Protein AF-0000000077549026 (afdb_homodimer)

Radius of gyration: 24.13 Å; Cα contacts (8 Å, |Δi|>4): 1335; chains: 2; bounding box: 53×72×63 Å

Structure (mmCIF, N/CA/C/O backbone):
data_AF-0000000077549026-model_v1
#
loop_
_entity.id
_entity.type
_entity.pdbx_description
1 polymer '(pine wood nematode) hypothetical protein'
#
loop_
_atom_site.group_PDB
_atom_site.id
_atom_site.type_symbol
_atom_site.label_atom_id
_atom_site.label_alt_id
_atom_site.label_comp_id
_atom_site.label_asym_id
_atom_site.label_entity_id
_atom_site.label_seq_id
_atom_site.pdbx_PDB_ins_code
_atom_site.Cartn_x
_atom_site.Cartn_y
_atom_site.Cartn_z
_atom_site.occupancy
_atom_site.B_iso_or_equiv
_atom_site.auth_seq_id
_atom_site.auth_comp_id
_atom_site.auth_asym_id
_atom_site.auth_atom_id
_atom_site.pdbx_PDB_model_num
ATOM 1 N N . MET A 1 1 ? -8.891 29.828 16.5 1 37.22 1 MET A N 1
ATOM 2 C CA . MET A 1 1 ? -9.328 28.516 16.031 1 37.22 1 MET A CA 1
ATOM 3 C C . MET A 1 1 ? -8.781 28.234 14.633 1 37.22 1 MET A C 1
ATOM 5 O O . MET A 1 1 ? -8.914 29.047 13.727 1 37.22 1 MET A O 1
ATOM 9 N N . CYS A 1 2 ? -7.684 27.625 14.516 1 46.97 2 CYS A N 1
ATOM 10 C CA . CYS A 1 2 ? -7.027 27.406 13.234 1 46.97 2 CYS A CA 1
ATOM 11 C C . CYS A 1 2 ? -7.941 26.656 12.273 1 46.97 2 CYS A C 1
ATOM 13 O O . CYS A 1 2 ? -8.375 25.547 12.562 1 46.97 2 CYS A O 1
ATOM 15 N N . ASP A 1 3 ? -8.789 27.422 11.516 1 59.53 3 ASP A N 1
ATOM 16 C CA . ASP A 1 3 ? -9.805 26.984 10.562 1 59.53 3 ASP A CA 1
ATOM 17 C C . ASP A 1 3 ? -9.156 26.422 9.297 1 59.53 3 ASP A C 1
ATOM 19 O O . ASP A 1 3 ? -9.836 26.188 8.297 1 59.53 3 ASP A O 1
ATOM 23 N N . TYR A 1 4 ? -7.84 26.094 9.398 1 63.97 4 TYR A N 1
ATOM 24 C CA . TYR A 1 4 ? -7.25 25.688 8.133 1 63.97 4 TYR A CA 1
ATOM 25 C C . TYR A 1 4 ? -7.484 24.188 7.883 1 63.97 4 TYR A C 1
ATOM 27 O O . TYR A 1 4 ? -7.227 23.359 8.758 1 63.97 4 TYR A O 1
ATOM 35 N N . VAL A 1 5 ? -8.227 23.984 6.785 1 82.06 5 VAL A N 1
ATOM 36 C CA . VAL A 1 5 ? -8.219 22.625 6.238 1 82.06 5 VAL A CA 1
ATOM 37 C C . VAL A 1 5 ? -7.633 22.641 4.828 1 82.06 5 VAL A C 1
ATOM 39 O O . VAL A 1 5 ? -7.863 23.578 4.062 1 82.06 5 VAL A O 1
ATOM 42 N N . PRO A 1 6 ? -6.711 21.719 4.488 1 82 6 PRO A N 1
ATOM 43 C CA . PRO A 1 6 ? -6.008 21.719 3.207 1 82 6 PRO A CA 1
ATOM 44 C C . PRO A 1 6 ? -6.949 21.844 2.014 1 82 6 PRO A C 1
ATOM 46 O O . PRO A 1 6 ? -6.531 22.266 0.933 1 82 6 PRO A O 1
ATOM 49 N N . TRP A 1 7 ? -8.102 21.453 2.15 1 88.19 7 TRP A N 1
ATOM 50 C CA . TRP A 1 7 ? -9.016 21.438 1.013 1 88.19 7 TRP A CA 1
ATOM 51 C C . TRP A 1 7 ? -9.875 22.688 0.981 1 88.19 7 TRP A C 1
ATOM 53 O O . TRP A 1 7 ? -10.805 22.797 0.177 1 88.19 7 TRP A O 1
ATOM 63 N N . LYS A 1 8 ? -9.359 23.594 1.828 1 85.75 8 LYS A N 1
ATOM 64 C CA . LYS A 1 8 ? -10.086 24.859 1.816 1 85.75 8 LYS A CA 1
ATOM 65 C C . LYS A 1 8 ? -9.75 25.672 0.566 1 85.75 8 LYS A C 1
ATOM 67 O O . LYS A 1 8 ? -8.609 25.672 0.109 1 85.75 8 LYS A O 1
ATOM 72 N N . ASN A 1 9 ? -10.641 26.297 -0.115 1 90.75 9 ASN A N 1
ATOM 73 C CA . ASN A 1 9 ? -10.492 27.234 -1.214 1 90.75 9 ASN A CA 1
ATOM 74 C C . ASN A 1 9 ? -10.102 26.547 -2.512 1 90.75 9 ASN A C 1
ATOM 76 O O . ASN A 1 9 ? -9.43 27.125 -3.361 1 90.75 9 ASN A O 1
ATOM 80 N N . ILE A 1 10 ? -10.281 25.266 -2.574 1 95.94 10 ILE A N 1
ATOM 81 C CA . ILE A 1 10 ? -10.102 24.594 -3.848 1 95.94 10 ILE A CA 1
ATOM 82 C C . ILE A 1 10 ? -11.234 24.969 -4.805 1 95.94 10 ILE A C 1
ATOM 84 O O . ILE A 1 10 ? -12.406 24.922 -4.438 1 95.94 10 ILE A O 1
ATOM 88 N N . GLU A 1 11 ? -10.812 25.438 -5.957 1 97.38 11 GLU A N 1
ATOM 89 C CA . GLU A 1 11 ? -11.773 25.828 -6.984 1 97.38 11 GLU A CA 1
ATOM 90 C C . GLU A 1 11 ? -11.992 24.719 -7.996 1 97.38 11 GLU A C 1
ATOM 92 O O . GLU A 1 11 ? -11.031 24.141 -8.516 1 97.38 11 GLU A O 1
ATOM 97 N N . GLN A 1 12 ? -13.219 24.422 -8.211 1 97.56 12 GLN A N 1
ATOM 98 C CA . GLN A 1 12 ? -13.547 23.484 -9.281 1 97.56 12 GLN A CA 1
ATOM 99 C C . GLN A 1 12 ? -13.688 24.203 -10.617 1 97.56 12 GLN A C 1
ATOM 101 O O . GLN A 1 12 ? -14.625 24.984 -10.812 1 97.56 12 GLN A O 1
ATOM 106 N N . ILE A 1 13 ? -12.828 23.938 -11.539 1 97.75 13 ILE A N 1
ATOM 107 C CA . ILE A 1 13 ? -12.789 24.609 -12.828 1 97.75 13 ILE A CA 1
ATOM 108 C C . ILE A 1 13 ? -13.781 23.953 -13.789 1 97.75 13 ILE A C 1
ATOM 110 O O . ILE A 1 13 ? -14.477 24.656 -14.539 1 97.75 13 ILE A O 1
ATOM 114 N N . ASP A 1 14 ? -13.797 22.625 -13.781 1 97.31 14 ASP A N 1
ATOM 115 C CA . ASP A 1 14 ? -14.766 21.812 -14.516 1 97.31 14 ASP A CA 1
ATOM 116 C C . ASP A 1 14 ? -15.031 20.484 -13.812 1 97.31 14 ASP A C 1
ATOM 118 O O . ASP A 1 14 ? -14.758 20.344 -12.625 1 97.31 14 ASP A O 1
ATOM 122 N N . ASP A 1 15 ? -15.586 19.562 -14.531 1 96.62 15 ASP A N 1
ATOM 123 C CA . ASP A 1 15 ? -16.078 18.359 -13.891 1 96.62 15 ASP A CA 1
ATOM 124 C C . ASP A 1 15 ? -14.938 17.547 -13.281 1 96.62 15 ASP A C 1
ATOM 126 O O . ASP A 1 15 ? -15.148 16.766 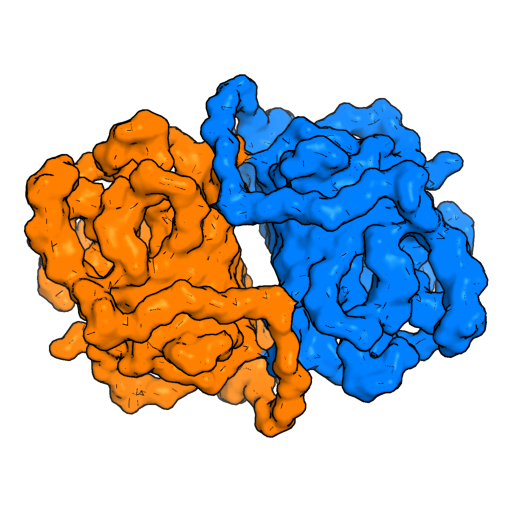-12.352 1 96.62 15 ASP A O 1
ATOM 130 N N . VAL A 1 16 ? -13.703 17.766 -13.805 1 97.56 16 VAL A N 1
ATOM 131 C CA . VAL A 1 16 ? -12.648 16.859 -13.352 1 97.56 16 VAL A CA 1
ATOM 132 C C . VAL A 1 16 ? -11.375 17.672 -13.07 1 97.56 16 VAL A C 1
ATOM 134 O O . VAL A 1 16 ? -10.336 17.094 -12.734 1 97.56 16 VAL A O 1
ATOM 137 N N . THR A 1 17 ? -11.453 19 -13.242 1 98.25 17 THR A N 1
ATOM 138 C CA . THR A 1 17 ? -10.281 19.844 -13.055 1 98.25 17 THR A CA 1
ATOM 139 C C . THR A 1 17 ? -10.477 20.797 -11.883 1 98.25 17 THR A C 1
ATOM 141 O O . THR A 1 17 ? -11.5 21.469 -11.781 1 98.25 17 THR A O 1
ATOM 144 N N . PHE A 1 18 ? -9.469 20.844 -11.055 1 98.38 18 PHE A N 1
ATOM 145 C CA . PHE A 1 18 ? -9.508 21.672 -9.859 1 98.38 18 PHE A CA 1
ATOM 146 C C . PHE A 1 18 ? -8.234 22.5 -9.734 1 98.38 18 PHE A C 1
ATOM 148 O O . PHE A 1 18 ? -7.203 22.156 -10.312 1 98.38 18 PHE A O 1
ATOM 155 N N . ARG A 1 19 ? -8.406 23.578 -8.992 1 97.5 19 ARG A N 1
ATOM 156 C CA . ARG A 1 19 ? -7.266 24.453 -8.703 1 97.5 19 ARG A CA 1
ATOM 157 C C . ARG A 1 19 ? -7.168 24.75 -7.211 1 97.5 19 ARG A C 1
ATOM 159 O O . ARG A 1 19 ? -8.156 25.141 -6.582 1 97.5 19 ARG A O 1
ATOM 166 N N . ALA A 1 20 ? -6.059 24.422 -6.695 1 95.62 20 ALA A N 1
ATOM 167 C CA . ALA A 1 20 ? -5.773 24.75 -5.301 1 95.62 20 ALA A CA 1
ATOM 168 C C . ALA A 1 20 ? -4.734 25.859 -5.195 1 95.62 20 ALA A C 1
ATOM 170 O O . ALA A 1 20 ? -3.838 25.953 -6.035 1 95.62 20 ALA A O 1
ATOM 171 N N . PRO A 1 21 ? -4.855 26.688 -4.156 1 92.56 21 PRO A N 1
ATOM 172 C CA . PRO A 1 21 ? -3.842 27.734 -3.973 1 92.56 21 PRO A CA 1
ATOM 173 C C . PRO A 1 21 ? -2.453 27.156 -3.697 1 92.56 21 PRO A C 1
ATOM 175 O O . PRO A 1 21 ? -2.318 25.969 -3.396 1 92.56 21 PRO A O 1
ATOM 178 N N . ALA A 1 22 ? -1.519 28.047 -3.891 1 90.19 22 ALA A N 1
ATOM 179 C CA . ALA A 1 22 ? -0.142 27.688 -3.564 1 90.19 22 ALA A CA 1
ATOM 180 C C . ALA A 1 22 ? -0.028 27.219 -2.117 1 90.19 22 ALA A C 1
ATOM 182 O O . ALA A 1 22 ? -0.768 27.672 -1.246 1 90.19 22 ALA A O 1
ATOM 183 N N . ILE A 1 23 ? 0.849 26.312 -1.936 1 86.19 23 ILE A N 1
ATOM 184 C CA . ILE A 1 23 ? 1.037 25.719 -0.616 1 86.19 23 ILE A CA 1
ATOM 185 C C . ILE A 1 23 ? 1.754 26.719 0.297 1 86.19 23 ILE A C 1
ATOM 187 O O . ILE A 1 23 ? 1.499 26.75 1.503 1 86.19 23 ILE A O 1
ATOM 191 N N . SER A 1 24 ? 2.67 27.422 -0.328 1 82.75 24 SER A N 1
ATOM 192 C CA . SER A 1 24 ? 3.51 28.328 0.438 1 82.75 24 SER A CA 1
ATOM 193 C C . SER A 1 24 ? 3.861 29.578 -0.376 1 82.75 24 SER A C 1
ATOM 195 O O . SER A 1 24 ? 3.771 29.562 -1.606 1 82.75 24 SER A O 1
ATOM 197 N N . THR A 1 25 ? 4.234 30.594 0.355 1 80.81 25 THR A N 1
ATOM 198 C CA . THR A 1 25 ? 4.695 31.812 -0.296 1 80.81 25 THR A CA 1
ATOM 199 C C . THR A 1 25 ? 6.184 31.734 -0.625 1 80.81 25 THR A C 1
ATOM 201 O O . THR A 1 25 ? 6.707 32.562 -1.381 1 80.81 25 THR A O 1
ATOM 204 N N . THR A 1 26 ? 6.82 30.703 -0.061 1 77.06 26 THR A N 1
ATOM 205 C CA . THR A 1 26 ? 8.234 30.469 -0.33 1 77.06 26 THR A CA 1
ATOM 206 C C . THR A 1 26 ? 8.438 29.125 -1.026 1 77.06 26 THR A C 1
ATOM 208 O O . THR A 1 26 ? 7.586 28.25 -0.948 1 77.06 26 THR A O 1
ATOM 211 N N . GLU A 1 27 ? 9.508 29.203 -1.8 1 72.81 27 GLU A N 1
ATOM 212 C CA . GLU A 1 27 ? 9.836 27.922 -2.412 1 72.81 27 GLU A CA 1
ATOM 213 C C . GLU A 1 27 ? 10.438 26.953 -1.391 1 72.81 27 GLU A C 1
ATOM 215 O O . GLU A 1 27 ? 11.531 27.203 -0.871 1 72.81 27 GLU A O 1
ATOM 220 N N . ASP A 1 28 ? 9.594 26.016 -1.039 1 67.56 28 ASP A N 1
ATOM 221 C CA . ASP A 1 28 ? 10.07 24.984 -0.125 1 67.56 28 ASP A CA 1
ATOM 222 C C . ASP A 1 28 ? 10.422 23.703 -0.88 1 67.56 28 ASP A C 1
ATOM 224 O O . ASP A 1 28 ? 9.656 23.25 -1.733 1 67.56 28 ASP A O 1
ATOM 228 N N . PRO A 1 29 ? 11.609 23.25 -0.585 1 62.81 29 PRO A N 1
ATOM 229 C CA . PRO A 1 29 ? 12.016 22.031 -1.286 1 62.81 29 PRO A CA 1
ATOM 230 C C . PRO A 1 29 ? 11.188 20.812 -0.876 1 62.81 29 PRO A C 1
ATOM 232 O O . PRO A 1 29 ? 11.164 19.812 -1.588 1 62.81 29 PRO A O 1
ATOM 235 N N . ARG A 1 30 ? 10.492 21.031 0.267 1 68.75 30 ARG A N 1
ATOM 236 C CA . ARG A 1 30 ? 9.781 19.844 0.74 1 68.75 30 ARG A CA 1
ATOM 237 C C . ARG A 1 30 ? 8.305 20.156 0.991 1 68.75 30 ARG A C 1
ATOM 239 O O . ARG A 1 30 ? 7.973 21.203 1.531 1 68.75 30 ARG A O 1
ATOM 246 N N . VAL A 1 31 ? 7.52 19.328 0.407 1 79.31 31 VAL A N 1
ATOM 247 C CA . VAL A 1 31 ? 6.074 19.438 0.595 1 79.31 31 VAL A CA 1
ATOM 248 C C . VAL A 1 31 ? 5.578 18.266 1.446 1 79.31 31 VAL A C 1
ATOM 250 O O . VAL A 1 31 ? 6.004 17.125 1.256 1 79.31 31 VAL A O 1
ATOM 253 N N . TYR A 1 32 ? 4.812 18.562 2.479 1 83.56 32 TYR A N 1
ATOM 254 C CA . TYR A 1 32 ? 4.164 17.516 3.262 1 83.56 32 TYR A CA 1
ATOM 255 C C . TYR A 1 32 ? 3.152 16.75 2.42 1 83.56 32 TYR A C 1
ATOM 257 O O . TYR A 1 32 ? 2.127 17.312 2.016 1 83.56 32 TYR A O 1
ATOM 265 N N . LEU A 1 33 ? 3.406 15.57 2.207 1 87.5 33 LEU A N 1
ATOM 266 C CA . LEU A 1 33 ? 2.594 14.758 1.306 1 87.5 33 LEU A CA 1
ATOM 267 C C . LEU A 1 33 ? 1.144 14.711 1.779 1 87.5 33 LEU A C 1
ATOM 269 O O . LEU A 1 33 ? 0.22 14.68 0.962 1 87.5 33 LEU A O 1
ATOM 273 N N . GLY A 1 34 ? 0.94 14.688 3.115 1 90.31 34 GLY A N 1
ATOM 274 C CA . GLY A 1 34 ? -0.409 14.633 3.656 1 90.31 34 GLY A CA 1
ATOM 275 C C . GLY A 1 34 ? -1.29 15.773 3.166 1 90.31 34 GLY A C 1
ATOM 276 O O . GLY A 1 34 ? -2.496 15.586 2.977 1 90.31 34 GLY A O 1
ATOM 277 N N . ASN A 1 35 ? -0.673 16.906 2.99 1 90.44 35 ASN A N 1
ATOM 278 C CA . ASN A 1 35 ? -1.396 18.047 2.457 1 90.44 35 ASN A CA 1
ATOM 279 C C . ASN A 1 35 ? -1.896 17.797 1.04 1 90.44 35 ASN A C 1
ATOM 281 O O . ASN A 1 35 ? -3.068 18.031 0.738 1 90.44 35 ASN A O 1
ATOM 285 N N . LEU A 1 36 ? -1.065 17.266 0.216 1 92.94 36 LEU A N 1
ATOM 286 C CA . LEU A 1 36 ? -1.409 16.969 -1.17 1 92.94 36 LEU A CA 1
ATOM 287 C C . LEU A 1 36 ? -2.42 15.828 -1.245 1 92.94 36 LEU A C 1
ATOM 289 O O . LEU A 1 36 ? -3.34 15.867 -2.066 1 92.94 36 LEU A O 1
ATOM 293 N N . LEU A 1 37 ? -2.225 14.93 -0.384 1 95.06 37 LEU A N 1
ATOM 294 C CA . LEU A 1 37 ? -3.109 13.766 -0.342 1 95.06 37 LEU A CA 1
ATOM 295 C C . LEU A 1 37 ? -4.539 14.188 -0.007 1 95.06 37 LEU A C 1
ATOM 297 O O . LEU A 1 37 ? -5.484 13.773 -0.684 1 95.06 37 LEU A O 1
ATOM 301 N N . ALA A 1 38 ? -4.676 14.977 0.989 1 95.19 38 ALA A N 1
ATOM 302 C CA . ALA A 1 38 ? -6 15.438 1.399 1 95.19 38 ALA A CA 1
ATOM 303 C C . ALA A 1 38 ? -6.656 16.266 0.296 1 95.19 38 ALA A C 1
ATOM 305 O O . ALA A 1 38 ? -7.844 16.094 0.013 1 95.19 38 ALA A O 1
ATOM 306 N N . LYS A 1 39 ? -5.875 17.156 -0.357 1 96.25 39 LYS A N 1
ATOM 307 C CA . LYS A 1 39 ? -6.402 17.953 -1.456 1 96.25 39 LYS A CA 1
ATOM 308 C C . LYS A 1 39 ? -6.883 17.078 -2.604 1 96.25 39 LYS A C 1
ATOM 310 O O . LYS A 1 39 ? -7.988 17.25 -3.115 1 96.25 39 LYS A O 1
ATOM 315 N N . ALA A 1 40 ? -6.055 16.141 -2.969 1 97.69 40 ALA A N 1
ATOM 316 C CA . ALA A 1 40 ? -6.383 15.25 -4.086 1 97.69 40 ALA A CA 1
ATOM 317 C C . ALA A 1 40 ? -7.609 14.398 -3.77 1 97.69 40 ALA A C 1
ATOM 319 O O . ALA A 1 40 ? -8.484 14.219 -4.621 1 97.69 40 ALA A O 1
ATOM 320 N N . ALA A 1 41 ? -7.648 13.883 -2.555 1 97.69 41 ALA A N 1
ATOM 321 C CA . ALA A 1 41 ? -8.789 13.062 -2.148 1 97.69 41 ALA A CA 1
ATOM 322 C C . ALA A 1 41 ? -10.078 13.875 -2.162 1 97.69 41 ALA A C 1
ATOM 324 O O . ALA A 1 41 ? -11.125 13.383 -2.592 1 97.69 41 ALA A O 1
ATOM 325 N N . PHE A 1 42 ? -9.953 15.117 -1.676 1 97.44 42 PHE A N 1
ATOM 326 C CA . PHE A 1 42 ? -11.102 16.016 -1.694 1 97.44 42 PHE A CA 1
ATOM 327 C C . PHE A 1 42 ? -11.617 16.219 -3.115 1 97.44 42 PHE A C 1
ATOM 329 O O . PHE A 1 42 ? -12.812 16.078 -3.377 1 97.44 42 PHE A O 1
ATOM 336 N N . CYS A 1 43 ? -10.734 16.484 -4.027 1 98.31 43 CYS A N 1
ATOM 337 C CA . CYS A 1 43 ? -11.102 16.719 -5.422 1 98.31 43 CYS A CA 1
ATOM 338 C C . CYS A 1 43 ? -11.695 15.461 -6.047 1 98.31 43 CYS A C 1
ATOM 340 O O . CYS A 1 43 ? -12.695 15.531 -6.762 1 98.31 43 CYS A O 1
ATOM 342 N N . ALA A 1 44 ? -11.07 14.336 -5.785 1 98.25 44 ALA A N 1
ATOM 343 C CA . ALA A 1 44 ? -11.57 13.07 -6.316 1 98.25 44 ALA A CA 1
ATOM 344 C C . ALA A 1 44 ? -12.984 12.789 -5.82 1 98.25 44 ALA A C 1
ATOM 346 O O . ALA A 1 44 ? -13.844 12.336 -6.59 1 98.25 44 ALA A O 1
ATOM 347 N N . HIS A 1 45 ? -13.219 13.055 -4.586 1 97.56 45 HIS A N 1
ATOM 348 C CA . HIS A 1 45 ? -14.516 12.773 -3.984 1 97.56 45 HIS A CA 1
ATOM 349 C C . HIS A 1 45 ? -15.609 13.625 -4.621 1 97.56 45 HIS A C 1
ATOM 351 O O . HIS A 1 45 ? -16.766 13.188 -4.723 1 97.56 45 HIS A O 1
ATOM 357 N N . ARG A 1 46 ? -15.266 14.773 -5.102 1 96.88 46 ARG A N 1
ATOM 358 C CA . ARG A 1 46 ? -16.234 15.664 -5.75 1 96.88 46 ARG A CA 1
ATOM 359 C C . ARG A 1 46 ? -16.734 15.055 -7.051 1 96.88 46 ARG A C 1
ATOM 361 O O . ARG A 1 46 ? -17.734 15.523 -7.609 1 96.88 46 ARG A O 1
ATOM 368 N N . THR A 1 47 ? -16.062 14.062 -7.488 1 97.62 47 THR A N 1
ATOM 369 C CA . THR A 1 47 ? -16.438 13.445 -8.758 1 97.62 47 THR A CA 1
ATOM 370 C C . THR A 1 47 ? -17.141 12.109 -8.516 1 97.62 47 THR A C 1
ATOM 372 O O . THR A 1 47 ? -17.344 11.336 -9.453 1 97.62 47 THR A O 1
ATOM 375 N N . VAL A 1 48 ? -17.391 11.828 -7.336 1 96.69 48 VAL A N 1
ATOM 376 C CA . VAL A 1 48 ? -18.078 10.602 -6.938 1 96.69 48 VAL A CA 1
ATOM 377 C C . VAL A 1 48 ? -19.469 10.938 -6.43 1 96.69 48 VAL A C 1
ATOM 379 O O . VAL A 1 48 ? -19.703 12.023 -5.895 1 96.69 48 VAL A O 1
ATOM 382 N N . ASP A 1 49 ? -20.406 9.992 -6.578 1 94 49 ASP A N 1
ATOM 383 C CA . ASP A 1 49 ? -21.781 10.188 -6.109 1 94 49 ASP A CA 1
ATOM 384 C C . ASP A 1 49 ? -21.812 10.344 -4.59 1 94 49 ASP A C 1
ATOM 386 O O . ASP A 1 49 ? -20.906 9.906 -3.891 1 94 49 ASP A O 1
ATOM 390 N N . SER A 1 50 ? -22.906 10.938 -4.16 1 92.5 50 SER A N 1
ATOM 391 C CA . SER A 1 50 ? -23.109 11.047 -2.719 1 92.5 50 SER A CA 1
ATOM 392 C C . SER A 1 50 ? -23.25 9.672 -2.072 1 92.5 50 SER A C 1
ATOM 394 O O . SER A 1 50 ? -23.688 8.719 -2.715 1 92.5 50 SER A O 1
ATOM 396 N N . GLY A 1 51 ? -22.812 9.555 -0.941 1 92.81 51 GLY A N 1
ATOM 397 C CA . GLY A 1 51 ? -22.969 8.312 -0.195 1 92.81 51 GLY A CA 1
ATOM 398 C C . GLY A 1 51 ? -21.766 7.402 -0.281 1 92.81 51 GLY A C 1
ATOM 399 O O . GLY A 1 51 ? -21.781 6.273 0.211 1 92.81 51 GLY A O 1
ATOM 400 N N . PHE A 1 52 ? -20.781 7.898 -0.999 1 95.12 52 PHE A N 1
ATOM 401 C CA . PHE A 1 52 ? -19.531 7.137 -1.062 1 95.12 52 PHE A CA 1
ATOM 402 C C . PHE A 1 52 ? -18.5 7.699 -0.09 1 95.12 52 PHE A C 1
ATOM 404 O O . PHE A 1 52 ? -18.375 8.914 0.052 1 95.12 52 PHE A O 1
ATOM 411 N N . ASP A 1 53 ? -17.812 6.781 0.573 1 95.12 53 ASP A N 1
ATOM 412 C CA . ASP A 1 53 ? -16.734 7.148 1.489 1 95.12 53 ASP A CA 1
ATOM 413 C C . ASP A 1 53 ? -15.383 6.68 0.964 1 95.12 53 ASP A C 1
ATOM 415 O O . ASP A 1 53 ? -15.312 5.754 0.154 1 95.12 53 ASP A O 1
ATOM 419 N N . LEU A 1 54 ? -14.383 7.371 1.419 1 97.06 54 LEU A N 1
ATOM 420 C CA . LEU A 1 54 ? -13.031 6.953 1.055 1 97.06 54 LEU A CA 1
ATOM 421 C C . LEU A 1 54 ? -12.734 5.559 1.588 1 97.06 54 LEU A C 1
ATOM 423 O O . LEU A 1 54 ? -12.922 5.285 2.775 1 97.06 54 LEU A O 1
ATOM 427 N N . ASN A 1 55 ? -12.32 4.695 0.713 1 96.06 55 ASN A N 1
ATOM 428 C CA . ASN A 1 55 ? -12.008 3.316 1.064 1 96.06 55 ASN A CA 1
ATOM 429 C C . ASN A 1 55 ? -10.5 3.08 1.132 1 96.06 55 ASN A C 1
ATOM 431 O O . ASN A 1 55 ? -10.008 2.48 2.086 1 96.06 55 ASN A O 1
ATOM 435 N N . SER A 1 56 ? -9.852 3.49 0.11 1 97.06 56 SER A N 1
ATOM 436 C CA . SER A 1 56 ? -8.398 3.34 0.058 1 97.06 56 SER A CA 1
ATOM 437 C C . SER A 1 56 ? -7.754 4.469 -0.74 1 97.06 56 SER A C 1
ATOM 439 O O . SER A 1 56 ? -8.43 5.156 -1.51 1 97.06 56 SER A O 1
ATOM 441 N N . LEU A 1 57 ? -6.508 4.73 -0.482 1 96.94 57 LEU A N 1
ATOM 442 C CA . LEU A 1 57 ? -5.719 5.723 -1.2 1 96.94 57 LEU A CA 1
ATOM 443 C C . LEU A 1 57 ? -4.312 5.199 -1.484 1 96.94 57 LEU A C 1
ATOM 445 O O . LEU A 1 57 ? -3.725 4.508 -0.651 1 96.94 57 LEU A O 1
ATOM 449 N N . HIS A 1 58 ? -3.834 5.508 -2.629 1 94.5 58 HIS A N 1
ATOM 450 C CA . HIS A 1 58 ? -2.486 5.18 -3.078 1 94.5 58 HIS A CA 1
ATOM 451 C C . HIS A 1 58 ? -1.824 6.371 -3.758 1 94.5 58 HIS A C 1
ATOM 453 O O . HIS A 1 58 ? -2.391 6.957 -4.684 1 94.5 58 HIS A O 1
ATOM 459 N N . SER A 1 59 ? -0.705 6.703 -3.227 1 93.56 59 SER A N 1
ATOM 460 C CA . SER A 1 59 ? -0.016 7.875 -3.758 1 93.56 59 SER A CA 1
ATOM 461 C C . SER A 1 59 ? 1.406 7.531 -4.188 1 93.56 59 SER A C 1
ATOM 463 O O . SER A 1 59 ? 2.084 6.738 -3.531 1 93.56 59 SER A O 1
ATOM 465 N N . TYR A 1 60 ? 1.789 8.195 -5.242 1 88.5 60 TYR A N 1
ATOM 466 C CA . TYR A 1 60 ? 3.135 8.047 -5.785 1 88.5 60 TYR A CA 1
ATOM 467 C C . TYR A 1 60 ? 3.779 9.414 -6.012 1 88.5 60 TYR A C 1
ATOM 469 O O . TYR A 1 60 ? 3.203 10.273 -6.676 1 88.5 60 TYR A O 1
ATOM 477 N N . PHE A 1 61 ? 4.938 9.531 -5.41 1 84.62 61 PHE A N 1
ATOM 478 C CA . PHE A 1 61 ? 5.734 10.734 -5.641 1 84.62 61 PHE A CA 1
ATOM 479 C C . PHE A 1 61 ? 6.484 10.641 -6.965 1 84.62 61 PHE A C 1
ATOM 481 O O . PHE A 1 61 ? 7.281 9.727 -7.168 1 84.62 61 PHE A O 1
ATOM 488 N N . VAL A 1 62 ? 6.242 11.547 -7.816 1 81.81 62 VAL A N 1
ATOM 489 C CA . VAL A 1 62 ? 6.875 11.516 -9.133 1 81.81 62 VAL A CA 1
ATOM 490 C C . VAL A 1 62 ? 8.016 12.531 -9.18 1 81.81 62 VAL A C 1
ATOM 492 O O . VAL A 1 62 ? 9.148 12.18 -9.523 1 81.81 62 VAL A O 1
ATOM 495 N N . LYS A 1 63 ? 7.719 13.727 -8.789 1 82.81 63 LYS A N 1
ATOM 496 C CA . LYS A 1 63 ? 8.719 14.789 -8.797 1 82.81 63 LYS A CA 1
ATOM 497 C C . LYS A 1 63 ? 8.336 15.914 -7.836 1 82.81 63 LYS A C 1
ATOM 499 O O . LYS A 1 63 ? 7.168 16.062 -7.48 1 82.81 63 LYS A O 1
ATOM 504 N N . SER A 1 64 ? 9.352 16.719 -7.496 1 82.81 64 SER A N 1
ATOM 505 C CA . SER A 1 64 ? 9.102 17.844 -6.605 1 82.81 64 SER A CA 1
ATOM 506 C C . SER A 1 64 ? 8.25 18.906 -7.289 1 82.81 64 SER A C 1
ATOM 508 O O . SER A 1 64 ? 8.25 19.031 -8.516 1 82.81 64 SER A O 1
ATOM 510 N N . LEU A 1 65 ? 7.484 19.578 -6.465 1 86.44 65 LEU A N 1
ATOM 511 C CA . LEU A 1 65 ? 6.68 20.656 -7.043 1 86.44 65 LEU A CA 1
ATOM 512 C C . LEU A 1 65 ? 7.109 22.016 -6.5 1 86.44 65 LEU A C 1
ATOM 514 O O . LEU A 1 65 ? 7.816 22.094 -5.488 1 86.44 65 LEU A O 1
ATOM 518 N N . ASN A 1 66 ? 6.801 23.094 -7.281 1 88.56 66 ASN A N 1
ATOM 519 C CA . ASN A 1 66 ? 6.996 24.469 -6.836 1 88.56 66 ASN A CA 1
ATOM 520 C C . ASN A 1 66 ? 5.879 24.922 -5.895 1 88.56 66 ASN A C 1
ATOM 522 O O . ASN A 1 66 ? 4.746 25.141 -6.324 1 88.56 66 ASN A O 1
ATOM 526 N N . THR A 1 67 ? 6.258 25.094 -4.633 1 89.12 67 THR A N 1
ATOM 527 C CA . THR A 1 67 ? 5.266 25.344 -3.596 1 89.12 67 THR A CA 1
ATOM 528 C C . THR A 1 67 ? 4.688 26.75 -3.725 1 89.12 67 THR A C 1
ATOM 530 O O . THR A 1 67 ? 3.67 27.062 -3.104 1 89.12 67 THR A O 1
ATOM 533 N N . LYS A 1 68 ? 5.207 27.578 -4.566 1 89.19 68 LYS A N 1
ATOM 534 C CA . LYS A 1 68 ? 4.754 28.953 -4.742 1 89.19 68 LYS A CA 1
ATOM 535 C C . LYS A 1 68 ? 3.684 29.047 -5.824 1 89.19 68 LYS A C 1
ATOM 537 O O . LYS A 1 68 ? 3.045 30.078 -5.984 1 89.19 68 LYS A O 1
ATOM 542 N N . LEU A 1 69 ? 3.557 28.047 -6.555 1 90.12 69 LEU A N 1
ATOM 543 C CA . LEU A 1 69 ? 2.59 28.047 -7.648 1 90.12 69 LEU A CA 1
ATOM 544 C C . LEU A 1 69 ? 1.312 27.328 -7.25 1 90.12 69 LEU A C 1
ATOM 546 O O . LEU A 1 69 ? 1.354 26.359 -6.484 1 90.12 69 LEU A O 1
ATOM 550 N N . PRO A 1 70 ? 0.234 27.828 -7.816 1 91.94 70 PRO A N 1
ATOM 551 C CA . PRO A 1 70 ? -0.996 27.062 -7.609 1 91.94 70 PRO A CA 1
ATOM 552 C C . PRO A 1 70 ? -0.903 25.641 -8.156 1 91.94 70 PRO A C 1
ATOM 554 O O . PRO A 1 70 ? -0.077 25.359 -9.031 1 91.94 70 PRO A O 1
ATOM 557 N N . LEU A 1 71 ? -1.775 24.812 -7.578 1 94.25 71 LEU A N 1
ATOM 558 C CA . LEU A 1 71 ? -1.815 23.422 -8 1 94.25 71 LEU A CA 1
ATOM 559 C C . LEU A 1 71 ? -3 23.156 -8.922 1 94.25 71 LEU A C 1
ATOM 561 O O . LEU A 1 71 ? -4.109 23.625 -8.656 1 94.25 71 LEU A O 1
ATOM 565 N N . LYS A 1 72 ? -2.66 22.562 -9.977 1 96.94 72 LYS A N 1
ATOM 566 C CA . LYS A 1 72 ? -3.725 22 -10.797 1 96.94 72 LYS A CA 1
ATOM 567 C C . LYS A 1 72 ? -3.918 20.516 -10.5 1 96.94 72 LYS A C 1
ATOM 569 O O . LYS A 1 72 ? -2.957 19.75 -10.508 1 96.94 72 LYS A O 1
ATOM 574 N N . ILE A 1 73 ? -5.117 20.156 -10.172 1 97.69 73 ILE A N 1
ATOM 575 C CA . ILE A 1 73 ? -5.453 18.766 -9.859 1 97.69 73 ILE A CA 1
ATOM 576 C C . ILE A 1 73 ? -6.461 18.234 -10.875 1 97.69 73 ILE A C 1
ATOM 578 O O . ILE A 1 73 ? -7.555 18.797 -11.016 1 97.69 73 ILE A O 1
ATOM 582 N N . ILE A 1 74 ? -6.074 17.234 -11.539 1 98 74 ILE A N 1
ATOM 583 C CA . ILE A 1 74 ? -6.941 16.625 -12.547 1 98 74 ILE A CA 1
ATOM 584 C C . ILE A 1 74 ? -7.387 15.242 -12.086 1 98 74 ILE A C 1
ATOM 586 O O . ILE A 1 74 ? -6.555 14.414 -11.711 1 98 74 ILE A O 1
ATOM 590 N N . VAL A 1 75 ? -8.695 15.062 -12.148 1 97.88 75 VAL A N 1
ATOM 591 C CA . VAL A 1 75 ? -9.258 13.789 -11.727 1 97.88 75 VAL A CA 1
ATOM 592 C C . VAL A 1 75 ? -9.742 13.008 -12.945 1 97.88 75 VAL A C 1
ATOM 594 O O . VAL A 1 75 ? -10.352 13.578 -13.852 1 97.88 75 VAL A O 1
ATOM 597 N N . GLU A 1 76 ? -9.391 11.773 -12.992 1 94.06 76 GLU A N 1
ATOM 598 C CA . GLU A 1 76 ? -9.938 10.844 -13.984 1 94.06 76 GLU A CA 1
ATOM 599 C C . GLU A 1 76 ? -10.961 9.906 -13.352 1 94.06 76 GLU A C 1
ATOM 601 O O . GLU A 1 76 ? -10.68 9.242 -12.359 1 94.06 76 GLU A O 1
ATOM 606 N N . LYS A 1 77 ? -12.133 9.883 -14.016 1 94.75 77 LYS A N 1
ATOM 607 C CA . LYS A 1 77 ? -13.172 8.953 -13.562 1 94.75 77 LYS A CA 1
ATOM 608 C C . LYS A 1 77 ? -12.914 7.547 -14.094 1 94.75 77 LYS A C 1
ATOM 610 O O . LYS A 1 77 ? -13.625 7.082 -14.992 1 94.75 77 LYS A O 1
ATOM 615 N N . THR A 1 78 ? -12.055 6.879 -13.469 1 89.75 78 THR A N 1
ATOM 616 C CA . THR A 1 78 ? -11.578 5.582 -13.938 1 89.75 78 THR A CA 1
ATOM 617 C C . THR A 1 78 ? -12.727 4.582 -14.008 1 89.75 78 THR A C 1
ATOM 619 O O . THR A 1 78 ? -12.867 3.854 -14.992 1 89.75 78 THR A O 1
ATOM 622 N N . ARG A 1 79 ? -13.586 4.508 -12.977 1 89.31 79 ARG A N 1
ATOM 623 C CA . ARG A 1 79 ? -14.742 3.625 -12.938 1 89.31 79 ARG A CA 1
ATOM 624 C C . ARG A 1 79 ? -15.758 4.102 -11.906 1 89.31 79 ARG A C 1
ATOM 626 O O . ARG A 1 79 ? -15.391 4.516 -10.805 1 89.31 79 ARG A O 1
ATOM 633 N N . SER A 1 80 ? -16.938 4.059 -12.328 1 92.81 80 SER A N 1
ATOM 634 C CA . SER A 1 80 ? -18.047 4.348 -11.422 1 92.81 80 SER A CA 1
ATOM 635 C C . SER A 1 80 ? -18.969 3.143 -11.281 1 92.81 80 SER A C 1
ATOM 637 O O . SER A 1 80 ? -19.953 3.006 -12.023 1 92.81 80 SER A O 1
ATOM 639 N N . GLY A 1 81 ? -18.609 2.338 -10.297 1 88 81 GLY A N 1
ATOM 640 C CA . GLY A 1 81 ? -19.422 1.151 -10.07 1 88 81 GLY A CA 1
ATOM 641 C C . GLY A 1 81 ? -20.531 1.368 -9.062 1 88 81 GLY A C 1
ATOM 642 O O . GLY A 1 81 ? -20.656 2.451 -8.484 1 88 81 GLY A O 1
ATOM 643 N N . ARG A 1 82 ? -21.328 0.278 -8.914 1 87.94 82 ARG A N 1
ATOM 644 C CA . ARG A 1 82 ? -22.453 0.331 -7.996 1 87.94 82 ARG A CA 1
ATOM 645 C C . ARG A 1 82 ? -21.984 0.457 -6.551 1 87.94 82 ARG A C 1
ATOM 647 O O . ARG A 1 82 ? -22.547 1.235 -5.777 1 87.94 82 ARG A O 1
ATOM 654 N N . ASN A 1 83 ? -20.875 -0.304 -6.238 1 88.69 83 ASN A N 1
ATOM 655 C CA . ASN A 1 83 ? -20.453 -0.37 -4.844 1 88.69 83 ASN A CA 1
ATOM 656 C C . ASN A 1 83 ? -19.125 0.362 -4.621 1 88.69 83 ASN A C 1
ATOM 658 O O . ASN A 1 83 ? -18.812 0.755 -3.496 1 88.69 83 ASN A O 1
ATOM 662 N N . PHE A 1 84 ? -18.406 0.47 -5.766 1 90.69 84 PHE A N 1
ATOM 663 C CA . PHE A 1 84 ? -17.109 1.121 -5.68 1 90.69 84 PHE A CA 1
ATOM 664 C C . PHE A 1 84 ? -16.922 2.096 -6.836 1 90.69 84 PHE A C 1
ATOM 666 O O . PHE A 1 84 ? -17.359 1.834 -7.957 1 90.69 84 PHE A O 1
ATOM 673 N N . SER A 1 85 ? -16.297 3.162 -6.535 1 94.56 85 SER A N 1
ATOM 674 C CA . SER A 1 85 ? -15.836 4.105 -7.551 1 94.56 85 SER A CA 1
ATOM 675 C C . SER A 1 85 ? -14.328 4.289 -7.488 1 94.56 85 SER A C 1
ATOM 677 O O . SER A 1 85 ? -13.758 4.43 -6.402 1 94.56 85 SER A O 1
ATOM 679 N N . PHE A 1 86 ? -13.758 4.207 -8.656 1 92.62 86 PHE A N 1
ATOM 680 C CA . PHE A 1 86 ? -12.312 4.391 -8.781 1 92.62 86 PHE A CA 1
ATOM 681 C C . PHE A 1 86 ? -11.992 5.738 -9.414 1 92.62 86 PHE A C 1
ATOM 683 O O . PHE A 1 86 ? -12.594 6.113 -10.422 1 92.62 86 PHE A O 1
ATOM 690 N N . ARG A 1 87 ? -11.109 6.453 -8.75 1 96 87 ARG A N 1
ATOM 691 C CA . ARG A 1 87 ? -10.656 7.73 -9.281 1 96 87 ARG A CA 1
ATOM 692 C C . ARG A 1 87 ? -9.133 7.82 -9.273 1 96 87 ARG A C 1
ATOM 694 O O . ARG A 1 87 ? -8.484 7.391 -8.312 1 96 87 ARG A O 1
ATOM 701 N N . SER A 1 88 ? -8.633 8.297 -10.359 1 94.06 88 SER A N 1
ATOM 702 C CA . SER A 1 88 ? -7.234 8.703 -10.406 1 94.06 88 SER A CA 1
ATOM 703 C C . SER A 1 88 ? -7.102 10.219 -10.367 1 94.06 88 SER A C 1
ATOM 705 O O . SER A 1 88 ? -7.949 10.945 -10.898 1 94.06 88 SER A O 1
ATOM 707 N N . ALA A 1 89 ? -6.113 10.703 -9.656 1 96.69 89 ALA A N 1
ATOM 708 C CA . ALA A 1 89 ? -5.863 12.141 -9.609 1 96.69 89 ALA A CA 1
ATOM 709 C C . ALA A 1 89 ? -4.383 12.445 -9.82 1 96.69 89 ALA A C 1
ATOM 711 O O . ALA A 1 89 ? -3.516 11.656 -9.43 1 96.69 89 ALA A O 1
ATOM 712 N N . GLN A 1 90 ? -4.148 13.578 -10.453 1 95.5 90 GLN A N 1
ATOM 713 C CA . GLN A 1 90 ? -2.785 14.047 -10.68 1 95.5 90 GLN A CA 1
ATOM 714 C C . GLN A 1 90 ? -2.637 15.516 -10.273 1 95.5 90 GLN A C 1
ATOM 716 O O . GLN A 1 90 ? -3.545 16.312 -10.492 1 95.5 90 GLN A O 1
ATOM 721 N N . ILE A 1 91 ? -1.553 15.758 -9.672 1 95.56 91 ILE A N 1
ATOM 722 C CA . ILE A 1 91 ? -1.157 17.156 -9.469 1 95.56 91 ILE A CA 1
ATOM 723 C C . ILE A 1 91 ? -0.183 17.578 -10.562 1 95.56 91 ILE A C 1
ATOM 725 O O . ILE A 1 91 ? 0.86 16.953 -10.758 1 95.56 91 ILE A O 1
ATOM 729 N N . ILE A 1 92 ? -0.58 18.625 -11.188 1 93.75 92 ILE A N 1
A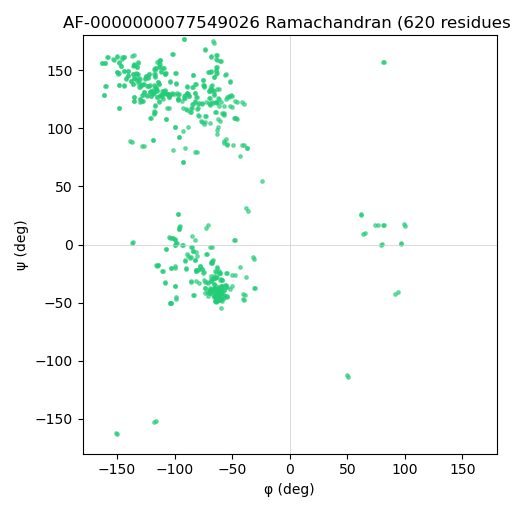TOM 730 C CA . ILE A 1 92 ? 0.15 19.078 -12.367 1 93.75 92 ILE A CA 1
ATOM 731 C C . ILE A 1 92 ? 0.607 20.516 -12.18 1 93.75 92 ILE A C 1
ATOM 733 O O . ILE A 1 92 ? -0.127 21.344 -11.633 1 93.75 92 ILE A O 1
ATOM 737 N N . GLN A 1 93 ? 1.824 20.781 -12.555 1 89.88 93 GLN A N 1
ATOM 738 C CA . GLN A 1 93 ? 2.336 22.141 -12.633 1 89.88 93 GLN A CA 1
ATOM 739 C C . GLN A 1 93 ? 3.055 22.391 -13.953 1 89.88 93 GLN A C 1
ATOM 741 O O . GLN A 1 93 ? 3.486 21.438 -14.617 1 89.88 93 GLN A O 1
ATOM 746 N N . LYS A 1 94 ? 3.045 23.672 -14.344 1 80.62 94 LYS A N 1
ATOM 747 C CA . LYS A 1 94 ? 3.803 24.062 -15.531 1 80.62 94 LYS A CA 1
ATOM 748 C C . LYS A 1 94 ? 5.281 24.234 -15.203 1 80.62 94 LYS A C 1
ATOM 750 O O . LYS A 1 94 ? 5.629 24.781 -14.148 1 80.62 94 LYS A O 1
ATOM 755 N N . ASP A 1 95 ? 6.117 23.406 -15.82 1 64 95 ASP A N 1
ATOM 756 C CA . ASP A 1 95 ? 7.547 23.609 -15.625 1 64 95 ASP A CA 1
ATOM 757 C C . ASP A 1 95 ? 7.992 24.953 -16.188 1 64 95 ASP A C 1
ATOM 759 O O . ASP A 1 95 ? 7.465 25.406 -17.219 1 64 95 ASP A O 1
ATOM 763 N N . LYS A 1 96 ? 8.609 25.828 -15.312 1 58.53 96 LYS A N 1
ATOM 764 C CA . LYS A 1 96 ? 9.086 27.156 -15.711 1 58.53 96 LYS A CA 1
ATOM 765 C C . LYS A 1 96 ? 9.742 27.109 -17.078 1 58.53 96 LYS A C 1
ATOM 767 O O . LYS A 1 96 ? 9.617 28.047 -17.859 1 58.53 96 LYS A O 1
ATOM 772 N N . ASN A 1 97 ? 10.586 26.078 -17.125 1 54.56 97 ASN A N 1
ATOM 773 C CA . ASN A 1 97 ? 11.445 26.109 -18.297 1 54.56 97 ASN A CA 1
ATOM 774 C C . ASN A 1 97 ? 10.734 25.547 -19.531 1 54.56 97 ASN A C 1
ATOM 776 O O . ASN A 1 97 ? 11.227 25.672 -20.641 1 54.56 97 ASN A O 1
ATOM 780 N N . PHE A 1 98 ? 9.719 24.719 -19.172 1 56.56 98 PHE A N 1
ATOM 781 C CA . PHE A 1 98 ? 9.18 24.062 -20.344 1 56.56 98 PHE A CA 1
ATOM 782 C C . PHE A 1 98 ? 7.68 24.312 -20.484 1 56.56 98 PHE A C 1
ATOM 784 O O . PHE A 1 98 ? 7.004 24.578 -19.484 1 56.56 98 PHE A O 1
ATOM 791 N N . GLN A 1 99 ? 7.195 24.781 -21.672 1 61.34 99 GLN A N 1
ATOM 792 C CA . GLN A 1 99 ? 5.809 25 -22.078 1 61.34 99 GLN A CA 1
ATOM 793 C C . GLN A 1 99 ? 4.949 23.781 -21.766 1 61.34 99 GLN A C 1
ATOM 795 O O . GLN A 1 99 ? 3.727 23.812 -21.906 1 61.34 99 GLN A O 1
ATOM 800 N N . ASN A 1 100 ? 5.602 22.688 -21.062 1 74.69 100 ASN A N 1
ATOM 801 C CA . ASN A 1 100 ? 4.793 21.484 -20.922 1 74.69 100 ASN A CA 1
ATOM 802 C C . ASN A 1 100 ? 4.383 21.25 -19.469 1 74.69 100 ASN A C 1
ATOM 804 O O . ASN A 1 100 ? 5.129 21.578 -18.547 1 74.69 100 ASN A O 1
ATOM 808 N N . GLU A 1 101 ? 3.162 20.984 -19.281 1 85.5 101 GLU A N 1
ATOM 809 C CA . GLU A 1 101 ? 2.637 20.531 -17.984 1 85.5 101 GLU A CA 1
ATOM 810 C C . GLU A 1 101 ? 3.186 19.156 -17.609 1 85.5 101 GLU A C 1
ATOM 812 O O . GLU A 1 101 ? 3.301 18.281 -18.453 1 85.5 101 GLU A O 1
ATOM 817 N N . GLU A 1 102 ? 3.717 19.141 -16.344 1 86 102 GLU A N 1
ATOM 818 C CA . GLU A 1 102 ? 4.262 17.875 -15.852 1 86 102 GLU A CA 1
ATOM 819 C C . GLU A 1 102 ? 3.49 17.375 -14.633 1 86 102 GLU A C 1
ATOM 821 O O . GLU A 1 102 ? 3.016 18.172 -13.82 1 86 102 GLU A O 1
ATOM 826 N N . VAL A 1 103 ? 3.416 16.062 -14.562 1 88.56 103 VAL A N 1
ATOM 827 C CA . VAL A 1 103 ? 2.795 15.43 -13.406 1 88.56 103 VAL A CA 1
ATOM 828 C C . VAL A 1 103 ? 3.799 15.352 -12.258 1 88.56 103 VAL A C 1
ATOM 830 O O . VAL A 1 103 ? 4.914 14.852 -12.438 1 88.56 103 VAL A O 1
ATOM 833 N N . HIS A 1 104 ? 3.359 15.789 -11.086 1 89.38 104 HIS A N 1
ATOM 834 C CA . HIS A 1 104 ? 4.242 15.812 -9.922 1 89.38 104 HIS A CA 1
ATOM 835 C C . HIS A 1 104 ? 3.85 14.734 -8.914 1 89.38 104 HIS A C 1
ATOM 837 O O . HIS A 1 104 ? 4.707 14.195 -8.211 1 89.38 104 HIS A O 1
ATOM 843 N N . TYR A 1 105 ? 2.586 14.484 -8.859 1 92.31 105 TYR A N 1
ATOM 844 C CA . TYR A 1 105 ? 2.062 13.438 -7.988 1 92.31 105 TYR A CA 1
ATOM 845 C C . TYR A 1 105 ? 0.907 12.703 -8.648 1 92.31 105 TYR A C 1
ATOM 847 O O . TYR A 1 105 ? 0.12 13.297 -9.391 1 92.31 105 TYR A O 1
ATOM 855 N N . HIS A 1 106 ? 0.891 11.445 -8.391 1 92.94 106 HIS A N 1
ATOM 856 C CA . HIS A 1 106 ? -0.199 10.602 -8.859 1 92.94 106 HIS A CA 1
ATOM 857 C C . HIS A 1 106 ? -0.897 9.906 -7.699 1 92.94 106 HIS A C 1
ATOM 859 O O . HIS A 1 106 ? -0.239 9.422 -6.773 1 92.94 106 HIS A O 1
ATOM 865 N N . PHE A 1 107 ? -2.227 9.914 -7.801 1 95.25 107 PHE A N 1
ATOM 866 C CA . PHE A 1 107 ? -3.025 9.305 -6.746 1 95.25 107 PHE A CA 1
ATOM 867 C C . PHE A 1 107 ? -4.074 8.367 -7.332 1 95.25 107 PHE A C 1
ATOM 869 O O . PHE A 1 107 ? -4.598 8.609 -8.422 1 95.25 107 PHE A O 1
ATOM 876 N N . GLU A 1 108 ? -4.305 7.305 -6.645 1 93.88 108 GLU A N 1
ATOM 877 C CA . GLU A 1 108 ? -5.445 6.422 -6.895 1 93.88 108 GLU A CA 1
ATOM 878 C C . GLU A 1 108 ? -6.32 6.293 -5.652 1 93.88 108 GLU A C 1
ATOM 880 O O . GLU A 1 108 ? -5.816 6.059 -4.551 1 93.88 108 GLU A O 1
ATOM 885 N N . PHE A 1 109 ? -7.609 6.48 -5.895 1 96.69 109 PHE A N 1
ATOM 886 C CA . PHE A 1 109 ? -8.555 6.379 -4.793 1 96.69 109 PHE A CA 1
ATOM 887 C C . PHE A 1 109 ? -9.664 5.379 -5.117 1 96.69 109 PHE A C 1
ATOM 889 O O . PHE A 1 109 ? -10.094 5.27 -6.266 1 96.69 109 PHE A O 1
ATOM 896 N N . THR A 1 110 ? -10.062 4.668 -4.109 1 95.81 110 THR A N 1
ATOM 897 C CA . THR A 1 110 ? -11.328 3.953 -4.188 1 95.81 110 THR A CA 1
ATOM 898 C C . THR A 1 110 ? -12.312 4.484 -3.146 1 95.81 110 THR A C 1
ATOM 900 O O . THR A 1 110 ? -11.93 4.777 -2.014 1 95.81 110 THR A O 1
ATOM 903 N N . PHE A 1 111 ? -13.477 4.684 -3.598 1 96.38 111 PHE A N 1
ATOM 904 C CA . PHE A 1 111 ? -14.586 5.074 -2.734 1 96.38 111 PHE A CA 1
ATOM 905 C C . PHE A 1 111 ? -15.633 3.971 -2.666 1 96.38 111 PHE A C 1
ATOM 907 O O . PHE A 1 111 ? -15.938 3.33 -3.674 1 96.38 111 PHE A O 1
ATOM 914 N N . LYS A 1 112 ? -16.094 3.775 -1.475 1 94.06 112 LYS A N 1
ATOM 915 C CA . LYS A 1 112 ? -17.078 2.717 -1.281 1 94.06 112 LYS A CA 1
ATOM 916 C C . LYS A 1 112 ? -18.422 3.295 -0.87 1 94.06 112 LYS A C 1
ATOM 918 O O . LYS A 1 112 ? -18.5 4.199 -0.034 1 94.06 112 LYS A O 1
ATOM 923 N N . LYS A 1 113 ? -19.453 2.691 -1.435 1 93.19 113 LYS A N 1
ATOM 924 C CA . LYS A 1 113 ? -20.797 3.098 -1.065 1 93.19 113 LYS A CA 1
ATOM 925 C C . LYS A 1 113 ? -21.125 2.697 0.371 1 93.19 113 LYS A C 1
ATOM 927 O O . LYS A 1 113 ? -20.859 1.564 0.78 1 93.19 113 LYS A O 1
ATOM 932 N N . ARG A 1 114 ? -21.672 3.646 1.048 1 88.94 114 ARG A N 1
ATOM 933 C CA . ARG A 1 114 ? -22.078 3.375 2.422 1 88.94 114 ARG A CA 1
ATOM 934 C C . ARG A 1 114 ? -23.234 2.387 2.465 1 88.94 114 ARG A C 1
ATOM 936 O O . ARG A 1 114 ? -24.234 2.559 1.752 1 88.94 114 ARG A O 1
ATOM 943 N N . THR A 1 115 ? -22.922 1.268 3.209 1 78.69 115 THR A N 1
ATOM 944 C CA . THR A 1 115 ? -24.016 0.314 3.365 1 78.69 115 THR A CA 1
ATOM 945 C C . THR A 1 115 ? -24.484 0.257 4.816 1 78.69 115 THR A C 1
ATOM 947 O O . THR A 1 115 ? -23.688 0.456 5.738 1 78.69 115 THR A O 1
ATOM 950 N N . GLY A 1 116 ? -25.703 0.387 5.035 1 68 116 GLY A N 1
ATOM 951 C CA . GLY A 1 116 ? -26.266 0.295 6.375 1 68 116 GLY A CA 1
ATOM 952 C C . GLY A 1 116 ? -26.203 -1.108 6.949 1 68 116 GLY A C 1
ATOM 953 O O . GLY A 1 116 ? -26.547 -1.322 8.109 1 68 116 GLY A O 1
ATOM 954 N N . LYS A 1 117 ? -25.719 -2.066 6.227 1 65.44 117 LYS A N 1
ATOM 955 C CA . LYS A 1 117 ? -25.734 -3.445 6.707 1 65.44 117 LYS A CA 1
ATOM 956 C C . LYS A 1 117 ? -24.5 -3.76 7.543 1 65.44 117 LYS A C 1
ATOM 958 O O . LYS A 1 117 ? -23.406 -3.283 7.246 1 65.44 117 LYS A O 1
ATOM 963 N N . GLY A 1 118 ? -24.766 -4.277 8.695 1 65.81 118 GLY A N 1
ATOM 964 C CA . GLY A 1 118 ? -23.688 -4.75 9.539 1 65.81 118 GLY A CA 1
ATOM 965 C C . GLY A 1 118 ? -22.797 -5.77 8.852 1 65.81 118 GLY A C 1
ATOM 966 O O . GLY A 1 118 ? -23.25 -6.531 8 1 65.81 118 GLY A O 1
ATOM 967 N N . SER A 1 119 ? -21.516 -5.445 8.867 1 68.69 119 SER A N 1
ATOM 968 C CA . SER A 1 119 ? -20.562 -6.41 8.328 1 68.69 119 SER A CA 1
ATOM 969 C C . SER A 1 119 ? -19.75 -7.07 9.43 1 68.69 119 SER A C 1
ATOM 971 O O . SER A 1 119 ? -19.672 -6.547 10.547 1 68.69 119 SER A O 1
ATOM 973 N N . LEU A 1 120 ? -19.391 -8.375 9.164 1 73.56 120 LEU A N 1
ATOM 974 C CA . LEU A 1 120 ? -18.453 -9.055 10.047 1 73.56 120 LEU A CA 1
ATOM 975 C C . LEU A 1 120 ? -17.203 -8.203 10.266 1 73.56 120 LEU A C 1
ATOM 977 O O . LEU A 1 120 ? -16.688 -7.59 9.328 1 73.56 120 LEU A O 1
ATOM 981 N N . LYS A 1 121 ? -16.922 -8.055 11.578 1 81.25 121 LYS A N 1
ATOM 982 C CA . LYS A 1 121 ? -15.703 -7.352 11.93 1 81.25 121 LYS A CA 1
ATOM 983 C C . LYS A 1 121 ? -14.703 -8.281 12.609 1 81.25 121 LYS A C 1
ATOM 985 O O . LYS A 1 121 ? -15.039 -8.953 13.586 1 81.25 121 LYS A O 1
ATOM 990 N N . PHE A 1 122 ? -13.492 -8.297 11.906 1 82.5 122 PHE A N 1
ATOM 991 C CA . PHE A 1 122 ? -12.438 -9.164 12.422 1 82.5 122 PHE A CA 1
ATOM 992 C C . PHE A 1 122 ? -11.062 -8.586 12.141 1 82.5 122 PHE A C 1
ATOM 994 O O . PHE A 1 122 ? -10.836 -7.996 11.078 1 82.5 122 PHE A O 1
ATOM 1001 N N . THR A 1 123 ? -10.219 -8.703 13.242 1 85.81 123 THR A N 1
ATOM 1002 C CA . THR A 1 123 ? -8.828 -8.305 13.047 1 85.81 123 THR A CA 1
ATOM 1003 C C . THR A 1 123 ? -7.883 -9.25 13.773 1 85.81 123 THR A C 1
ATOM 1005 O O . THR A 1 123 ? -8.234 -9.812 14.812 1 85.81 123 THR A O 1
ATOM 1008 N N . GLN A 1 124 ? -6.738 -9.469 13.18 1 82.69 124 GLN A N 1
ATOM 1009 C CA . GLN A 1 124 ? -5.711 -10.281 13.82 1 82.69 124 GLN A CA 1
ATOM 1010 C C . GLN A 1 124 ? -4.641 -9.406 14.469 1 82.69 124 GLN A C 1
ATOM 1012 O O . GLN A 1 124 ? -3.705 -9.922 15.086 1 82.69 124 GLN A O 1
ATOM 1017 N N . VAL A 1 125 ? -4.805 -8.148 14.344 1 88.25 125 VAL A N 1
ATOM 1018 C CA . VAL A 1 125 ? -3.83 -7.223 14.914 1 88.25 125 VAL A CA 1
ATOM 1019 C C . VAL A 1 125 ? -4.215 -6.891 16.359 1 88.25 125 VAL A C 1
ATOM 1021 O O . VAL A 1 125 ? -5.379 -6.613 16.641 1 88.25 125 VAL A O 1
ATOM 1024 N N . ASN A 1 126 ? -3.271 -6.891 17.219 1 89.62 126 ASN A N 1
ATOM 1025 C CA . ASN A 1 126 ? -3.527 -6.605 18.625 1 89.62 126 ASN A CA 1
ATOM 1026 C C . ASN A 1 126 ? -3.596 -5.102 18.891 1 89.62 126 ASN A C 1
ATOM 1028 O O . ASN A 1 126 ? -2.805 -4.336 18.328 1 89.62 126 ASN A O 1
ATOM 1032 N N . VAL A 1 127 ? -4.57 -4.758 19.703 1 92.38 127 VAL A N 1
ATOM 1033 C CA . VAL A 1 127 ? -4.68 -3.367 20.125 1 92.38 127 VAL A CA 1
ATOM 1034 C C . VAL A 1 127 ? -3.484 -2.996 21 1 92.38 127 VAL A C 1
ATOM 1036 O O . VAL A 1 127 ? -3.102 -3.756 21.891 1 92.38 127 VAL A O 1
ATOM 1039 N N . PRO A 1 128 ? -2.85 -1.853 20.734 1 91.81 128 PRO A N 1
ATOM 1040 C CA . PRO A 1 128 ? -1.726 -1.44 21.578 1 91.81 128 PRO A CA 1
ATOM 1041 C C . PRO A 1 128 ? -2.15 -1.126 23.016 1 91.81 128 PRO A C 1
ATOM 1043 O O . PRO A 1 128 ? -3.244 -0.601 23.234 1 91.81 128 PRO A O 1
ATOM 1046 N N . VAL A 1 129 ? -1.251 -1.483 23.844 1 92.38 129 VAL A N 1
ATOM 1047 C CA . VAL A 1 129 ? -1.463 -1.132 25.25 1 92.38 129 VAL A CA 1
ATOM 1048 C C . VAL A 1 129 ? -0.647 0.111 25.594 1 92.38 129 VAL A C 1
ATOM 1050 O O . VAL A 1 129 ? 0.571 0.033 25.781 1 92.38 129 VAL A O 1
ATOM 1053 N N . VAL A 1 130 ? -1.278 1.234 25.641 1 92.69 130 VAL A N 1
ATOM 1054 C CA . VAL A 1 130 ? -0.65 2.514 25.953 1 92.69 130 VAL A CA 1
ATOM 1055 C C . VAL A 1 130 ? -1.525 3.291 26.938 1 92.69 130 VAL A C 1
ATOM 1057 O O . VAL A 1 130 ? -2.736 3.068 27 1 92.69 130 VAL A O 1
ATOM 1060 N N . PRO A 1 131 ? -0.924 4.199 27.734 1 94.31 131 PRO A N 1
ATOM 1061 C CA . PRO A 1 131 ? -1.758 5.035 28.609 1 94.31 131 PRO A CA 1
ATOM 1062 C C . PRO A 1 131 ? -2.691 5.953 27.828 1 94.31 131 PRO A C 1
ATOM 1064 O O . PRO A 1 131 ? -2.389 6.328 26.688 1 94.31 131 PRO A O 1
ATOM 1067 N N . GLN A 1 132 ? -3.818 6.195 28.469 1 95.81 132 GLN A N 1
ATOM 1068 C CA . GLN A 1 132 ? -4.742 7.168 27.891 1 95.81 132 GLN A CA 1
ATOM 1069 C C . GLN A 1 132 ? -4.109 8.555 27.828 1 95.81 132 GLN A C 1
ATOM 1071 O O . GLN A 1 132 ? -3.203 8.867 28.609 1 95.81 132 GLN A O 1
ATOM 1076 N N . PRO A 1 133 ? -4.57 9.328 26.875 1 95.25 133 PRO A N 1
ATOM 1077 C CA . PRO A 1 133 ? -3.895 10.609 26.641 1 95.25 133 PRO A CA 1
ATOM 1078 C C . PRO A 1 133 ? -3.9 11.508 27.875 1 95.25 133 PRO A C 1
ATOM 1080 O O . PRO A 1 133 ? -2.951 12.266 28.094 1 95.25 133 PRO A O 1
ATOM 1083 N N . GLU A 1 134 ? -4.914 11.414 28.703 1 94.81 134 GLU A N 1
ATOM 1084 C CA . GLU A 1 134 ? -5.039 12.273 29.875 1 94.81 134 GLU A CA 1
ATOM 1085 C C . GLU A 1 134 ? -3.965 11.945 30.922 1 94.81 134 GLU A C 1
ATOM 1087 O O . GLU A 1 134 ? -3.703 12.75 31.812 1 94.81 134 GLU A O 1
ATOM 1092 N N . ARG A 1 135 ? -3.348 10.859 30.781 1 94.31 135 ARG A N 1
ATOM 1093 C CA . ARG A 1 135 ? -2.348 10.414 31.75 1 94.31 135 ARG A CA 1
ATOM 1094 C C . ARG A 1 135 ? -0.936 10.656 31.234 1 94.31 135 ARG A C 1
ATOM 1096 O O . ARG A 1 135 ? 0.04 10.195 31.828 1 94.31 135 ARG A O 1
ATOM 1103 N N . LEU A 1 136 ? -0.867 11.266 30.172 1 93.44 136 LEU A N 1
ATOM 1104 C CA . LEU A 1 136 ? 0.425 11.477 29.531 1 93.44 136 LEU A CA 1
ATOM 1105 C C . LEU A 1 136 ? 0.799 12.953 29.531 1 93.44 136 LEU A C 1
ATOM 1107 O O . LEU A 1 136 ? -0.067 13.812 29.672 1 93.44 136 LEU A O 1
ATOM 1111 N N . ARG A 1 137 ? 2.133 13.156 29.375 1 88.56 137 ARG A N 1
ATOM 1112 C CA . ARG A 1 137 ? 2.629 14.516 29.219 1 88.56 137 ARG A CA 1
ATOM 1113 C C . ARG A 1 137 ? 2.338 15.047 27.828 1 88.56 137 ARG A C 1
ATOM 1115 O O . ARG A 1 137 ? 2.455 14.312 26.844 1 88.56 137 ARG A O 1
ATOM 1122 N N . THR A 1 138 ? 2.004 16.297 27.812 1 85.31 138 THR A N 1
ATOM 1123 C CA . THR A 1 138 ? 1.786 16.938 26.516 1 85.31 138 THR A CA 1
ATOM 1124 C C . THR A 1 138 ? 3.098 17.062 25.75 1 85.31 138 THR A C 1
ATOM 1126 O O . THR A 1 138 ? 4.176 16.891 26.328 1 85.31 138 THR A O 1
ATOM 1129 N N . PHE A 1 139 ? 2.889 17.266 24.484 1 80.75 139 PHE A N 1
ATOM 1130 C CA . PHE A 1 139 ? 4.059 17.469 23.641 1 80.75 139 PHE A CA 1
ATOM 1131 C C . PHE A 1 139 ? 4.926 18.594 24.188 1 80.75 139 PHE A C 1
ATOM 1133 O O . PHE A 1 139 ? 6.152 18.484 24.234 1 80.75 139 PHE A O 1
ATOM 1140 N N . GLU A 1 140 ? 4.332 19.688 24.578 1 78.12 140 GLU A N 1
ATOM 1141 C CA . GLU A 1 140 ? 5.039 20.844 25.109 1 78.12 140 GLU A CA 1
ATOM 1142 C C . GLU A 1 140 ? 5.82 20.469 26.375 1 78.12 140 GLU A C 1
ATOM 1144 O O . GLU A 1 140 ? 6.957 20.906 26.562 1 78.12 140 GLU A O 1
ATOM 1149 N N . GLN A 1 141 ? 5.223 19.703 27.188 1 81.5 141 GLN A N 1
ATOM 1150 C CA . GLN A 1 141 ? 5.871 19.266 28.406 1 81.5 141 GLN A CA 1
ATOM 1151 C C . GLN A 1 141 ? 7.086 18.391 28.109 1 81.5 141 GLN A C 1
ATOM 1153 O O . GLN A 1 141 ? 8.109 18.484 28.797 1 81.5 141 GLN A O 1
ATOM 1158 N N . VAL A 1 142 ? 6.938 17.609 27.109 1 76.44 142 VAL A N 1
ATOM 1159 C CA . VAL A 1 142 ? 8.039 16.734 26.719 1 76.44 142 VAL A CA 1
ATOM 1160 C C . VAL A 1 142 ? 9.195 17.578 26.172 1 76.44 142 VAL A C 1
ATOM 1162 O O . VAL A 1 142 ? 10.359 17.297 26.469 1 76.44 142 VAL A O 1
ATOM 1165 N N . LEU A 1 143 ? 8.859 18.562 25.375 1 72.62 143 LEU A N 1
ATOM 1166 C CA . LEU A 1 143 ? 9.867 19.438 24.797 1 72.62 143 LEU A CA 1
ATOM 1167 C C . LEU A 1 143 ? 10.641 20.172 25.891 1 72.62 143 LEU A C 1
ATOM 1169 O O . LEU A 1 143 ? 11.844 20.422 25.75 1 72.62 143 LEU A O 1
ATOM 1173 N N . GLU A 1 144 ? 9.961 20.547 26.875 1 73.81 144 GLU A N 1
ATOM 1174 C CA . GLU A 1 144 ? 10.578 21.281 27.984 1 73.81 144 GLU A CA 1
ATOM 1175 C C . GLU A 1 144 ? 11.664 20.453 28.656 1 73.81 144 GLU A C 1
ATOM 1177 O O . GLU A 1 144 ? 12.609 20.984 29.234 1 73.81 144 GLU A O 1
ATOM 1182 N N . ASP A 1 145 ? 11.5 19.234 28.5 1 69.19 145 ASP A N 1
ATOM 1183 C CA . ASP A 1 145 ? 12.445 18.359 29.172 1 69.19 145 ASP A CA 1
ATOM 1184 C C . ASP A 1 145 ? 13.664 18.078 28.297 1 69.19 145 ASP A C 1
ATOM 1186 O O . ASP A 1 145 ? 14.633 17.469 28.766 1 69.19 145 ASP A O 1
ATOM 1190 N N . LEU A 1 146 ? 13.609 18.5 27.062 1 65.38 146 LEU A N 1
ATOM 1191 C CA . LEU A 1 146 ? 14.656 18.141 26.109 1 65.38 146 LEU A CA 1
ATOM 1192 C C . LEU A 1 146 ? 15.992 18.734 26.516 1 65.38 146 LEU A C 1
ATOM 1194 O O . LEU A 1 146 ? 17.016 18.062 26.469 1 65.38 146 LEU A O 1
ATOM 1198 N N . PRO A 1 147 ? 16.047 20 26.828 1 60.16 147 PRO A N 1
ATOM 1199 C CA . PRO A 1 147 ? 17.344 20.531 27.25 1 60.16 147 PRO A CA 1
ATOM 1200 C C . PRO A 1 147 ? 17.984 19.719 28.359 1 60.16 147 PRO A C 1
ATOM 1202 O O . PRO A 1 147 ? 19.203 19.547 28.391 1 60.16 147 PRO A O 1
ATOM 1205 N N . ARG A 1 148 ? 17.156 19.312 29.188 1 59.19 148 ARG A N 1
ATOM 1206 C CA . ARG A 1 148 ? 17.688 18.516 30.281 1 59.19 148 ARG A CA 1
ATOM 1207 C C . ARG A 1 148 ? 18.312 17.219 29.766 1 59.19 148 ARG A C 1
ATOM 1209 O O . ARG A 1 148 ? 19.219 16.656 30.406 1 59.19 148 ARG A O 1
ATOM 1216 N N . LEU A 1 149 ? 17.797 16.828 28.703 1 53.78 149 LEU A N 1
ATOM 1217 C CA . LEU A 1 149 ? 18.297 15.586 28.141 1 53.78 149 LEU A CA 1
ATOM 1218 C C . LEU A 1 149 ? 19.375 15.852 27.094 1 53.78 149 LEU A C 1
ATOM 1220 O O . LEU A 1 149 ? 19.766 14.945 26.359 1 53.78 149 LEU A O 1
ATOM 1224 N N . ARG A 1 150 ? 19.922 17.047 27.078 1 52.25 150 ARG A N 1
ATOM 1225 C CA . ARG A 1 150 ? 20.984 17.469 26.172 1 52.25 150 ARG A CA 1
ATOM 1226 C C . ARG A 1 150 ? 20.516 17.453 24.734 1 52.25 150 ARG A C 1
ATOM 1228 O O . ARG A 1 150 ? 21.312 17.172 23.828 1 52.25 150 ARG A O 1
ATOM 1235 N N . PHE A 1 151 ? 19.172 17.25 24.641 1 52.41 151 PHE A N 1
ATOM 1236 C CA . PHE A 1 151 ? 18.641 17.438 23.297 1 52.41 151 PHE A CA 1
ATOM 1237 C C . PHE A 1 151 ? 18.234 18.891 23.062 1 52.41 151 PHE A C 1
ATOM 1239 O O . PHE A 1 151 ? 17.672 19.516 23.953 1 52.41 151 PHE A O 1
ATOM 1246 N N . ASN A 1 152 ? 18.953 19.531 22.094 1 47.59 152 ASN A N 1
ATOM 1247 C CA . ASN A 1 152 ? 18.5 20.875 21.766 1 47.59 152 ASN A CA 1
ATOM 1248 C C . ASN A 1 152 ? 17.062 20.859 21.234 1 47.59 152 ASN A C 1
ATOM 1250 O O . ASN A 1 152 ? 16.672 19.922 20.531 1 47.59 152 ASN A O 1
ATOM 1254 N N . LYS A 1 153 ? 16.203 21.547 21.938 1 48.69 153 LYS A N 1
ATOM 1255 C CA . LYS A 1 153 ? 14.812 21.703 21.5 1 48.69 153 LYS A CA 1
ATOM 1256 C C . LYS A 1 153 ? 14.695 21.688 19.984 1 48.69 153 LYS A C 1
ATOM 1258 O O . LYS A 1 153 ? 13.727 21.172 19.438 1 48.69 153 LYS A O 1
ATOM 1263 N N . ILE A 1 154 ? 15.672 22.281 19.469 1 44.25 154 ILE A N 1
ATOM 1264 C CA . ILE A 1 154 ? 15.68 22.438 18.016 1 44.25 154 ILE A CA 1
ATOM 1265 C C . ILE A 1 154 ? 15.828 21.078 17.344 1 44.25 154 ILE A C 1
ATOM 1267 O O . ILE A 1 154 ? 15.32 20.859 16.25 1 44.25 154 ILE A O 1
ATOM 1271 N N . GLN A 1 155 ? 16.531 20.297 18.172 1 46.25 155 GLN A N 1
ATOM 1272 C CA . GLN A 1 155 ? 16.781 18.969 17.609 1 46.25 155 GLN A CA 1
ATOM 1273 C C . GLN A 1 155 ? 15.516 18.109 17.656 1 46.25 155 GLN A C 1
ATOM 1275 O O . GLN A 1 155 ? 15.477 17.016 17.078 1 46.25 155 GLN A O 1
ATOM 1280 N N . ALA A 1 156 ? 14.75 18.578 18.625 1 44.66 156 ALA A N 1
ATOM 1281 C CA . ALA A 1 156 ? 13.516 17.812 18.781 1 44.66 156 ALA A CA 1
ATOM 1282 C C . ALA A 1 156 ? 12.719 17.766 17.484 1 44.66 156 ALA A C 1
ATOM 1284 O O . ALA A 1 156 ? 12.758 18.719 16.688 1 44.66 156 ALA A O 1
ATOM 1285 N N . VAL A 1 157 ? 12.508 16.656 16.984 1 46.44 157 VAL A N 1
ATOM 1286 C CA . VAL A 1 157 ? 11.781 16.359 15.75 1 46.44 157 VAL A CA 1
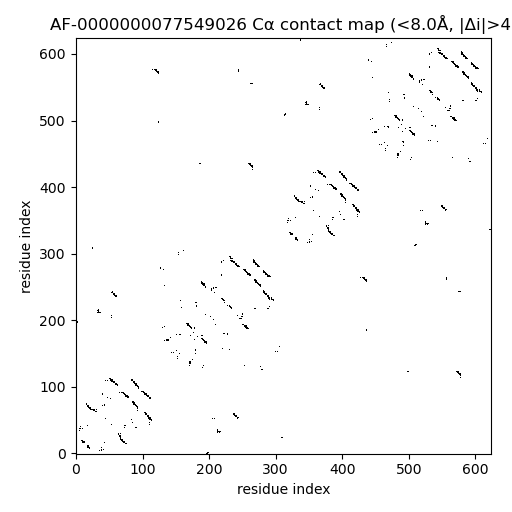ATOM 1287 C C . VAL A 1 157 ? 10.602 17.312 15.594 1 46.44 157 VAL A C 1
ATOM 1289 O O . VAL A 1 157 ? 9.531 17.078 16.172 1 46.44 157 VAL A O 1
ATOM 1292 N N . VAL A 1 158 ? 10.773 18.594 16.203 1 47.38 158 VAL A N 1
ATOM 1293 C CA . VAL A 1 158 ? 9.656 19.422 15.766 1 47.38 158 VAL A CA 1
ATOM 1294 C C . VAL A 1 158 ? 9.445 19.266 14.266 1 47.38 158 VAL A C 1
ATOM 1296 O O . VAL A 1 158 ? 10.375 19.453 13.477 1 47.38 158 VAL A O 1
ATOM 1299 N N . PRO A 1 159 ? 8.375 18.594 14.023 1 50.09 159 PRO A N 1
ATOM 1300 C CA . PRO A 1 159 ? 8.039 18.156 12.656 1 50.09 159 PRO A CA 1
ATOM 1301 C C . PRO A 1 159 ? 8.32 19.25 11.617 1 50.09 159 PRO A C 1
ATOM 1303 O O . PRO A 1 159 ? 8.25 20.438 11.922 1 50.09 159 PRO A O 1
ATOM 1306 N N . VAL A 1 160 ? 9.164 18.984 10.586 1 55 160 VAL A N 1
ATOM 1307 C CA . VAL A 1 160 ? 9.398 19.719 9.344 1 55 160 VAL A CA 1
ATOM 1308 C C . VAL A 1 160 ? 8.117 20.422 8.906 1 55 160 VAL A C 1
ATOM 1310 O O . VAL A 1 160 ? 8.164 21.422 8.188 1 55 160 VAL A O 1
ATOM 1313 N N . PHE A 1 161 ? 7.07 19.953 9.625 1 62.94 161 PHE A N 1
ATOM 1314 C CA . PHE A 1 161 ? 5.836 20.547 9.133 1 62.94 161 PHE A CA 1
ATOM 1315 C C . PHE A 1 161 ? 5.039 21.156 10.289 1 62.94 161 PHE A C 1
ATOM 1317 O O . PHE A 1 161 ? 4.152 20.5 10.844 1 62.94 161 PHE A O 1
ATOM 1324 N N . PRO A 1 162 ? 5.34 22.375 10.664 1 65 162 PRO A N 1
ATOM 1325 C CA . PRO A 1 162 ? 4.691 23.031 11.797 1 65 162 PRO A CA 1
ATOM 1326 C C . PRO A 1 162 ? 3.17 23.062 11.672 1 65 162 PRO A C 1
ATOM 1328 O O . PRO A 1 162 ? 2.463 23.141 12.68 1 65 162 PRO A O 1
ATOM 1331 N N . GLU A 1 163 ? 2.77 22.984 10.422 1 70.75 163 GLU A N 1
ATOM 1332 C CA . GLU A 1 163 ? 1.333 23.031 10.172 1 70.75 163 GLU A CA 1
ATOM 1333 C C . GLU A 1 163 ? 0.613 21.859 10.836 1 70.75 163 GLU A C 1
ATOM 1335 O O . GLU A 1 163 ? -0.552 21.984 11.219 1 70.75 163 GLU A O 1
ATOM 1340 N N . ILE A 1 164 ? 1.297 20.859 11.086 1 77.62 164 ILE A N 1
ATOM 1341 C CA . ILE A 1 164 ? 0.687 19.688 11.719 1 77.62 164 ILE A CA 1
ATOM 1342 C C . ILE A 1 164 ? 0.332 20.016 13.172 1 77.62 164 ILE A C 1
ATOM 1344 O O . ILE A 1 164 ? -0.771 19.719 13.633 1 77.62 164 ILE A O 1
ATOM 1348 N N . PHE A 1 165 ? 1.144 20.719 13.82 1 76.69 165 PHE A N 1
ATOM 1349 C CA . PHE A 1 165 ? 0.95 21 15.242 1 76.69 165 PHE A CA 1
ATOM 1350 C C . PHE A 1 165 ? -0.039 22.141 15.438 1 76.69 165 PHE A C 1
ATOM 1352 O O . PHE A 1 165 ? -0.572 22.328 16.531 1 76.69 165 PHE A O 1
ATOM 1359 N N . LYS A 1 166 ? -0.135 22.875 14.391 1 77.12 166 LYS A N 1
ATOM 1360 C CA . LYS A 1 166 ? -1.162 23.906 14.438 1 77.12 166 LYS A CA 1
ATOM 1361 C C . LYS A 1 166 ? -2.559 23.297 14.336 1 77.12 166 LYS A C 1
ATOM 1363 O O . LYS A 1 166 ? -3.498 23.781 14.969 1 77.12 166 LYS A O 1
ATOM 1368 N N . ASN A 1 167 ? -2.604 22.234 13.609 1 83.94 167 ASN A N 1
ATOM 1369 C CA . ASN A 1 167 ? -3.912 21.672 13.289 1 83.94 167 ASN A CA 1
ATOM 1370 C C . ASN A 1 167 ? -4.254 20.5 14.195 1 83.94 167 ASN A C 1
ATOM 1372 O O . ASN A 1 167 ? -5.422 20.141 14.344 1 83.94 167 ASN A O 1
ATOM 1376 N N . TYR A 1 168 ? -3.188 19.922 14.797 1 89.5 168 TYR A N 1
ATOM 1377 C CA . TYR A 1 168 ? -3.412 18.719 15.594 1 89.5 168 TYR A CA 1
ATOM 1378 C C . TYR A 1 168 ? -2.799 18.859 16.984 1 89.5 168 TYR A C 1
ATOM 1380 O O . TYR A 1 168 ? -1.723 19.453 17.141 1 89.5 168 TYR A O 1
ATOM 1388 N N . GLU A 1 169 ? -3.562 18.406 17.969 1 90.75 169 GLU A N 1
ATOM 1389 C CA . GLU A 1 169 ? -2.949 18.109 19.266 1 90.75 169 GLU A CA 1
ATOM 1390 C C . GLU A 1 169 ? -2.301 16.719 19.266 1 90.75 169 GLU A C 1
ATOM 1392 O O . GLU A 1 169 ? -2.943 15.727 18.922 1 90.75 169 GLU A O 1
ATOM 1397 N N . ILE A 1 170 ? -1.06 16.688 19.562 1 89.31 170 ILE A N 1
ATOM 1398 C CA . ILE A 1 170 ? -0.307 15.438 19.562 1 89.31 170 ILE A CA 1
ATOM 1399 C C . ILE A 1 170 ? 0.267 15.18 20.953 1 89.31 170 ILE A C 1
ATOM 1401 O O . ILE A 1 170 ? 0.885 16.062 21.547 1 89.31 170 ILE A O 1
ATOM 1405 N N . ILE A 1 171 ? 0.017 13.984 21.5 1 90.25 171 ILE A N 1
ATOM 1406 C CA . ILE A 1 171 ? 0.522 13.562 22.812 1 90.25 171 ILE A CA 1
ATOM 1407 C C . ILE A 1 171 ? 1.368 12.305 22.656 1 90.25 171 ILE A C 1
ATOM 1409 O O . ILE A 1 171 ? 0.836 11.219 22.391 1 90.25 171 ILE A O 1
ATOM 1413 N N . PRO A 1 172 ? 2.693 12.43 22.828 1 86.44 172 PRO A N 1
ATOM 1414 C CA . PRO A 1 172 ? 3.555 11.25 22.688 1 86.44 172 PRO A CA 1
ATOM 1415 C C . PRO A 1 172 ? 3.338 10.219 23.797 1 86.44 172 PRO A C 1
ATOM 1417 O O . PRO A 1 172 ? 3.146 10.586 24.953 1 86.44 172 PRO A O 1
ATOM 1420 N N . CYS A 1 173 ? 3.291 8.938 23.391 1 86.56 173 CYS A N 1
ATOM 1421 C CA . CYS A 1 173 ? 3.156 7.871 24.375 1 86.56 173 CYS A CA 1
ATOM 1422 C C . CYS A 1 173 ? 4.516 7.461 24.922 1 86.56 173 CYS A C 1
ATOM 1424 O O . CYS A 1 173 ? 4.613 6.969 26.047 1 86.56 173 CYS A O 1
ATOM 1426 N N . ASN A 1 174 ? 5.574 7.57 24.031 1 74.69 174 ASN A N 1
ATOM 1427 C CA . ASN A 1 174 ? 6.902 7.141 24.438 1 74.69 174 ASN A CA 1
ATOM 1428 C C . ASN A 1 174 ? 7.75 8.32 24.922 1 74.69 174 ASN A C 1
ATOM 1430 O O . ASN A 1 174 ? 8.977 8.25 24.906 1 74.69 174 ASN A O 1
ATOM 1434 N N . GLY A 1 175 ? 7.191 9.312 25.391 1 64.19 175 GLY A N 1
ATOM 1435 C CA . GLY A 1 175 ? 7.863 10.461 25.969 1 64.19 175 GLY A CA 1
ATOM 1436 C C . GLY A 1 175 ? 8.969 11.016 25.094 1 64.19 175 GLY A C 1
ATOM 1437 O O . GLY A 1 175 ? 8.75 11.305 23.922 1 64.19 175 GLY A O 1
ATOM 1438 N N . VAL A 1 176 ? 10.219 10.828 25.656 1 57.75 176 VAL A N 1
ATOM 1439 C CA . VAL A 1 176 ? 11.375 11.492 25.047 1 57.75 176 VAL A CA 1
ATOM 1440 C C . VAL A 1 176 ? 11.812 10.734 23.797 1 57.75 176 VAL A C 1
ATOM 1442 O O . VAL A 1 176 ? 12.344 11.328 22.859 1 57.75 176 VAL A O 1
ATOM 1445 N N . GLU A 1 177 ? 11.406 9.555 23.688 1 62.44 177 GLU A N 1
ATOM 1446 C CA . GLU A 1 177 ? 11.852 8.75 22.547 1 62.44 177 GLU A CA 1
ATOM 1447 C C . GLU A 1 177 ? 11.117 9.148 21.266 1 62.44 177 GLU A C 1
ATOM 1449 O O . GLU A 1 177 ? 11.625 8.938 20.172 1 62.44 177 GLU A O 1
ATOM 1454 N N . PHE A 1 178 ? 10.031 9.734 21.5 1 59.16 178 PHE A N 1
ATOM 1455 C CA . PHE A 1 178 ? 9.266 10.227 20.359 1 59.16 178 PHE A CA 1
ATOM 1456 C C . PHE A 1 178 ? 10.023 11.336 19.641 1 59.16 178 PHE A C 1
ATOM 1458 O O . PHE A 1 178 ? 9.961 11.445 18.422 1 59.16 178 PHE A O 1
ATOM 1465 N N . VAL A 1 179 ? 10.711 12.031 20.531 1 55.47 179 VAL A N 1
ATOM 1466 C CA . VAL A 1 179 ? 11.344 13.234 20 1 55.47 179 VAL A CA 1
ATOM 1467 C C . VAL A 1 179 ? 12.82 12.961 19.719 1 55.47 179 VAL A C 1
ATOM 1469 O O . VAL A 1 179 ? 13.375 13.445 18.734 1 55.47 179 VAL A O 1
ATOM 1472 N N . ALA A 1 180 ? 13.281 12.164 20.609 1 53.53 180 ALA A N 1
ATOM 1473 C CA . ALA A 1 180 ? 14.727 11.992 20.562 1 53.53 180 ALA A CA 1
ATOM 1474 C C . ALA A 1 180 ? 15.102 10.703 19.828 1 53.53 180 ALA A C 1
ATOM 1476 O O . ALA A 1 180 ? 16.266 10.477 19.516 1 53.53 180 ALA A O 1
ATOM 1477 N N . GLY A 1 181 ? 14.195 9.977 19.344 1 56.22 181 GLY A N 1
ATOM 1478 C CA . GLY A 1 181 ? 14.469 8.688 18.719 1 56.22 181 GLY A CA 1
ATOM 1479 C C . GLY A 1 181 ? 14.625 7.559 19.719 1 56.22 181 GLY A C 1
ATOM 1480 O O . GLY A 1 181 ? 14.805 7.801 20.922 1 56.22 181 GLY A O 1
ATOM 1481 N N . PRO A 1 182 ? 14.391 6.289 19.203 1 49.59 182 PRO A N 1
ATOM 1482 C CA . PRO A 1 182 ? 14.461 5.148 20.125 1 49.59 182 PRO A CA 1
ATOM 1483 C C . PRO A 1 182 ? 15.812 5.035 20.828 1 49.59 182 PRO A C 1
ATOM 1485 O O . PRO A 1 182 ? 16.859 5.164 20.188 1 49.59 182 PRO A O 1
ATOM 1488 N N . GLN A 1 183 ? 15.953 5.242 22.125 1 47.25 183 GLN A N 1
ATOM 1489 C CA . GLN A 1 183 ? 17.172 5.027 22.891 1 47.25 183 GLN A CA 1
ATOM 1490 C C . GLN A 1 183 ? 17.438 3.537 23.109 1 47.25 183 GLN A C 1
ATOM 1492 O O . GLN A 1 183 ? 18.562 3.135 23.375 1 47.25 183 GLN A O 1
ATOM 1497 N N . ARG A 1 184 ? 16.375 2.777 23.188 1 45.34 184 ARG A N 1
ATOM 1498 C CA . ARG A 1 184 ? 16.531 1.341 23.391 1 45.34 184 ARG A CA 1
ATOM 1499 C C . ARG A 1 184 ? 15.961 0.554 22.219 1 45.34 184 ARG A C 1
ATOM 1501 O O . ARG A 1 184 ? 15.75 1.11 21.141 1 45.34 184 ARG A O 1
ATOM 1508 N N . GLU A 1 185 ? 15.539 -0.677 22.547 1 50.31 185 GLU A N 1
ATOM 1509 C CA . GLU A 1 185 ? 14.93 -1.636 21.641 1 50.31 185 GLU A CA 1
ATOM 1510 C C . GLU A 1 185 ? 13.852 -0.974 20.781 1 50.31 185 GLU A C 1
ATOM 1512 O O . GLU A 1 185 ? 13.195 -0.033 21.234 1 50.31 185 GLU A O 1
ATOM 1517 N N . ALA A 1 186 ? 14.055 -1.092 19.469 1 53.62 186 ALA A N 1
ATOM 1518 C CA . ALA A 1 186 ? 13.242 -0.486 18.422 1 53.62 186 ALA A CA 1
ATOM 1519 C C . ALA A 1 186 ? 11.758 -0.539 18.766 1 53.62 186 ALA A C 1
ATOM 1521 O O . ALA A 1 186 ? 11.133 -1.599 18.688 1 53.62 186 ALA A O 1
ATOM 1522 N N . LEU A 1 187 ? 11.281 0.415 19.5 1 61.97 187 LEU A N 1
ATOM 1523 C CA . LEU A 1 187 ? 9.883 0.462 19.906 1 61.97 187 LEU A CA 1
ATOM 1524 C C . LEU A 1 187 ? 9.023 1.104 18.828 1 61.97 187 LEU A C 1
ATOM 1526 O O . LEU A 1 187 ? 9.484 1.992 18.109 1 61.97 187 LEU A O 1
ATOM 1530 N N . LYS A 1 188 ? 7.906 0.38 18.656 1 77.38 188 LYS A N 1
ATOM 1531 C CA . LYS A 1 188 ? 6.883 1.014 17.828 1 77.38 188 LYS A CA 1
ATOM 1532 C C . LYS A 1 188 ? 6.566 2.422 18.328 1 77.38 188 LYS A C 1
ATOM 1534 O O . LYS A 1 188 ? 6.613 2.684 19.531 1 77.38 188 LYS A O 1
ATOM 1539 N N . GLN A 1 189 ? 6.383 3.254 17.422 1 80.38 189 GLN A N 1
ATOM 1540 C CA . GLN A 1 189 ? 6.004 4.621 17.766 1 80.38 189 GLN A CA 1
ATOM 1541 C C . GLN A 1 189 ? 4.508 4.723 18.047 1 80.38 189 GLN A C 1
ATOM 1543 O O . GLN A 1 189 ? 3.688 4.258 17.25 1 80.38 189 GLN A O 1
ATOM 1548 N N . HIS A 1 190 ? 4.246 5.32 19.297 1 89.25 190 HIS A N 1
ATOM 1549 C CA . HIS A 1 190 ? 2.852 5.574 19.641 1 89.25 190 HIS A CA 1
ATOM 1550 C C . HIS A 1 190 ? 2.637 7.031 20.031 1 89.25 190 HIS A C 1
ATOM 1552 O O . HIS A 1 190 ? 3.439 7.602 20.781 1 89.25 190 HIS A O 1
ATOM 1558 N N . PHE A 1 191 ? 1.63 7.633 19.453 1 90.44 191 PHE A N 1
ATOM 1559 C CA . PHE A 1 191 ? 1.186 8.93 19.953 1 90.44 191 PHE A CA 1
ATOM 1560 C C . PHE A 1 191 ? -0.314 9.109 19.75 1 90.44 191 PHE A C 1
ATOM 1562 O O . PHE A 1 191 ? -0.878 8.57 18.797 1 90.44 191 PHE A O 1
ATOM 1569 N N . TRP A 1 192 ? -0.932 9.805 20.641 1 94.69 192 TRP A N 1
ATOM 1570 C CA . TRP A 1 192 ? -2.318 10.227 20.484 1 94.69 192 TRP A CA 1
ATOM 1571 C C . TRP A 1 192 ? -2.404 11.508 19.656 1 94.69 192 TRP A C 1
ATOM 1573 O O . TRP A 1 192 ? -1.55 12.391 19.781 1 94.69 192 TRP A O 1
ATOM 1583 N N . PHE A 1 193 ? -3.465 11.664 18.844 1 93.69 193 PHE A N 1
ATOM 1584 C CA . PHE A 1 193 ? -3.67 12.914 18.109 1 93.69 193 PHE A CA 1
ATOM 1585 C C . PHE A 1 193 ? -5.156 13.242 18.016 1 93.69 193 PHE A C 1
ATOM 1587 O O . PHE A 1 193 ? -6 12.352 18.062 1 93.69 193 PHE A O 1
ATOM 1594 N N . ARG A 1 194 ? -5.445 14.414 17.984 1 94.5 194 ARG A N 1
ATOM 1595 C CA . ARG A 1 194 ? -6.793 14.938 17.797 1 94.5 194 ARG A CA 1
ATOM 1596 C C . ARG A 1 194 ? -6.777 16.219 16.969 1 94.5 194 ARG A C 1
ATOM 1598 O O . ARG A 1 194 ? -5.891 17.062 17.125 1 94.5 194 ARG A O 1
ATOM 1605 N N . PHE A 1 195 ? -7.75 16.297 16.031 1 92.5 195 PHE A N 1
ATOM 1606 C CA . PHE A 1 195 ? -7.871 17.5 15.227 1 92.5 195 PHE A CA 1
ATOM 1607 C C . PHE A 1 195 ? -8.375 18.672 16.078 1 92.5 195 PHE A C 1
ATOM 1609 O O . PHE A 1 195 ? -9.367 18.531 16.797 1 92.5 195 PHE A O 1
ATOM 1616 N N . LYS A 1 196 ? -7.699 19.844 15.977 1 89 196 LYS A N 1
ATOM 1617 C CA . LYS A 1 196 ? -8 20.984 16.812 1 89 196 LYS A CA 1
ATOM 1618 C C . LYS A 1 196 ? -9.055 21.875 16.172 1 89 196 LYS A C 1
ATOM 1620 O O . LYS A 1 196 ? -9.703 22.672 16.859 1 89 196 LYS A O 1
ATOM 1625 N N . GLY A 1 197 ? -9.188 21.719 14.891 1 81.94 197 GLY A N 1
ATOM 1626 C CA . GLY A 1 197 ? -10.047 22.656 14.18 1 81.94 197 GLY A CA 1
ATOM 1627 C C . GLY A 1 197 ? -11.516 22.469 14.484 1 81.94 197 GLY A C 1
ATOM 1628 O O . GLY A 1 197 ? -11.938 21.406 14.945 1 81.94 197 GLY A O 1
ATOM 1629 N N . ASN A 1 198 ? -12.266 23.609 14.438 1 78.94 198 ASN A N 1
ATOM 1630 C CA . ASN A 1 198 ? -13.719 23.609 14.539 1 78.94 198 ASN A CA 1
ATOM 1631 C C . ASN A 1 198 ? -14.375 23.641 13.164 1 78.94 198 ASN A C 1
ATOM 1633 O O . ASN A 1 198 ? -14.445 24.688 12.531 1 78.94 198 ASN A O 1
ATOM 1637 N N . LEU A 1 199 ? -14.633 22.469 12.719 1 80.12 199 LEU A N 1
ATOM 1638 C CA . LEU A 1 199 ? -15.242 22.422 11.398 1 80.12 199 LEU A CA 1
ATOM 1639 C C . LEU A 1 199 ? -16.766 22.5 11.492 1 80.12 199 LEU A C 1
ATOM 1641 O O . LEU A 1 199 ? -17.359 21.875 12.375 1 80.12 199 LEU A O 1
ATOM 1645 N N . ALA A 1 200 ? -17.328 23.391 10.719 1 73.56 200 ALA A N 1
ATOM 1646 C CA . ALA A 1 200 ? -18.781 23.594 10.703 1 73.56 200 ALA A CA 1
ATOM 1647 C C . ALA A 1 200 ? -19.5 22.328 10.258 1 73.56 200 ALA A C 1
ATOM 1649 O O . ALA A 1 200 ? -20.531 21.953 10.828 1 73.56 200 ALA A O 1
ATOM 1650 N N . GLU A 1 201 ? -19.016 21.766 9.203 1 78.06 201 GLU A N 1
ATOM 1651 C CA . GLU A 1 201 ? -19.609 20.531 8.672 1 78.06 201 GLU A CA 1
ATOM 1652 C C . GLU A 1 201 ? -18.719 19.328 8.953 1 78.06 201 GLU A C 1
ATOM 1654 O O . GLU A 1 201 ? -17.516 19.344 8.656 1 78.06 201 GLU A O 1
ATOM 1659 N N . ARG A 1 202 ? -19.375 18.453 9.75 1 83.12 202 ARG A N 1
ATOM 1660 C CA . ARG A 1 202 ? -18.672 17.203 10.008 1 83.12 202 ARG A CA 1
ATOM 1661 C C . ARG A 1 202 ? -19.344 16.031 9.312 1 83.12 202 ARG A C 1
ATOM 1663 O O . ARG A 1 202 ? -20.578 15.969 9.258 1 83.12 202 ARG A O 1
ATOM 1670 N N . SER A 1 203 ? -18.578 15.359 8.555 1 89 203 SER A N 1
ATOM 1671 C CA . SER A 1 203 ? -19 14.109 7.926 1 89 203 SER A CA 1
ATOM 1672 C C . SER A 1 203 ? -17.906 13.039 8.039 1 89 203 SER A C 1
ATOM 1674 O O . SER A 1 203 ? -16.766 13.344 8.391 1 89 203 SER A O 1
ATOM 1676 N N . SER A 1 204 ? -18.312 11.859 7.824 1 90.38 204 SER A N 1
ATOM 1677 C CA . SER A 1 204 ? -17.344 10.773 7.816 1 90.38 204 SER A CA 1
ATOM 1678 C C . SER A 1 204 ? -16.219 11.039 6.832 1 90.38 204 SER A C 1
ATOM 1680 O O . SER A 1 204 ? -15.047 10.766 7.121 1 90.38 204 SER A O 1
ATOM 1682 N N . PHE A 1 205 ? -16.594 11.633 5.762 1 93.12 205 PHE A N 1
ATOM 1683 C CA . PHE A 1 205 ? -15.594 11.906 4.738 1 93.12 205 PHE A CA 1
ATOM 1684 C C . PHE A 1 205 ? -14.609 12.961 5.211 1 93.12 205 PHE A C 1
ATOM 1686 O O . PHE A 1 205 ? -13.406 12.852 4.973 1 93.12 205 PHE A O 1
ATOM 1693 N N . ILE A 1 206 ? -15.094 13.969 5.848 1 92.69 206 ILE A N 1
ATOM 1694 C CA . ILE A 1 206 ? -14.211 15.008 6.359 1 92.69 206 ILE A CA 1
ATOM 1695 C C . ILE A 1 206 ? -13.25 14.414 7.383 1 92.69 206 ILE A C 1
ATOM 1697 O O . ILE A 1 206 ? -12.062 14.742 7.387 1 92.69 206 ILE A O 1
ATOM 1701 N N . ASP A 1 207 ? -13.758 13.562 8.211 1 94.19 207 ASP A N 1
ATOM 1702 C CA . ASP A 1 207 ? -12.883 12.875 9.164 1 94.19 207 ASP A CA 1
ATOM 1703 C C . ASP A 1 207 ? -11.828 12.047 8.438 1 94.19 207 ASP A C 1
ATOM 1705 O O . ASP A 1 207 ? -10.672 11.992 8.867 1 94.19 207 ASP A O 1
ATOM 1709 N N . GLN A 1 208 ? -12.203 11.438 7.371 1 95.38 208 GLN A N 1
ATOM 1710 C CA . GLN A 1 208 ? -11.273 10.656 6.566 1 95.38 208 GLN A CA 1
ATOM 1711 C C . GLN A 1 208 ? -10.211 11.555 5.938 1 95.38 208 GLN A C 1
ATOM 1713 O O . GLN A 1 208 ? -9.047 11.164 5.832 1 95.38 208 GLN A O 1
ATOM 1718 N N . LEU A 1 209 ? -10.625 12.75 5.527 1 94.62 209 LEU A N 1
ATOM 1719 C CA . LEU A 1 209 ? -9.664 13.695 4.98 1 94.62 209 LEU A CA 1
ATOM 1720 C C . LEU A 1 209 ? -8.648 14.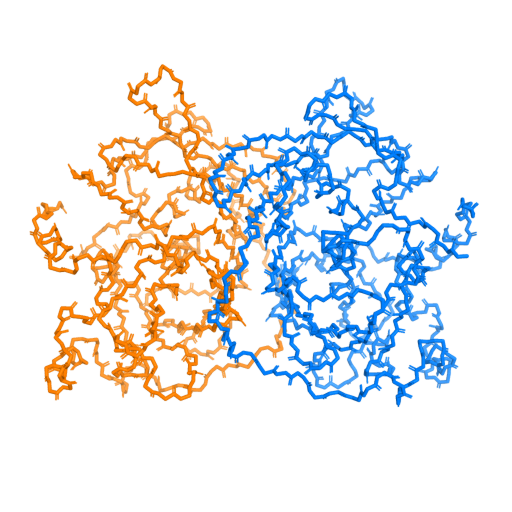117 6.039 1 94.62 209 LEU A C 1
ATOM 1722 O O . LEU A 1 209 ? -7.457 14.242 5.746 1 94.62 209 LEU A O 1
ATOM 1726 N N . ILE A 1 210 ? -9.148 14.305 7.164 1 93.5 210 ILE A N 1
ATOM 1727 C CA . ILE A 1 210 ? -8.289 14.688 8.281 1 93.5 210 ILE A CA 1
ATOM 1728 C C . ILE A 1 210 ? -7.293 13.562 8.57 1 93.5 210 ILE A C 1
ATOM 1730 O O . ILE A 1 210 ? -6.113 13.82 8.82 1 93.5 210 ILE A O 1
ATOM 1734 N N . LEU A 1 211 ? -7.727 12.344 8.484 1 94.69 211 LEU A N 1
ATOM 1735 C CA . LEU A 1 211 ? -6.844 11.195 8.656 1 94.69 211 LEU A CA 1
ATOM 1736 C C . LEU A 1 211 ? -5.812 11.133 7.531 1 94.69 211 LEU A C 1
ATOM 1738 O O . LEU A 1 211 ? -4.637 10.867 7.781 1 94.69 211 LEU A O 1
ATOM 1742 N N . ALA A 1 212 ? -6.293 11.336 6.328 1 94.56 212 ALA A N 1
ATOM 1743 C CA . ALA A 1 212 ? -5.391 11.32 5.184 1 94.56 212 ALA A CA 1
ATOM 1744 C C . ALA A 1 212 ? -4.273 12.344 5.348 1 94.56 212 ALA A C 1
ATOM 1746 O O . ALA A 1 212 ? -3.111 12.062 5.055 1 94.56 212 ALA A O 1
ATOM 1747 N N . TYR A 1 213 ? -4.602 13.461 5.859 1 92.81 213 TYR A N 1
ATOM 1748 C CA . TYR A 1 213 ? -3.639 14.531 6.059 1 92.81 213 TYR A CA 1
ATOM 1749 C C . TYR A 1 213 ? -2.557 14.125 7.051 1 92.81 213 TYR A C 1
ATOM 1751 O O . TYR A 1 213 ? -1.364 14.25 6.766 1 92.81 213 TYR A O 1
ATOM 1759 N N . ILE A 1 214 ? -2.926 13.602 8.125 1 91.38 214 ILE A N 1
ATOM 1760 C CA . ILE A 1 214 ? -1.952 13.352 9.18 1 91.38 214 ILE A CA 1
ATOM 1761 C C . ILE A 1 214 ? -1.208 12.047 8.906 1 91.38 214 ILE A C 1
ATOM 1763 O O . ILE A 1 214 ? -0.17 11.773 9.508 1 91.38 214 ILE A O 1
ATOM 1767 N N . SER A 1 215 ? -1.657 11.203 7.992 1 92.06 215 SER A N 1
ATOM 1768 C CA . SER A 1 215 ? -1.156 9.852 7.793 1 92.06 215 SER A CA 1
ATOM 1769 C C . SER A 1 215 ? 0.311 9.859 7.371 1 92.06 215 SER A C 1
ATOM 1771 O O . SER A 1 215 ? 1.02 8.867 7.555 1 92.06 215 SER A O 1
ATOM 1773 N N . ASP A 1 216 ? 0.756 10.938 6.906 1 86.88 216 ASP A N 1
ATOM 1774 C CA . ASP A 1 216 ? 2.127 11.023 6.41 1 86.88 216 ASP A CA 1
ATOM 1775 C C . ASP A 1 216 ? 3.102 11.328 7.547 1 86.88 216 ASP A C 1
ATOM 1777 O O . ASP A 1 216 ? 4.309 11.43 7.324 1 86.88 216 ASP A O 1
ATOM 1781 N N . ILE A 1 217 ? 2.672 11.516 8.711 1 76.44 217 ILE A N 1
ATOM 1782 C CA . ILE A 1 217 ? 3.512 11.906 9.836 1 76.44 217 ILE A CA 1
ATOM 1783 C C . ILE A 1 217 ? 4.453 10.766 10.203 1 76.44 217 ILE A C 1
ATOM 1785 O O . ILE A 1 217 ? 5.48 10.977 10.852 1 76.44 217 ILE A O 1
ATOM 1789 N N . GLY A 1 218 ? 4.168 9.445 10.016 1 60.88 218 GLY A N 1
ATOM 1790 C CA . GLY A 1 218 ? 4.863 8.25 10.469 1 60.88 218 GLY A CA 1
ATOM 1791 C C . GLY A 1 218 ? 6.312 8.195 10.023 1 60.88 218 GLY A C 1
ATOM 1792 O O . GLY A 1 218 ? 7.141 7.539 10.656 1 60.88 218 GLY A O 1
ATOM 1793 N N . LEU A 1 219 ? 6.75 8.461 8.773 1 56.97 219 LEU A N 1
ATOM 1794 C CA . LEU A 1 219 ? 8.094 8.211 8.258 1 56.97 219 LEU A CA 1
ATOM 1795 C C . LEU A 1 219 ? 9.031 9.367 8.602 1 56.97 219 LEU A C 1
ATOM 1797 O O . LEU A 1 219 ? 10.211 9.336 8.266 1 56.97 219 LEU A O 1
ATOM 1801 N N . THR A 1 220 ? 8.672 10.273 9.336 1 49.25 220 THR A N 1
ATOM 1802 C CA . THR A 1 220 ? 9.531 11.453 9.281 1 49.25 220 THR A CA 1
ATOM 1803 C C . THR A 1 220 ? 10.766 11.266 10.156 1 49.25 220 THR A C 1
ATOM 1805 O O . THR A 1 220 ? 11.727 12.031 10.055 1 49.25 220 THR A O 1
ATOM 1808 N N . TYR A 1 221 ? 10.938 10.016 11.078 1 47.09 221 TYR A N 1
ATOM 1809 C CA . TYR A 1 221 ? 12.148 10.242 11.859 1 47.09 221 TYR A CA 1
ATOM 1810 C C . TYR A 1 221 ? 12.977 8.969 11.969 1 47.09 221 TYR A C 1
ATOM 1812 O O . TYR A 1 221 ? 12.422 7.875 12.141 1 47.09 221 TYR A O 1
ATOM 1820 N N . SER A 1 222 ? 13.969 8.672 10.969 1 45.38 222 SER A N 1
ATOM 1821 C CA . SER A 1 222 ? 14.828 7.535 11.312 1 45.38 222 SER A CA 1
ATOM 1822 C C . SER A 1 222 ? 16.109 8 12 1 45.38 222 SER A C 1
ATOM 1824 O O . SER A 1 222 ? 16.625 9.078 11.695 1 45.38 222 SER A O 1
ATOM 1826 N N . LYS A 1 223 ? 16.312 7.406 13.305 1 47 223 LYS A N 1
ATOM 1827 C CA . LYS A 1 223 ? 17.609 7.613 13.938 1 47 223 LYS A CA 1
ATOM 1828 C C . LYS A 1 223 ? 18.734 7 13.102 1 47 223 LYS A C 1
ATOM 1830 O O . LYS A 1 223 ? 18.641 5.844 12.688 1 47 223 LYS A O 1
ATOM 1835 N N . THR A 1 224 ? 19.438 7.777 12.375 1 41.69 224 THR A N 1
ATOM 1836 C CA . THR A 1 224 ? 20.672 7.285 11.75 1 41.69 224 THR A CA 1
ATOM 1837 C C . THR A 1 224 ? 21.719 6.945 12.805 1 41.69 224 THR A C 1
ATOM 1839 O O . THR A 1 224 ? 21.562 7.309 13.969 1 41.69 224 THR A O 1
ATOM 1842 N N . ASN A 1 225 ? 22.812 6.344 12.219 1 38.66 225 ASN A N 1
ATOM 1843 C CA . ASN A 1 225 ? 24.031 5.812 12.797 1 38.66 225 ASN A CA 1
ATOM 1844 C C . ASN A 1 225 ? 24.594 6.738 13.875 1 38.66 225 ASN A C 1
ATOM 1846 O O . ASN A 1 225 ? 25.562 7.465 13.633 1 38.66 225 ASN A O 1
ATOM 1850 N N . GLY A 1 226 ? 24.047 6.773 15.031 1 40.69 226 GLY A N 1
ATOM 1851 C CA . GLY A 1 226 ? 24.734 7.297 16.203 1 40.69 226 GLY A CA 1
ATOM 1852 C C . GLY A 1 226 ? 24.484 8.773 16.438 1 40.69 226 GLY A C 1
ATOM 1853 O O . GLY A 1 226 ? 24.797 9.305 17.5 1 40.69 226 GLY A O 1
ATOM 1854 N N . ASN A 1 227 ? 24.516 9.562 15.336 1 38.94 227 ASN A N 1
ATOM 1855 C CA . ASN A 1 227 ? 24.281 10.969 15.633 1 38.94 227 ASN A CA 1
ATOM 1856 C C . ASN A 1 227 ? 22.797 11.32 15.508 1 38.94 227 ASN A C 1
ATOM 1858 O O . ASN A 1 227 ? 22.156 11.016 14.492 1 38.94 227 ASN A O 1
ATOM 1862 N N . ILE A 1 228 ? 22.141 11.344 16.562 1 40.66 228 ILE A N 1
ATOM 1863 C CA . ILE A 1 228 ? 20.766 11.82 16.766 1 40.66 228 ILE A CA 1
ATOM 1864 C C . ILE A 1 228 ? 20.531 13.062 15.906 1 40.66 228 ILE A C 1
ATOM 1866 O O . ILE A 1 228 ? 19.391 13.453 15.664 1 40.66 228 ILE A O 1
ATOM 1870 N N . ASP A 1 229 ? 21.531 13.758 15.641 1 41.12 229 ASP A N 1
ATOM 1871 C CA . ASP A 1 229 ? 21.312 15.125 15.172 1 41.12 229 ASP A CA 1
ATOM 1872 C C . ASP A 1 229 ? 20.688 15.133 13.773 1 41.12 229 ASP A C 1
ATOM 1874 O O . ASP A 1 229 ? 20.344 16.188 13.25 1 41.12 229 ASP A O 1
ATOM 1878 N N . THR A 1 230 ? 20.922 14.133 13.031 1 40.28 230 THR A N 1
ATOM 1879 C CA . THR A 1 230 ? 20.531 14.406 11.648 1 40.28 230 THR A CA 1
ATOM 1880 C C . THR A 1 230 ? 19.188 13.742 11.328 1 40.28 230 THR A C 1
ATOM 1882 O O . THR A 1 230 ? 19.094 12.516 11.328 1 40.28 230 THR A O 1
ATOM 1885 N N . TYR A 1 231 ? 18.188 14.453 11.758 1 42.06 231 TYR A N 1
ATOM 1886 C CA . TYR A 1 231 ? 16.875 14.062 11.266 1 42.06 231 TYR A CA 1
ATOM 1887 C C . TYR A 1 231 ? 16.859 14.047 9.742 1 42.06 231 TYR A C 1
ATOM 1889 O O . TYR A 1 231 ? 17.281 15.016 9.094 1 42.06 231 TYR A O 1
ATOM 1897 N N . ARG A 1 232 ? 17.141 12.984 9.102 1 47.88 232 ARG A N 1
ATOM 1898 C CA . ARG A 1 232 ? 17.047 12.977 7.645 1 47.88 232 ARG A CA 1
ATOM 1899 C C . ARG A 1 232 ? 15.594 13.078 7.195 1 47.88 232 ARG A C 1
ATOM 1901 O O . ARG A 1 232 ? 14.711 12.445 7.781 1 47.88 232 ARG A O 1
ATOM 1908 N N . LEU A 1 233 ? 15.312 14.297 6.738 1 50.72 233 LEU A N 1
ATOM 1909 C CA . LEU A 1 233 ? 14.047 14.391 6.012 1 50.72 233 LEU A CA 1
ATOM 1910 C C . LEU A 1 233 ? 13.93 13.266 4.984 1 50.72 233 LEU A C 1
ATOM 1912 O O . LEU A 1 233 ? 14.844 13.047 4.188 1 50.72 233 LEU A O 1
ATOM 1916 N N . LEU A 1 234 ? 13.031 12.297 5.281 1 63.09 234 LEU A N 1
ATOM 1917 C CA . LEU A 1 234 ? 12.789 11.18 4.371 1 63.09 234 LEU A CA 1
ATOM 1918 C C . LEU A 1 234 ? 12.016 11.633 3.141 1 63.09 234 LEU A C 1
ATOM 1920 O O . LEU A 1 234 ? 11.211 12.562 3.217 1 63.09 234 LEU A O 1
ATOM 1924 N N . GLY A 1 235 ? 12.5 11.453 1.908 1 71.44 235 GLY A N 1
ATOM 1925 C CA . GLY A 1 235 ? 11.727 11.602 0.686 1 71.44 235 GLY A CA 1
ATOM 1926 C C . GLY A 1 235 ? 10.758 10.461 0.447 1 71.44 235 GLY A C 1
ATOM 1927 O O . GLY A 1 235 ? 11.172 9.328 0.198 1 71.44 235 GLY A O 1
ATOM 1928 N N . SER A 1 236 ? 9.461 10.82 0.584 1 80.69 236 SER A N 1
ATOM 1929 C CA . SER A 1 236 ? 8.43 9.805 0.389 1 80.69 236 SER A CA 1
ATOM 1930 C C . SER A 1 236 ? 8.469 9.242 -1.029 1 80.69 236 SER A C 1
ATOM 1932 O O . SER A 1 236 ? 8.664 9.992 -1.991 1 80.69 236 SER A O 1
ATOM 1934 N N . LEU A 1 237 ? 8.406 7.992 -1.161 1 88.56 237 LEU A N 1
ATOM 1935 C CA . LEU A 1 237 ? 8.305 7.344 -2.465 1 88.56 237 LEU A CA 1
ATOM 1936 C C . LEU A 1 237 ? 6.863 6.969 -2.777 1 88.56 237 LEU A C 1
ATOM 1938 O O . LEU A 1 237 ? 6.383 7.195 -3.891 1 88.56 237 LEU A O 1
ATOM 1942 N N . ASP A 1 238 ? 6.227 6.426 -1.865 1 92.62 238 ASP A N 1
ATOM 1943 C CA . ASP A 1 238 ? 4.82 6.055 -2.02 1 92.62 238 ASP A CA 1
ATOM 1944 C C . ASP A 1 238 ? 4.109 6.02 -0.668 1 92.62 238 ASP A C 1
ATOM 1946 O O . ASP A 1 238 ? 4.758 6.035 0.38 1 92.62 238 ASP A O 1
ATOM 1950 N N . HIS A 1 239 ? 2.84 6.105 -0.704 1 94.56 239 HIS A N 1
ATOM 1951 C CA . HIS A 1 239 ? 1.964 6.125 0.463 1 94.56 239 HIS A CA 1
ATOM 1952 C C . HIS A 1 239 ? 0.617 5.48 0.15 1 94.56 239 HIS A C 1
ATOM 1954 O O . HIS A 1 239 ? -0.087 5.918 -0.762 1 94.56 239 HIS A O 1
ATOM 1960 N N . SER A 1 240 ? 0.316 4.375 0.863 1 96.25 240 SER A N 1
ATOM 1961 C CA . SER A 1 240 ? -0.949 3.672 0.678 1 96.25 240 SER A CA 1
ATOM 1962 C C . SER A 1 240 ? -1.72 3.566 1.989 1 96.25 240 SER A C 1
ATOM 1964 O O . SER A 1 240 ? -1.124 3.381 3.053 1 96.25 240 SER A O 1
ATOM 1966 N N . GLY A 1 241 ? -3.045 3.674 1.869 1 97 241 GLY A N 1
ATOM 1967 C CA . GLY A 1 241 ? -3.867 3.619 3.066 1 97 241 GLY A CA 1
ATOM 1968 C C . GLY A 1 241 ? -5.215 2.957 2.836 1 97 241 GLY A C 1
ATOM 1969 O O . GLY A 1 241 ? -5.746 2.996 1.726 1 97 241 GLY A O 1
ATOM 1970 N N . TRP A 1 242 ? -5.746 2.414 3.889 1 97.69 242 TRP A N 1
ATOM 1971 C CA . TRP A 1 242 ? -7.027 1.719 3.896 1 97.69 242 TRP A CA 1
ATOM 1972 C C . TRP A 1 242 ? -7.867 2.137 5.098 1 97.69 242 TRP A C 1
ATOM 1974 O O . TRP A 1 242 ? -7.402 2.07 6.238 1 97.69 242 TRP A O 1
ATOM 1984 N N . ILE A 1 243 ? -9.062 2.541 4.777 1 97.25 243 ILE A N 1
ATOM 1985 C CA . ILE A 1 243 ? -9.992 2.906 5.836 1 97.25 243 ILE A CA 1
ATOM 1986 C C . ILE A 1 243 ? -10.82 1.687 6.238 1 97.25 243 ILE A C 1
ATOM 1988 O O . ILE A 1 243 ? -11.469 1.063 5.395 1 97.25 243 ILE A O 1
ATOM 1992 N N . HIS A 1 244 ? -10.797 1.396 7.547 1 95.31 244 HIS A N 1
ATOM 1993 C CA . HIS A 1 244 ? -11.391 0.143 8.008 1 95.31 244 HIS A CA 1
ATOM 1994 C C . HIS A 1 244 ? -12.758 0.375 8.641 1 95.31 244 HIS A C 1
ATOM 1996 O O . HIS A 1 244 ? -13.523 -0.569 8.828 1 95.31 244 HIS A O 1
ATOM 2002 N N . ASP A 1 245 ? -12.969 1.604 9.031 1 92.12 245 ASP A N 1
ATOM 2003 C CA . ASP A 1 245 ? -14.227 1.938 9.688 1 92.12 245 ASP A CA 1
ATOM 2004 C C . ASP A 1 245 ? -14.617 3.389 9.422 1 92.12 245 ASP A C 1
ATOM 2006 O O . ASP A 1 245 ? -13.75 4.242 9.211 1 92.12 245 ASP A O 1
ATOM 2010 N N . ILE A 1 246 ? -15.93 3.59 9.375 1 88.31 246 ILE A N 1
ATOM 2011 C CA . ILE A 1 246 ? -16.391 4.953 9.133 1 88.31 246 ILE A CA 1
ATOM 2012 C C . ILE A 1 246 ? -16.969 5.539 10.422 1 88.31 246 ILE A C 1
ATOM 2014 O O . ILE A 1 246 ? -17.344 6.711 10.461 1 88.31 246 ILE A O 1
ATOM 2018 N N . LYS A 1 247 ? -17.016 4.734 11.414 1 88.38 247 LYS A N 1
ATOM 2019 C CA . LYS A 1 247 ? -17.578 5.184 12.688 1 88.38 247 LYS A CA 1
ATOM 2020 C C . LYS A 1 247 ? -16.484 5.727 13.602 1 88.38 247 LYS A C 1
ATOM 2022 O O . LYS A 1 247 ? -16.203 5.137 14.648 1 88.38 247 LYS A O 1
ATOM 2027 N N . PHE A 1 248 ? -15.969 6.844 13.258 1 93.19 248 PHE A N 1
ATOM 2028 C CA . PHE A 1 248 ? -15 7.547 14.086 1 93.19 248 PHE A CA 1
ATOM 2029 C C . PHE A 1 248 ? -15.094 9.055 13.875 1 93.19 248 PHE A C 1
ATOM 2031 O O . PHE A 1 248 ? -15.773 9.516 12.953 1 93.19 248 PHE A O 1
ATOM 2038 N N . ASN A 1 249 ? -14.547 9.703 14.82 1 92.81 249 ASN A N 1
ATOM 2039 C CA . ASN A 1 249 ? -14.414 11.148 14.672 1 92.81 249 ASN A CA 1
ATOM 2040 C C . ASN A 1 249 ? -13.023 11.625 15.086 1 92.81 249 ASN A C 1
ATOM 2042 O O . ASN A 1 249 ? -12.328 10.961 15.859 1 92.81 249 ASN A O 1
ATOM 2046 N N . THR A 1 250 ? -12.641 12.734 14.531 1 93.81 250 THR A N 1
ATOM 2047 C CA . THR A 1 250 ? -11.281 13.227 14.75 1 93.81 250 THR A CA 1
ATOM 2048 C C . THR A 1 250 ? -11.273 14.312 15.82 1 93.81 250 THR A C 1
ATOM 2050 O O . THR A 1 250 ? -10.227 14.906 16.094 1 93.81 250 THR A O 1
ATOM 2053 N N . ASN A 1 251 ? -12.461 14.586 16.453 1 90.94 251 ASN A N 1
ATOM 2054 C CA . ASN A 1 251 ? -12.531 15.516 17.594 1 90.94 251 ASN A CA 1
ATOM 2055 C C . ASN A 1 251 ? -12.07 14.852 18.875 1 90.94 251 ASN A C 1
ATOM 2057 O O . ASN A 1 251 ? -11.805 15.539 19.875 1 90.94 251 ASN A O 1
ATOM 2061 N N . ASP A 1 252 ? -12.109 13.586 18.891 1 93.19 252 ASP A N 1
ATOM 2062 C CA . ASP A 1 252 ? -11.555 12.828 20.016 1 93.19 252 ASP A CA 1
ATOM 2063 C C . ASP A 1 252 ? -10.188 12.242 19.656 1 93.19 252 ASP A C 1
ATOM 2065 O O . ASP A 1 252 ? -9.82 12.195 18.484 1 93.19 252 ASP A O 1
ATOM 2069 N N . PHE A 1 253 ? -9.492 11.836 20.719 1 96.94 253 PHE A N 1
ATOM 2070 C CA . PHE A 1 253 ? -8.141 11.32 20.5 1 96.94 253 PHE A CA 1
ATOM 2071 C C . PHE A 1 253 ? -8.188 9.992 19.75 1 96.94 253 PHE A C 1
ATOM 2073 O O . PHE A 1 253 ? -9.031 9.141 20.047 1 96.94 253 PHE A O 1
ATOM 2080 N N . LEU A 1 254 ? -7.352 9.93 18.781 1 97.5 254 LEU A N 1
ATOM 2081 C CA . LEU A 1 254 ? -7.012 8.695 18.078 1 97.5 254 LEU A CA 1
ATOM 2082 C C . LEU A 1 254 ? -5.555 8.312 18.328 1 97.5 254 LEU A C 1
ATOM 2084 O O . LEU A 1 254 ? -4.723 9.18 18.609 1 97.5 254 LEU A O 1
ATOM 2088 N N . LEU A 1 255 ? -5.293 7.055 18.25 1 96.31 255 LEU A N 1
ATOM 2089 C CA . LEU A 1 255 ? -3.945 6.566 18.516 1 96.31 255 LEU A CA 1
ATOM 2090 C C . LEU A 1 255 ? -3.24 6.188 17.219 1 96.31 255 LEU A C 1
ATOM 2092 O O . LEU A 1 255 ? -3.773 5.414 16.422 1 96.31 255 LEU A O 1
ATOM 2096 N N . TRP A 1 256 ? -2.049 6.754 17.047 1 94.12 256 TRP A N 1
ATOM 2097 C CA . TRP A 1 256 ? -1.135 6.352 15.977 1 94.12 256 TRP A CA 1
ATOM 2098 C C . TRP A 1 256 ? -0.189 5.258 16.453 1 94.12 256 TRP A C 1
ATOM 2100 O O . TRP A 1 256 ? 0.449 5.395 17.5 1 94.12 256 TRP A O 1
ATOM 2110 N N . GLU A 1 257 ? -0.105 4.203 15.734 1 92.25 257 GLU A N 1
ATOM 2111 C CA . GLU A 1 257 ? 0.902 3.162 15.914 1 92.25 257 GLU A CA 1
ATOM 2112 C C . GLU A 1 257 ? 1.781 3.025 14.672 1 92.25 257 GLU A C 1
ATOM 2114 O O . GLU A 1 257 ? 1.31 2.609 13.609 1 92.25 257 GLU A O 1
ATOM 2119 N N . GLY A 1 258 ? 3.025 3.385 14.859 1 89 258 GLY A N 1
ATOM 2120 C CA . GLY A 1 258 ? 3.98 3.266 13.766 1 89 258 GLY A CA 1
ATOM 2121 C C . GLY A 1 258 ? 4.945 2.111 13.945 1 89 258 GLY A C 1
ATOM 2122 O O . GLY A 1 258 ? 5.539 1.951 15.016 1 89 258 GLY A O 1
ATOM 2123 N N . GLU A 1 259 ? 5.047 1.319 12.883 1 87.25 259 GLU A N 1
ATOM 2124 C CA . GLU A 1 259 ? 5.957 0.176 12.891 1 87.25 259 GLU A CA 1
ATOM 2125 C C . GLU A 1 259 ? 6.875 0.191 11.672 1 87.25 259 GLU A C 1
ATOM 2127 O O . GLU A 1 259 ? 6.41 0.284 10.539 1 87.25 259 GLU A O 1
ATOM 2132 N N . CYS A 1 260 ? 8.164 0.178 11.961 1 86.62 260 CYS A N 1
ATOM 2133 C CA . CYS A 1 260 ? 9.102 0.041 10.859 1 86.62 260 CYS A CA 1
ATOM 2134 C C . CYS A 1 260 ? 9.164 -1.399 10.367 1 86.62 260 CYS A C 1
ATOM 2136 O O . CYS A 1 260 ? 9.742 -2.264 11.023 1 86.62 260 CYS A O 1
ATOM 2138 N N . THR A 1 261 ? 8.57 -1.643 9.211 1 91.5 261 THR A N 1
ATOM 2139 C CA . THR A 1 261 ? 8.609 -2.98 8.633 1 91.5 261 THR A CA 1
ATOM 2140 C C . THR A 1 261 ? 10.039 -3.367 8.258 1 91.5 261 THR A C 1
ATOM 2142 O O . THR A 1 261 ? 10.516 -4.441 8.633 1 91.5 261 THR A O 1
ATOM 2145 N N . MET A 1 262 ? 10.68 -2.4 7.543 1 89.81 262 MET A N 1
ATOM 2146 C CA . MET A 1 262 ? 12.047 -2.686 7.129 1 89.81 262 MET A CA 1
ATOM 2147 C C . MET A 1 262 ? 12.781 -1.403 6.754 1 89.81 262 MET A C 1
ATOM 2149 O O . MET A 1 262 ? 12.234 -0.555 6.047 1 89.81 262 MET A O 1
ATOM 2153 N N . HIS A 1 263 ? 13.898 -1.271 7.332 1 86 263 HIS A N 1
ATOM 2154 C CA . HIS A 1 263 ? 14.898 -0.324 6.855 1 86 263 HIS A CA 1
ATOM 2155 C C . HIS A 1 263 ? 16.062 -1.044 6.184 1 86 263 HIS A C 1
ATOM 2157 O O . HIS A 1 263 ? 16.812 -1.775 6.84 1 86 263 HIS A O 1
ATOM 2163 N N . SER A 1 264 ? 16.078 -0.889 4.891 1 86.12 264 SER A N 1
ATOM 2164 C CA . SER A 1 264 ? 17.109 -1.546 4.098 1 86.12 264 SER A CA 1
ATOM 2165 C C . SER A 1 264 ? 17.266 -0.884 2.73 1 86.12 264 SER A C 1
ATOM 2167 O O . SER A 1 264 ? 16.391 -0.139 2.295 1 86.12 264 SER A O 1
ATOM 2169 N N . LEU A 1 265 ? 18.406 -1.022 2.115 1 86.81 265 LEU A N 1
ATOM 2170 C CA . LEU A 1 265 ? 18.641 -0.585 0.746 1 86.81 265 LEU A CA 1
ATOM 2171 C C . LEU A 1 265 ? 18.453 0.921 0.612 1 86.81 265 LEU A C 1
ATOM 2173 O O . LEU A 1 265 ? 17.938 1.396 -0.403 1 86.81 265 LEU A O 1
ATOM 2177 N N . GLY A 1 266 ? 18.625 1.638 1.647 1 81 266 GLY A N 1
ATOM 2178 C CA . GLY A 1 266 ? 18.562 3.09 1.598 1 81 266 GLY A CA 1
ATOM 2179 C C . GLY A 1 266 ? 17.156 3.631 1.649 1 81 266 GLY A C 1
ATOM 2180 O O . GLY A 1 266 ? 16.906 4.777 1.269 1 81 266 GLY A O 1
ATOM 2181 N N . ARG A 1 267 ? 16.25 2.762 2.066 1 86 267 ARG A N 1
ATOM 2182 C CA . ARG A 1 267 ? 14.867 3.184 2.205 1 86 267 ARG A CA 1
ATOM 2183 C C . ARG A 1 267 ? 14.211 2.516 3.41 1 86 267 ARG A C 1
ATOM 2185 O O . ARG A 1 267 ? 14.727 1.534 3.943 1 86 267 ARG A O 1
ATOM 2192 N N . ALA A 1 268 ? 13.148 3.076 3.842 1 86.44 268 ALA A N 1
ATOM 2193 C CA . ALA A 1 268 ? 12.367 2.506 4.934 1 86.44 268 ALA A CA 1
ATOM 2194 C C . ALA A 1 268 ? 10.898 2.354 4.539 1 86.44 268 ALA A C 1
ATOM 2196 O O . ALA A 1 268 ? 10.336 3.221 3.865 1 86.44 268 ALA A O 1
ATOM 2197 N N . VAL A 1 269 ? 10.383 1.216 4.953 1 91.38 269 VAL A N 1
ATOM 2198 C CA . VAL A 1 269 ? 8.953 0.964 4.809 1 91.38 269 VAL A CA 1
ATOM 2199 C C . VAL A 1 269 ? 8.305 0.841 6.184 1 91.38 269 VAL A C 1
ATOM 2201 O O . VAL A 1 269 ? 8.773 0.076 7.031 1 91.38 269 VAL A O 1
ATOM 2204 N N . THR A 1 270 ? 7.293 1.622 6.359 1 89.94 270 THR A N 1
ATOM 2205 C CA . THR A 1 270 ? 6.562 1.556 7.621 1 89.94 270 THR A CA 1
ATOM 2206 C C . THR A 1 270 ? 5.121 1.11 7.391 1 89.94 270 THR A C 1
ATOM 2208 O O . THR A 1 270 ? 4.555 1.356 6.324 1 89.94 270 THR A O 1
ATOM 2211 N N . HIS A 1 271 ? 4.66 0.385 8.305 1 92.81 271 HIS A N 1
ATOM 2212 C CA . HIS A 1 271 ? 3.25 0.025 8.383 1 92.81 271 HIS A CA 1
ATOM 2213 C C . HIS A 1 271 ? 2.607 0.57 9.648 1 92.81 271 HIS A C 1
ATOM 2215 O O . HIS A 1 271 ? 2.959 0.155 10.758 1 92.81 271 HIS A O 1
ATOM 2221 N N . ASN A 1 272 ? 1.675 1.492 9.422 1 93.31 272 ASN A N 1
ATOM 2222 C CA . ASN A 1 272 ? 1.104 2.264 10.523 1 93.31 272 ASN A CA 1
ATOM 2223 C C . ASN A 1 272 ? -0.386 1.98 10.695 1 93.31 272 ASN A C 1
ATOM 2225 O O . ASN A 1 272 ? -1.061 1.591 9.734 1 93.31 272 ASN A O 1
ATOM 2229 N N . ARG A 1 273 ? -0.819 2.135 11.922 1 96 273 ARG A N 1
ATOM 2230 C CA . ARG A 1 273 ? -2.217 1.871 12.25 1 96 273 ARG A CA 1
ATOM 2231 C C . ARG A 1 273 ? -2.805 2.992 13.102 1 96 273 ARG A C 1
ATOM 2233 O O . ARG A 1 273 ? -2.09 3.627 13.883 1 96 273 ARG A O 1
ATOM 2240 N N . ILE A 1 274 ? -4.066 3.221 12.883 1 97.12 274 ILE A N 1
ATOM 2241 C CA . ILE A 1 274 ? -4.777 4.223 13.672 1 97.12 274 ILE A CA 1
ATOM 2242 C C . ILE A 1 274 ? -5.918 3.557 14.445 1 97.12 274 ILE A C 1
ATOM 2244 O O . ILE A 1 274 ? -6.73 2.836 13.859 1 97.12 274 ILE A O 1
ATOM 2248 N N . TRP A 1 275 ? -5.98 3.85 15.711 1 97.31 275 TRP A N 1
ATOM 2249 C CA . TRP A 1 275 ? -6.949 3.248 16.625 1 97.31 275 TRP A CA 1
ATOM 2250 C C . TRP A 1 275 ? -7.801 4.32 17.297 1 97.31 275 TRP A C 1
ATOM 2252 O O . TRP A 1 275 ? -7.316 5.418 17.578 1 97.31 275 TRP A O 1
ATOM 2262 N N . THR A 1 276 ? -9.039 3.971 17.562 1 96.88 276 THR A N 1
ATOM 2263 C CA . THR A 1 276 ? -9.82 4.812 18.469 1 96.88 276 THR A CA 1
ATOM 2264 C C . THR A 1 276 ? -9.352 4.633 19.906 1 96.88 276 THR A C 1
ATOM 2266 O O . THR A 1 276 ? -8.617 3.693 20.219 1 96.88 276 THR A O 1
ATOM 2269 N N . ARG A 1 277 ? -9.82 5.516 20.734 1 93.94 277 ARG A N 1
ATOM 2270 C CA . ARG A 1 277 ? -9.508 5.422 22.156 1 93.94 277 ARG A CA 1
ATOM 2271 C C . ARG A 1 277 ? -10.016 4.109 22.734 1 93.94 277 ARG A C 1
ATOM 2273 O O . ARG A 1 277 ? -9.43 3.574 23.688 1 93.94 277 ARG A O 1
ATOM 2280 N N . GLY A 1 278 ? -11.047 3.658 22.172 1 94.19 278 GLY A N 1
ATOM 2281 C CA . GLY A 1 278 ? -11.656 2.422 22.641 1 94.19 278 GLY A CA 1
ATOM 2282 C C . GLY A 1 278 ? -11 1.18 22.062 1 94.19 278 GLY A C 1
ATOM 2283 O O . GLY A 1 278 ? -11.383 0.057 22.406 1 94.19 278 GLY A O 1
ATOM 2284 N N . GLY A 1 279 ? -10.102 1.356 21.172 1 95.06 279 GLY A N 1
ATOM 2285 C CA . GLY A 1 279 ? -9.328 0.216 20.703 1 95.06 279 GLY A CA 1
ATOM 2286 C C . GLY A 1 279 ? -9.82 -0.336 19.391 1 95.06 279 GLY A C 1
ATOM 2287 O O . GLY A 1 279 ? -9.516 -1.479 19.031 1 95.06 279 GLY A O 1
ATOM 2288 N N . GLU A 1 280 ? -10.602 0.408 18.656 1 95 280 GLU A N 1
ATOM 2289 C CA . GLU A 1 280 ? -11.016 -0.02 17.328 1 95 280 GLU A CA 1
ATOM 2290 C C . GLU A 1 280 ? -10.031 0.446 16.266 1 95 280 GLU A C 1
ATOM 2292 O O . GLU A 1 280 ? -9.68 1.627 16.203 1 95 280 GLU A O 1
ATOM 2297 N N . LEU A 1 281 ? -9.641 -0.523 15.422 1 96.75 281 LEU A N 1
ATOM 2298 C CA . LEU A 1 281 ? -8.773 -0.177 14.297 1 96.75 281 LEU A CA 1
ATOM 2299 C C . LEU A 1 281 ? -9.562 0.509 13.188 1 96.75 281 LEU A C 1
ATOM 2301 O O . LEU A 1 281 ? -10.469 -0.088 12.609 1 96.75 281 LEU A O 1
ATOM 2305 N N . ILE A 1 282 ? -9.141 1.744 12.852 1 96.75 282 ILE A N 1
ATOM 2306 C CA . ILE A 1 282 ? -10.008 2.465 11.93 1 96.75 282 ILE A CA 1
ATOM 2307 C C . ILE A 1 282 ? -9.289 2.686 10.602 1 96.75 282 ILE A C 1
ATOM 2309 O O . ILE A 1 282 ? -9.914 2.986 9.586 1 96.75 282 ILE A O 1
ATOM 2313 N N . ALA A 1 283 ? -7.965 2.564 10.562 1 97.81 283 ALA A N 1
ATOM 2314 C CA . ALA A 1 283 ? -7.223 2.729 9.32 1 97.81 283 ALA A CA 1
ATOM 2315 C C . ALA A 1 283 ? -5.816 2.139 9.438 1 97.81 283 ALA A C 1
ATOM 2317 O O . ALA A 1 283 ? -5.305 1.963 10.539 1 97.81 283 ALA A O 1
ATOM 2318 N N . SER A 1 284 ? -5.258 1.803 8.359 1 97.31 284 SER A N 1
ATOM 2319 C CA . SER A 1 284 ? -3.857 1.414 8.242 1 97.31 284 SER A CA 1
ATOM 2320 C C . SER A 1 284 ? -3.203 2.064 7.027 1 97.31 284 SER A C 1
ATOM 2322 O O . SER A 1 284 ? -3.865 2.32 6.02 1 97.31 284 SER A O 1
ATOM 2324 N N . PHE A 1 285 ? -1.918 2.363 7.176 1 95.62 285 PHE A N 1
ATOM 2325 C CA . PHE A 1 285 ? -1.14 3.025 6.137 1 95.62 285 PHE A CA 1
ATOM 2326 C C . PHE A 1 285 ? 0.23 2.375 5.988 1 95.62 285 PHE A C 1
ATOM 2328 O O . PHE A 1 285 ? 0.86 2.006 6.98 1 95.62 285 PHE A O 1
ATOM 2335 N N . THR A 1 286 ? 0.669 2.197 4.758 1 95 286 THR A N 1
ATOM 2336 C CA . THR A 1 286 ? 2.041 1.792 4.473 1 95 286 THR A CA 1
ATOM 2337 C C . THR A 1 286 ? 2.76 2.855 3.645 1 95 286 THR A C 1
ATOM 2339 O O . THR A 1 286 ? 2.215 3.35 2.656 1 95 286 THR A O 1
ATOM 2342 N N . GLN A 1 287 ? 3.914 3.189 4.145 1 91.88 287 GLN A N 1
ATOM 2343 C CA . GLN A 1 287 ? 4.668 4.238 3.471 1 91.88 287 GLN A CA 1
ATOM 2344 C C . GLN A 1 287 ? 6.125 3.83 3.271 1 91.88 287 GLN A C 1
ATOM 2346 O O . GLN A 1 287 ? 6.707 3.154 4.125 1 91.88 287 GLN A O 1
ATOM 2351 N N . GLU A 1 288 ? 6.625 4.25 2.107 1 91.75 288 GLU A N 1
ATOM 2352 C CA . GLU A 1 288 ? 8.039 4.074 1.804 1 91.75 288 GLU A CA 1
ATOM 2353 C C . GLU A 1 288 ? 8.734 5.418 1.614 1 91.75 288 GLU A C 1
ATOM 2355 O O . GLU A 1 288 ? 8.195 6.316 0.965 1 91.75 288 GLU A O 1
ATOM 2360 N N . ALA A 1 289 ? 9.922 5.512 2.193 1 86.69 289 ALA A N 1
ATOM 2361 C CA . ALA A 1 289 ? 10.695 6.746 2.059 1 86.69 289 ALA A CA 1
ATOM 2362 C C . ALA A 1 289 ? 12.18 6.445 1.879 1 86.69 289 ALA A C 1
ATOM 2364 O O . ALA A 1 289 ? 12.695 5.473 2.438 1 86.69 289 ALA A O 1
ATOM 2365 N N . ILE A 1 290 ? 12.797 7.324 1.164 1 83.88 290 ILE A N 1
ATOM 2366 C CA . ILE A 1 290 ? 14.242 7.242 1.008 1 83.88 290 ILE A CA 1
ATOM 2367 C C . ILE A 1 290 ? 14.93 7.695 2.297 1 83.88 290 ILE A C 1
ATOM 2369 O O . ILE A 1 290 ? 14.516 8.68 2.91 1 83.88 290 ILE A O 1
ATOM 2373 N N . THR A 1 291 ? 15.938 6.938 2.67 1 77.25 291 THR A N 1
ATOM 2374 C CA . THR A 1 291 ? 16.625 7.273 3.914 1 77.25 291 THR A CA 1
ATOM 2375 C C . THR A 1 291 ? 18.062 7.691 3.643 1 77.25 291 THR A C 1
ATOM 2377 O O . THR A 1 291 ? 18.734 8.234 4.523 1 77.25 291 THR A O 1
ATOM 2380 N N . GLU A 1 292 ? 18.531 7.363 2.541 1 70.25 292 GLU A N 1
ATOM 2381 C CA . GLU A 1 292 ? 19.922 7.707 2.24 1 70.25 292 GLU A CA 1
ATOM 2382 C C . GLU A 1 292 ? 20 8.766 1.15 1 70.25 292 GLU A C 1
ATOM 2384 O O . GLU A 1 292 ? 19.156 8.812 0.256 1 70.25 292 GLU A O 1
ATOM 2389 N N . GLY A 1 293 ? 21.078 9.578 1.288 1 61.44 293 GLY A N 1
ATOM 2390 C CA . GLY A 1 293 ? 21.344 10.57 0.267 1 61.44 293 GLY A CA 1
ATOM 2391 C C . GLY A 1 293 ? 20.484 11.812 0.402 1 61.44 293 GLY A C 1
ATOM 2392 O O . GLY A 1 293 ? 20.469 12.672 -0.488 1 61.44 293 GLY A O 1
ATOM 2393 N N . VAL A 1 294 ? 19.641 11.734 1.459 1 55.84 294 VAL A N 1
ATOM 2394 C CA . VAL A 1 294 ? 18.797 12.906 1.646 1 55.84 294 VAL A CA 1
ATOM 2395 C C . VAL A 1 294 ? 19.547 13.961 2.449 1 55.84 294 VAL A C 1
ATOM 2397 O O . VAL A 1 294 ? 20.266 13.641 3.396 1 55.84 294 VAL A O 1
ATOM 2400 N N . LYS A 1 295 ? 19.688 15.141 1.796 1 53.84 295 LYS A N 1
ATOM 2401 C CA . LYS A 1 295 ? 20.375 16.25 2.451 1 53.84 295 LYS A CA 1
ATOM 2402 C C . LYS A 1 295 ? 19.812 16.5 3.848 1 53.84 295 LYS A C 1
ATOM 2404 O O . LYS A 1 295 ? 18.594 16.547 4.031 1 53.84 295 LYS A O 1
ATOM 2409 N N . PRO A 1 296 ? 20.719 16.344 4.859 1 52.69 296 PRO A N 1
ATOM 2410 C CA . PRO A 1 296 ? 20.219 16.641 6.207 1 52.69 296 PRO A CA 1
ATOM 2411 C C . PRO A 1 296 ? 19.562 18.016 6.301 1 52.69 296 PRO A C 1
ATOM 2413 O O . PRO A 1 296 ? 19.953 18.938 5.582 1 52.69 296 PRO A O 1
ATOM 2416 N N . LEU A 1 297 ? 18.359 18 6.805 1 47.91 297 LEU A N 1
ATOM 2417 C CA . LEU A 1 297 ? 17.781 19.312 7.027 1 47.91 297 LEU A CA 1
ATOM 2418 C C . LEU A 1 297 ? 18.625 20.125 8.008 1 47.91 297 LEU A C 1
ATOM 2420 O O . LEU A 1 297 ? 19.047 19.609 9.047 1 47.91 297 LEU A O 1
ATOM 2424 N N . ASN A 1 298 ? 19.344 21.125 7.438 1 45.94 298 ASN A N 1
ATOM 2425 C CA . ASN A 1 298 ? 19.922 22.062 8.383 1 45.94 298 ASN A CA 1
ATOM 2426 C C . ASN A 1 298 ? 18.859 22.656 9.312 1 45.94 298 ASN A C 1
ATOM 2428 O O . ASN A 1 298 ? 18.062 23.484 8.891 1 45.94 298 ASN A O 1
ATOM 2432 N N . ILE A 1 299 ? 18.594 21.938 10.367 1 47.66 299 ILE A N 1
ATOM 2433 C CA . ILE A 1 299 ? 17.594 22.312 11.352 1 47.66 299 ILE A CA 1
ATOM 2434 C C . ILE A 1 299 ? 17.625 23.828 11.586 1 47.66 299 ILE A C 1
ATOM 2436 O O . ILE A 1 299 ? 16.594 24.469 11.742 1 47.66 299 ILE A O 1
ATOM 2440 N N . LYS A 1 300 ? 18.875 24.391 11.703 1 48.31 300 LYS A N 1
ATOM 2441 C CA . LYS A 1 300 ? 19 25.828 11.938 1 48.31 300 LYS A CA 1
ATOM 2442 C C . LYS A 1 300 ? 18.359 26.625 10.812 1 48.31 300 LYS A C 1
ATOM 2444 O O . LYS A 1 300 ? 17.672 27.625 11.062 1 48.31 300 LYS A O 1
ATOM 2449 N N . GLU A 1 301 ? 18.516 26.062 9.703 1 50.22 301 GLU A N 1
ATOM 2450 C CA . GLU A 1 301 ? 17.938 26.781 8.562 1 50.22 301 GLU A CA 1
ATOM 2451 C C . GLU A 1 301 ? 16.438 26.516 8.453 1 50.22 301 GLU A C 1
ATOM 2453 O O . GLU A 1 301 ? 15.672 27.422 8.109 1 50.22 301 GLU A O 1
ATOM 2458 N N . ALA A 1 302 ? 16.062 25.406 8.844 1 49.16 302 ALA A N 1
ATOM 2459 C CA . ALA A 1 302 ? 14.648 25.062 8.773 1 49.16 302 ALA A CA 1
ATOM 2460 C C . ALA A 1 302 ? 13.836 25.844 9.805 1 49.16 302 ALA A C 1
ATOM 2462 O O . ALA A 1 302 ? 12.742 26.312 9.508 1 49.16 302 ALA A O 1
ATOM 2463 N N . ALA A 1 303 ? 14.297 25.938 10.961 1 49.09 303 ALA A N 1
ATOM 2464 C CA . ALA A 1 303 ? 13.68 26.75 12.008 1 49.09 303 ALA A CA 1
ATOM 2465 C C . ALA A 1 303 ? 13.555 28.203 11.578 1 49.09 303 ALA A C 1
ATOM 2467 O O . ALA A 1 303 ? 12.531 28.844 11.82 1 49.09 303 ALA A O 1
ATOM 2468 N N . ARG A 1 304 ? 14.617 28.641 10.984 1 49.59 304 ARG A N 1
ATOM 2469 C CA . ARG A 1 304 ? 14.609 30.031 10.516 1 49.59 304 ARG A CA 1
ATOM 2470 C C . ARG A 1 304 ? 13.555 30.234 9.438 1 49.59 304 ARG A C 1
ATOM 2472 O O . ARG A 1 304 ? 12.859 31.25 9.43 1 49.59 304 ARG A O 1
ATOM 2479 N N . ALA A 1 305 ? 13.422 29.234 8.68 1 48.84 305 ALA A N 1
ATOM 2480 C CA . ALA A 1 305 ? 12.445 29.344 7.598 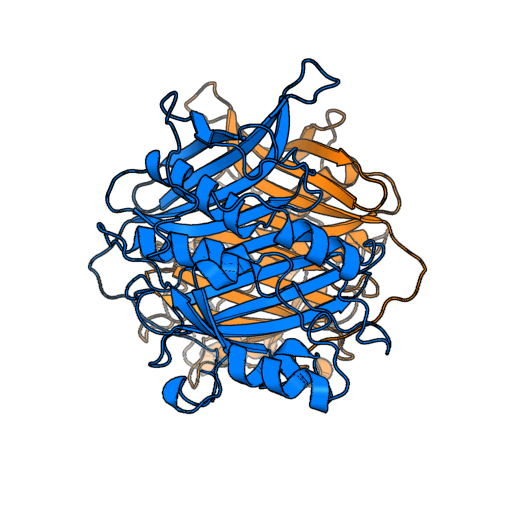1 48.84 305 ALA A CA 1
ATOM 2481 C C . ALA A 1 305 ? 11.023 29.266 8.133 1 48.84 305 ALA A C 1
ATOM 2483 O O . ALA A 1 305 ? 10.133 29.969 7.648 1 48.84 305 ALA A O 1
ATOM 2484 N N . ALA A 1 306 ? 10.766 28.406 9.031 1 50.16 306 ALA A N 1
ATOM 2485 C CA . ALA A 1 306 ? 9.461 28.266 9.68 1 50.16 306 ALA A CA 1
ATOM 2486 C C . ALA A 1 306 ? 9.062 29.562 10.375 1 50.16 306 ALA A C 1
ATOM 2488 O O . ALA A 1 306 ? 7.895 29.953 10.359 1 50.16 306 ALA A O 1
ATOM 2489 N N . GLU A 1 307 ? 10.023 30.156 11.023 1 47.34 307 GLU A N 1
ATOM 2490 C CA . GLU A 1 307 ? 9.789 31.406 11.719 1 47.34 307 GLU A CA 1
ATOM 2491 C C . GLU A 1 307 ? 9.461 32.531 10.742 1 47.34 307 GLU A C 1
ATOM 2493 O O . GLU A 1 307 ? 8.695 33.438 11.062 1 47.34 307 GLU A O 1
ATOM 2498 N N . ASN A 1 308 ? 10.016 32.344 9.57 1 43 308 ASN A N 1
ATOM 2499 C CA . ASN A 1 308 ? 9.852 33.438 8.625 1 43 308 ASN A CA 1
ATOM 2500 C C . ASN A 1 308 ? 8.633 33.219 7.73 1 43 308 ASN A C 1
ATOM 2502 O O . ASN A 1 308 ? 8.43 33.969 6.773 1 43 308 ASN A O 1
ATOM 2506 N N . ARG A 1 309 ? 7.973 32.156 7.918 1 42.97 309 ARG A N 1
ATOM 2507 C CA . ARG A 1 309 ? 6.777 31.938 7.113 1 42.97 309 ARG A CA 1
ATOM 2508 C C . ARG A 1 309 ? 5.68 32.906 7.492 1 42.97 309 ARG A C 1
ATOM 2510 O O . ARG A 1 309 ? 5.395 33.125 8.672 1 42.97 309 ARG A O 1
ATOM 2517 N N . PRO A 1 310 ? 5.227 33.688 6.625 1 35.75 310 PRO A N 1
ATOM 2518 C CA . PRO A 1 310 ? 4.168 34.625 6.977 1 35.75 310 PRO A CA 1
ATOM 2519 C C . PRO A 1 310 ? 2.92 33.938 7.531 1 35.75 310 PRO A C 1
ATOM 2521 O O . PRO A 1 310 ? 2.551 32.875 7.078 1 35.75 310 PRO A O 1
ATOM 2524 N N . LYS A 1 311 ? 2.58 34.156 8.922 1 38.09 311 LYS A N 1
ATOM 2525 C CA . LYS A 1 311 ? 1.3 33.844 9.547 1 38.09 311 LYS A CA 1
ATOM 2526 C C . LYS A 1 311 ? 0.139 34.125 8.594 1 38.09 311 LYS A C 1
ATOM 2528 O O . LYS A 1 311 ? -0.113 35.281 8.242 1 38.09 311 LYS A O 1
ATOM 2533 N N . ILE A 1 312 ? -0.223 33.125 7.621 1 32.03 312 ILE A N 1
ATOM 2534 C CA . ILE A 1 312 ? -1.41 33.438 6.836 1 32.03 312 ILE A CA 1
ATOM 2535 C C . ILE A 1 312 ? -2.666 33.094 7.633 1 32.03 312 ILE A C 1
ATOM 2537 O O . ILE A 1 312 ? -2.734 32.062 8.266 1 32.03 312 ILE A O 1
ATOM 2541 N N . MET B 1 1 ? 9.156 -30.641 -16.047 1 37.47 1 MET B N 1
ATOM 2542 C CA . MET B 1 1 ? 9.633 -29.391 -15.453 1 37.47 1 MET B CA 1
ATOM 2543 C C . MET B 1 1 ? 8.781 -28.219 -15.906 1 37.47 1 MET B C 1
ATOM 2545 O O . MET B 1 1 ? 8.555 -28.031 -17.094 1 37.47 1 MET B O 1
ATOM 2549 N N . CYS B 1 2 ? 7.805 -27.891 -15.195 1 47.09 2 CYS B N 1
ATOM 2550 C CA . CYS B 1 2 ? 6.863 -26.844 -15.594 1 47.09 2 CYS B CA 1
ATOM 2551 C C . CYS B 1 2 ? 7.586 -25.531 -15.836 1 47.09 2 CYS B C 1
ATOM 2553 O O . CYS B 1 2 ? 8.25 -25 -14.938 1 47.09 2 CYS B O 1
ATOM 2555 N N . ASP B 1 3 ? 8.055 -25.328 -17.125 1 59.56 3 ASP B N 1
ATOM 2556 C CA . ASP B 1 3 ? 8.828 -24.203 -17.625 1 59.56 3 ASP B CA 1
ATOM 2557 C C . ASP B 1 3 ? 7.957 -22.953 -17.75 1 59.56 3 ASP B C 1
ATOM 2559 O O . ASP B 1 3 ? 8.375 -21.953 -18.328 1 59.56 3 ASP B O 1
ATOM 2563 N N . TYR B 1 4 ? 6.773 -23.016 -17.109 1 63.5 4 TYR B N 1
ATOM 2564 C CA . TYR B 1 4 ? 5.938 -21.844 -17.375 1 63.5 4 TYR B CA 1
ATOM 2565 C C . TYR B 1 4 ? 6.285 -20.703 -16.438 1 63.5 4 TYR B C 1
ATOM 2567 O O . TYR B 1 4 ? 6.363 -20.891 -15.219 1 63.5 4 TYR B O 1
ATOM 2575 N N . VAL B 1 5 ? 6.738 -19.625 -17.078 1 82.06 5 VAL B N 1
ATOM 2576 C CA . VAL B 1 5 ? 6.758 -18.359 -16.359 1 82.06 5 VAL B CA 1
ATOM 2577 C C . VAL B 1 5 ? 5.824 -17.359 -17.031 1 82.06 5 VAL B C 1
ATOM 2579 O O . VAL B 1 5 ? 5.719 -17.328 -18.25 1 82.06 5 VAL B O 1
ATOM 2582 N N . PRO B 1 6 ? 4.965 -16.672 -16.266 1 82.25 6 PRO B N 1
ATOM 2583 C CA . PRO B 1 6 ? 3.953 -15.758 -16.812 1 82.25 6 PRO B CA 1
ATOM 2584 C C . PRO B 1 6 ? 4.523 -14.797 -17.859 1 82.25 6 PRO B C 1
ATOM 2586 O O . PRO B 1 6 ? 3.783 -14.281 -18.703 1 82.25 6 PRO B O 1
ATOM 2589 N N . TRP B 1 7 ? 5.715 -14.523 -17.781 1 88.31 7 TRP B N 1
ATOM 2590 C CA . TRP B 1 7 ? 6.289 -13.516 -18.672 1 88.31 7 TRP B CA 1
ATOM 2591 C C . TRP B 1 7 ? 6.934 -14.164 -19.875 1 88.31 7 TRP B C 1
ATOM 2593 O O . TRP B 1 7 ? 7.594 -13.492 -20.672 1 88.31 7 TRP B O 1
ATOM 2603 N N . LYS B 1 8 ? 6.547 -15.445 -19.938 1 85.75 8 LYS B N 1
ATOM 2604 C CA . LYS B 1 8 ? 7.062 -16.141 -21.109 1 85.75 8 LYS B CA 1
ATOM 2605 C C . LYS B 1 8 ? 6.312 -15.719 -22.375 1 85.75 8 LYS B C 1
ATOM 2607 O O . LYS B 1 8 ? 5.094 -15.516 -22.344 1 85.75 8 LYS B O 1
ATOM 2612 N N . ASN B 1 9 ? 6.891 -15.445 -23.469 1 90.75 9 ASN B N 1
ATOM 2613 C CA . ASN B 1 9 ? 6.336 -15.203 -24.797 1 90.75 9 ASN B CA 1
ATOM 2614 C C . ASN B 1 9 ? 5.715 -13.82 -24.906 1 90.75 9 ASN B C 1
ATOM 2616 O O . ASN B 1 9 ? 4.766 -13.609 -25.672 1 90.75 9 ASN B O 1
ATOM 2620 N N . ILE B 1 10 ? 6.027 -12.977 -24.016 1 96.06 10 ILE B N 1
ATOM 2621 C CA . ILE B 1 10 ? 5.613 -11.586 -24.172 1 96.06 10 ILE B CA 1
ATOM 2622 C C . ILE B 1 10 ? 6.387 -10.945 -25.312 1 96.06 10 ILE B C 1
ATOM 2624 O O . ILE B 1 10 ? 7.613 -11.039 -25.375 1 96.06 10 ILE B O 1
ATOM 2628 N N . GLU B 1 11 ? 5.633 -10.391 -26.234 1 97.38 11 GLU B N 1
ATOM 2629 C CA . GLU B 1 11 ? 6.227 -9.727 -27.391 1 97.38 11 GLU B CA 1
ATOM 2630 C C . GLU B 1 11 ? 6.316 -8.219 -27.172 1 97.38 11 GLU B C 1
ATOM 2632 O O . GLU B 1 11 ? 5.336 -7.582 -26.781 1 97.38 11 GLU B O 1
ATOM 2637 N N . GLN B 1 12 ? 7.469 -7.719 -27.391 1 97.62 12 GLN B N 1
ATOM 2638 C CA . GLN B 1 12 ? 7.621 -6.266 -27.375 1 97.62 12 GLN B CA 1
ATOM 2639 C C . GLN B 1 12 ? 7.305 -5.664 -28.734 1 97.62 12 GLN B C 1
ATOM 2641 O O . GLN B 1 12 ? 8.055 -5.871 -29.703 1 97.62 12 GLN B O 1
ATOM 2646 N N . ILE B 1 13 ? 6.273 -4.902 -28.844 1 97.75 13 ILE B N 1
ATOM 2647 C CA . ILE B 1 13 ? 5.801 -4.332 -30.094 1 97.75 13 ILE B CA 1
ATOM 2648 C C . ILE B 1 13 ? 6.582 -3.057 -30.406 1 97.75 13 ILE B C 1
ATOM 2650 O O . ILE B 1 13 ? 6.957 -2.818 -31.562 1 97.75 13 ILE B O 1
ATOM 2654 N N . ASP B 1 14 ? 6.781 -2.227 -29.375 1 97.38 14 ASP B N 1
ATOM 2655 C CA . ASP B 1 14 ? 7.621 -1.035 -29.438 1 97.38 14 ASP B CA 1
ATOM 2656 C C . ASP B 1 14 ? 8.234 -0.714 -28.078 1 97.38 14 ASP B C 1
ATOM 2658 O O . ASP B 1 14 ? 8.305 -1.582 -27.203 1 97.38 14 ASP B O 1
ATOM 2662 N N . ASP B 1 15 ? 8.695 0.484 -27.938 1 96.62 15 ASP B N 1
ATOM 2663 C CA . ASP B 1 15 ? 9.492 0.811 -26.75 1 96.62 15 ASP B CA 1
ATOM 2664 C C . ASP B 1 15 ? 8.656 0.693 -25.469 1 96.62 15 ASP B C 1
ATOM 2666 O O . ASP B 1 15 ? 9.203 0.49 -24.391 1 96.62 15 ASP B O 1
ATOM 2670 N N . VAL B 1 16 ? 7.312 0.817 -25.625 1 97.62 16 VAL B N 1
ATOM 2671 C CA . VAL B 1 16 ? 6.535 0.894 -24.391 1 97.62 16 VAL B CA 1
ATOM 2672 C C . VAL B 1 16 ? 5.293 0.011 -24.516 1 97.62 16 VAL B C 1
ATOM 2674 O O . VAL B 1 16 ? 4.465 -0.026 -23.594 1 97.62 16 VAL B O 1
ATOM 2677 N N . THR B 1 17 ? 5.152 -0.682 -25.656 1 98.25 17 THR B N 1
ATOM 2678 C CA . THR B 1 17 ? 3.969 -1.504 -25.891 1 98.25 17 THR B CA 1
ATOM 2679 C C . THR B 1 17 ? 4.348 -2.979 -25.984 1 98.25 17 THR B C 1
ATOM 2681 O O . THR B 1 17 ? 5.266 -3.342 -26.719 1 98.25 17 THR B O 1
ATOM 2684 N N . PHE B 1 18 ? 3.609 -3.771 -25.281 1 98.38 18 PHE B N 1
ATOM 2685 C CA . PHE B 1 18 ? 3.852 -5.207 -25.234 1 98.38 18 PHE B CA 1
ATOM 2686 C C . PHE B 1 18 ? 2.561 -5.984 -25.469 1 98.38 18 PHE B C 1
ATOM 2688 O O . PHE B 1 18 ? 1.467 -5.453 -25.25 1 98.38 18 PHE B O 1
ATOM 2695 N N . ARG B 1 19 ? 2.777 -7.203 -25.922 1 97.5 19 ARG B N 1
ATOM 2696 C CA . ARG B 1 19 ? 1.65 -8.109 -26.125 1 97.5 19 ARG B CA 1
ATOM 2697 C C . ARG B 1 19 ? 1.909 -9.461 -25.453 1 97.5 19 ARG B C 1
ATOM 2699 O O . ARG B 1 19 ? 2.965 -10.062 -25.656 1 97.5 19 ARG B O 1
ATOM 2706 N N . ALA B 1 20 ? 1.027 -9.805 -24.609 1 95.69 20 ALA B N 1
ATOM 2707 C CA . ALA B 1 20 ? 1.082 -11.117 -23.969 1 95.69 20 ALA B CA 1
ATOM 2708 C C . ALA B 1 20 ? -0.028 -12.023 -24.5 1 95.69 20 ALA B C 1
ATOM 2710 O O . ALA B 1 20 ? -1.122 -11.555 -24.828 1 95.69 20 ALA B O 1
ATOM 2711 N N . PRO B 1 21 ? 0.251 -13.328 -24.578 1 92.62 21 PRO B N 1
ATOM 2712 C CA . PRO B 1 21 ? -0.803 -14.25 -25 1 92.62 21 PRO B CA 1
ATOM 2713 C C . PRO B 1 21 ? -1.984 -14.289 -24.031 1 92.62 21 PRO B C 1
ATOM 2715 O O . PRO B 1 21 ? -1.88 -13.797 -22.906 1 92.62 21 PRO B O 1
ATOM 2718 N N . ALA B 1 22 ? -3.043 -14.828 -24.578 1 90.19 22 ALA B N 1
ATOM 2719 C CA . ALA B 1 22 ? -4.227 -15.031 -23.75 1 90.19 22 ALA B CA 1
ATOM 2720 C C . ALA B 1 22 ? -3.895 -15.867 -22.516 1 90.19 22 ALA B C 1
ATOM 2722 O O . ALA B 1 22 ? -3.021 -16.734 -22.562 1 90.19 22 ALA B O 1
ATOM 2723 N N . ILE B 1 23 ? -4.562 -15.539 -21.484 1 86.19 23 ILE B N 1
ATOM 2724 C CA . ILE B 1 23 ? -4.32 -16.219 -20.219 1 86.19 23 ILE B CA 1
ATOM 2725 C C . ILE B 1 23 ? -4.895 -17.625 -20.266 1 86.19 23 ILE B C 1
ATOM 2727 O O . ILE B 1 23 ? -4.336 -18.547 -19.672 1 86.19 23 ILE B O 1
ATOM 2731 N N . SER B 1 24 ? -6.039 -17.703 -20.922 1 82.88 24 SER B N 1
ATOM 2732 C CA . SER B 1 24 ? -6.758 -18.984 -20.969 1 82.88 24 SER B CA 1
ATOM 2733 C C . SER B 1 24 ? -7.473 -19.156 -22.312 1 82.88 24 SER B C 1
ATOM 2735 O O . SER B 1 24 ? -7.711 -18.188 -23.031 1 82.88 24 SER B O 1
ATOM 2737 N N . THR B 1 25 ? -7.789 -20.422 -22.562 1 80.75 25 THR B N 1
ATOM 2738 C CA . THR B 1 25 ? -8.562 -20.734 -23.766 1 80.75 25 THR B CA 1
ATOM 2739 C C . THR B 1 25 ? -10.055 -20.609 -23.484 1 80.75 25 THR B C 1
ATOM 2741 O O . THR B 1 25 ? -10.867 -20.594 -24.422 1 80.75 25 THR B O 1
ATOM 2744 N N . THR B 1 26 ? -10.367 -20.484 -22.203 1 77.38 26 THR B N 1
ATOM 2745 C CA . THR B 1 26 ? -11.758 -20.312 -21.812 1 77.38 26 THR B CA 1
ATOM 2746 C C . THR B 1 26 ? -11.961 -18.969 -21.125 1 77.38 26 THR B C 1
ATOM 2748 O O . THR B 1 26 ? -11.008 -18.359 -20.641 1 77.38 26 THR B O 1
ATOM 2751 N N . GLU B 1 27 ? -13.203 -18.547 -21.328 1 72.81 27 GLU B N 1
ATOM 2752 C CA . GLU B 1 27 ? -13.508 -17.328 -20.609 1 72.81 27 GLU B CA 1
ATOM 2753 C C . GLU B 1 27 ? -13.695 -17.578 -19.109 1 72.81 27 GLU B C 1
ATOM 2755 O O . GLU B 1 27 ? -14.648 -18.25 -18.703 1 72.81 27 GLU B O 1
ATOM 2760 N N . ASP B 1 28 ? -12.656 -17.188 -18.422 1 67.69 28 ASP B N 1
ATOM 2761 C CA . ASP B 1 28 ? -12.727 -17.312 -16.969 1 67.69 28 ASP B CA 1
ATOM 2762 C C . ASP B 1 28 ? -13.109 -15.984 -16.328 1 67.69 28 ASP B C 1
ATOM 2764 O O . ASP B 1 28 ? -12.555 -14.945 -16.672 1 67.69 28 ASP B O 1
ATOM 2768 N N . PRO B 1 29 ? -14.102 -16.094 -15.469 1 62.62 29 PRO B N 1
ATOM 2769 C CA . PRO B 1 29 ? -14.516 -14.852 -14.82 1 62.62 29 PRO B CA 1
ATOM 2770 C C . PRO B 1 29 ? -13.453 -14.297 -13.875 1 62.62 29 PRO B C 1
ATOM 2772 O O . PRO B 1 29 ? -13.5 -13.117 -13.516 1 62.62 29 PRO B O 1
ATOM 2775 N N . ARG B 1 30 ? -12.5 -15.211 -13.562 1 68.81 30 ARG B N 1
ATOM 2776 C CA . ARG B 1 30 ? -11.539 -14.742 -12.57 1 68.81 30 ARG B CA 1
ATOM 2777 C C . ARG B 1 30 ? -10.109 -14.945 -13.055 1 68.81 30 ARG B C 1
ATOM 2779 O O . ARG B 1 30 ? -9.789 -15.977 -13.641 1 68.81 30 ARG B O 1
ATOM 2786 N N . VAL B 1 31 ? -9.398 -13.883 -12.969 1 79.56 31 VAL B N 1
ATOM 2787 C CA . VAL B 1 31 ? -7.984 -13.906 -13.328 1 79.56 31 VAL B CA 1
ATOM 2788 C C . VAL B 1 31 ? -7.133 -13.773 -12.07 1 79.56 31 VAL B C 1
ATOM 2790 O O . VAL B 1 31 ? -7.438 -12.961 -11.188 1 79.56 31 VAL B O 1
ATOM 2793 N N . TYR B 1 32 ? -6.164 -14.656 -11.906 1 83.62 32 TYR B N 1
ATOM 2794 C CA . TYR B 1 32 ? -5.203 -14.523 -10.812 1 83.62 32 TYR B CA 1
ATOM 2795 C C . TYR B 1 32 ? -4.359 -13.266 -10.984 1 83.62 32 TYR B C 1
ATOM 2797 O O . TYR B 1 32 ? -3.561 -13.164 -11.914 1 83.62 32 TYR B O 1
ATOM 2805 N N . LEU B 1 33 ? -4.508 -12.391 -10.133 1 87.88 33 LEU B N 1
ATOM 2806 C CA . LEU B 1 33 ? -3.861 -11.086 -10.242 1 87.88 33 LEU B CA 1
ATOM 2807 C C . LEU B 1 33 ? -2.346 -11.234 -10.305 1 87.88 33 LEU B C 1
ATOM 2809 O O . LEU B 1 33 ? -1.673 -10.469 -11 1 87.88 33 LEU B O 1
ATOM 2813 N N . GLY B 1 34 ? -1.789 -12.219 -9.578 1 90.38 34 GLY B N 1
ATOM 2814 C CA . GLY B 1 34 ? -0.351 -12.438 -9.586 1 90.38 34 GLY B CA 1
ATOM 2815 C C . GLY B 1 34 ? 0.215 -12.648 -10.977 1 90.38 34 GLY B C 1
ATOM 2816 O O . GLY B 1 34 ? 1.339 -12.234 -11.266 1 90.38 34 GLY B O 1
ATOM 2817 N N . ASN B 1 35 ? -0.566 -13.289 -11.781 1 90.5 35 ASN B N 1
ATOM 2818 C CA . ASN B 1 35 ? -0.167 -13.508 -13.172 1 90.5 35 ASN B CA 1
ATOM 2819 C C . ASN B 1 35 ? -0.033 -12.188 -13.922 1 90.5 35 ASN B C 1
ATOM 2821 O O . ASN B 1 35 ? 0.977 -11.945 -14.586 1 90.5 35 ASN B O 1
ATOM 2825 N N . LEU B 1 36 ? -0.974 -11.328 -13.781 1 93 36 LEU B N 1
ATOM 2826 C CA . LEU B 1 36 ? -0.975 -10.031 -14.438 1 93 36 LEU B CA 1
ATOM 2827 C C . LEU B 1 36 ? 0.12 -9.133 -13.875 1 93 36 LEU B C 1
ATOM 2829 O O . LEU B 1 36 ? 0.776 -8.398 -14.617 1 93 36 LEU B O 1
ATOM 2833 N N . LEU B 1 37 ? 0.273 -9.258 -12.625 1 95.12 37 LEU B N 1
ATOM 2834 C CA . LEU B 1 37 ? 1.281 -8.453 -11.945 1 95.12 37 LEU B CA 1
ATOM 2835 C C . LEU B 1 37 ? 2.68 -8.789 -12.453 1 95.12 37 LEU B C 1
ATOM 2837 O O . LEU B 1 37 ? 3.459 -7.891 -12.773 1 95.12 37 LEU B O 1
ATOM 2841 N N . ALA B 1 38 ? 2.977 -10.031 -12.531 1 95.19 38 ALA B N 1
ATOM 2842 C CA . ALA B 1 38 ? 4.285 -10.477 -13 1 95.19 38 ALA B CA 1
ATOM 2843 C C . ALA B 1 38 ? 4.516 -10.047 -14.453 1 95.19 38 ALA B C 1
ATOM 2845 O O . ALA B 1 38 ? 5.598 -9.57 -14.797 1 95.19 38 ALA B O 1
ATOM 2846 N N . LYS B 1 39 ? 3.479 -10.188 -15.297 1 96.31 39 LYS B N 1
ATOM 2847 C CA . LYS B 1 39 ? 3.582 -9.773 -16.688 1 96.31 39 LYS B CA 1
ATOM 2848 C C . LYS B 1 39 ? 3.852 -8.273 -16.797 1 96.31 39 LYS B C 1
ATOM 2850 O O . LYS B 1 39 ? 4.75 -7.848 -17.531 1 96.31 39 LYS B O 1
ATOM 2855 N N . ALA B 1 40 ? 3.09 -7.512 -16.078 1 97.75 40 ALA B N 1
ATOM 2856 C CA . ALA B 1 40 ? 3.223 -6.059 -16.125 1 97.75 40 ALA B CA 1
ATOM 2857 C C . ALA B 1 40 ? 4.59 -5.613 -15.609 1 97.75 40 ALA B C 1
ATOM 2859 O O . ALA B 1 40 ? 5.223 -4.734 -16.188 1 97.75 40 ALA B O 1
ATOM 2860 N N . ALA B 1 41 ? 5.012 -6.211 -14.531 1 97.75 41 ALA B N 1
ATOM 2861 C CA . ALA B 1 41 ? 6.32 -5.871 -13.969 1 97.75 41 ALA B CA 1
ATOM 2862 C C . ALA B 1 41 ? 7.438 -6.199 -14.953 1 97.75 41 ALA B C 1
ATOM 2864 O O . ALA B 1 41 ? 8.391 -5.43 -15.102 1 97.75 41 ALA B O 1
ATOM 2865 N N . PHE B 1 42 ? 7.293 -7.336 -15.578 1 97.19 42 PHE B N 1
ATOM 2866 C CA . PHE B 1 42 ? 8.266 -7.734 -16.578 1 97.19 42 PHE B CA 1
ATOM 2867 C C . PHE B 1 42 ? 8.352 -6.699 -17.703 1 97.19 42 PHE B C 1
ATOM 2869 O O . PHE B 1 42 ? 9.445 -6.262 -18.062 1 97.19 42 PHE B O 1
ATOM 2876 N N . CYS B 1 43 ? 7.219 -6.309 -18.203 1 98.31 43 CYS B N 1
ATOM 2877 C CA . CYS B 1 43 ? 7.164 -5.328 -19.281 1 98.31 43 CYS B CA 1
ATOM 2878 C C . CYS B 1 43 ? 7.73 -3.988 -18.844 1 98.31 43 CYS B C 1
ATOM 2880 O O . CYS B 1 43 ? 8.492 -3.354 -19.578 1 98.31 43 CYS B O 1
ATOM 2882 N N . ALA B 1 44 ? 7.367 -3.58 -17.641 1 98.31 44 ALA B N 1
ATOM 2883 C CA . ALA B 1 44 ? 7.867 -2.314 -17.109 1 98.31 44 ALA B CA 1
ATOM 2884 C C . ALA B 1 44 ? 9.383 -2.336 -16.984 1 98.31 44 ALA B C 1
ATOM 2886 O O . ALA B 1 44 ? 10.055 -1.354 -17.297 1 98.31 44 ALA B O 1
ATOM 2887 N N . HIS B 1 45 ? 9.914 -3.43 -16.531 1 97.56 45 HIS B N 1
ATOM 2888 C CA . HIS B 1 45 ? 11.352 -3.549 -16.312 1 97.56 45 HIS B CA 1
ATOM 2889 C C . HIS B 1 45 ? 12.117 -3.443 -17.625 1 97.56 45 HIS B C 1
ATOM 2891 O O . HIS B 1 45 ? 13.242 -2.947 -17.656 1 97.56 45 HIS B O 1
ATOM 2897 N N . ARG B 1 46 ? 11.508 -3.816 -18.703 1 96.88 46 ARG B N 1
ATOM 2898 C CA . ARG B 1 46 ? 12.141 -3.744 -20.016 1 96.88 46 ARG B CA 1
ATOM 2899 C C . ARG B 1 46 ? 12.359 -2.295 -20.438 1 96.88 46 ARG B C 1
ATOM 2901 O O . ARG B 1 46 ? 13.094 -2.023 -21.391 1 96.88 46 ARG B O 1
ATOM 2908 N N . THR B 1 47 ? 11.727 -1.43 -19.75 1 97.56 47 THR B N 1
ATOM 2909 C CA . THR B 1 47 ? 11.828 -0.019 -20.094 1 97.56 47 THR B CA 1
ATOM 2910 C C . THR B 1 47 ? 12.734 0.721 -19.125 1 97.56 47 THR B C 1
ATOM 2912 O O . THR B 1 47 ? 12.781 1.952 -19.109 1 97.56 47 THR B O 1
ATOM 2915 N N . VAL B 1 48 ? 13.312 0.019 -18.281 1 96.69 48 VAL B N 1
ATOM 2916 C CA . VAL B 1 48 ? 14.234 0.569 -17.297 1 96.69 48 VAL B CA 1
ATOM 2917 C C . VAL B 1 48 ? 15.664 0.146 -17.625 1 96.69 48 VAL B C 1
ATOM 2919 O O . VAL B 1 48 ? 15.883 -0.912 -18.219 1 96.69 48 VAL B O 1
ATOM 2922 N N . ASP B 1 49 ? 16.656 0.971 -17.234 1 93.88 49 ASP B N 1
ATOM 2923 C CA . ASP B 1 49 ? 18.062 0.663 -17.469 1 93.88 49 ASP B CA 1
ATOM 2924 C C . ASP B 1 49 ? 18.484 -0.602 -16.734 1 93.88 49 ASP B C 1
ATOM 2926 O O . ASP B 1 49 ? 17.844 -0.987 -15.742 1 93.88 49 ASP B O 1
ATOM 2930 N N . SER B 1 50 ? 19.562 -1.167 -17.234 1 92.38 50 SER B N 1
ATOM 2931 C CA . SER B 1 50 ? 20.125 -2.322 -16.531 1 92.38 50 SER B CA 1
ATOM 2932 C C . SER B 1 50 ? 20.594 -1.948 -15.141 1 92.38 50 SER B C 1
ATOM 2934 O O . SER B 1 50 ? 20.984 -0.801 -14.891 1 92.38 50 SER B O 1
ATOM 2936 N N . GLY B 1 51 ? 20.5 -2.799 -14.281 1 92.81 51 GLY B N 1
ATOM 2937 C CA . GLY B 1 51 ? 21.016 -2.584 -12.93 1 92.81 51 GLY B CA 1
ATOM 2938 C C . GLY B 1 51 ? 19.953 -2.111 -11.961 1 92.81 51 GLY B C 1
ATOM 2939 O O . GLY B 1 51 ? 20.25 -1.783 -10.812 1 92.81 51 GLY B O 1
ATOM 2940 N N . PHE B 1 52 ? 18.75 -1.996 -12.492 1 95.12 52 PHE B N 1
ATOM 2941 C CA . PHE B 1 52 ? 17.656 -1.636 -11.617 1 95.12 52 PHE B CA 1
ATOM 2942 C C . PHE B 1 52 ? 16.859 -2.871 -11.211 1 95.12 52 PHE B C 1
ATOM 2944 O O . PHE B 1 52 ? 16.625 -3.758 -12.031 1 95.12 52 PHE B O 1
ATOM 2951 N N . ASP B 1 53 ? 16.484 -2.896 -9.938 1 95.06 53 ASP B N 1
ATOM 2952 C CA . ASP B 1 53 ? 15.656 -3.973 -9.406 1 95.06 53 ASP B CA 1
ATOM 2953 C C . ASP B 1 53 ? 14.281 -3.451 -8.992 1 95.06 53 ASP B C 1
ATOM 2955 O O . ASP B 1 53 ? 14.117 -2.26 -8.727 1 95.06 53 ASP B O 1
ATOM 2959 N N . LEU B 1 54 ? 13.352 -4.371 -9 1 97 54 LEU B N 1
ATOM 2960 C CA . LEU B 1 54 ? 12.023 -4.008 -8.523 1 97 54 LEU B CA 1
ATOM 2961 C C . LEU B 1 54 ? 12.062 -3.586 -7.059 1 97 54 LEU B C 1
ATOM 2963 O O . LEU B 1 54 ? 12.602 -4.309 -6.215 1 97 54 LEU B O 1
ATOM 2967 N N . ASN B 1 55 ? 11.555 -2.412 -6.789 1 96 55 ASN B N 1
ATOM 2968 C CA . ASN B 1 55 ? 11.531 -1.865 -5.438 1 96 55 ASN B CA 1
ATOM 2969 C C . ASN B 1 55 ? 10.141 -1.967 -4.816 1 96 55 ASN B C 1
ATOM 2971 O O . ASN B 1 55 ? 10 -2.389 -3.666 1 96 55 ASN B O 1
ATOM 2975 N N . SER B 1 56 ? 9.195 -1.522 -5.543 1 97 56 SER B N 1
ATOM 2976 C CA . SER B 1 56 ? 7.812 -1.581 -5.074 1 97 56 SER B CA 1
ATOM 2977 C C . SER B 1 56 ? 6.84 -1.754 -6.234 1 97 56 SER B C 1
ATOM 2979 O O . SER B 1 56 ? 7.191 -1.503 -7.391 1 97 56 SER B O 1
ATOM 2981 N N . LEU B 1 57 ? 5.676 -2.277 -5.957 1 96.88 57 LEU B N 1
ATOM 2982 C CA . LEU B 1 57 ? 4.602 -2.447 -6.926 1 96.88 57 LEU B CA 1
ATOM 2983 C C . LEU B 1 57 ? 3.252 -2.082 -6.312 1 96.88 57 LEU B C 1
ATOM 2985 O O . LEU B 1 57 ? 3.002 -2.369 -5.141 1 96.88 57 LEU B O 1
ATOM 2989 N N . HIS B 1 58 ? 2.455 -1.451 -7.086 1 94.56 58 HIS B N 1
ATOM 2990 C CA . HIS B 1 58 ? 1.092 -1.072 -6.73 1 94.56 58 HIS B CA 1
ATOM 2991 C C . HIS B 1 58 ? 0.122 -1.379 -7.867 1 94.56 58 HIS B C 1
ATOM 2993 O O . HIS B 1 58 ? 0.335 -0.951 -9.008 1 94.56 58 HIS B O 1
ATOM 2999 N N . SER B 1 59 ? -0.856 -2.146 -7.527 1 93.56 59 SER B N 1
ATOM 3000 C CA . SER B 1 59 ? -1.809 -2.553 -8.555 1 93.56 59 SER B CA 1
ATOM 3001 C C . SER B 1 59 ? -3.236 -2.188 -8.156 1 93.56 59 SER B C 1
ATOM 3003 O O . SER B 1 59 ? -3.605 -2.281 -6.988 1 93.56 59 SER B O 1
ATOM 3005 N N . TYR B 1 60 ? -3.961 -1.837 -9.18 1 88.56 60 TYR B N 1
ATOM 3006 C CA . TYR B 1 60 ? -5.371 -1.495 -9.023 1 88.56 60 TYR B CA 1
ATOM 3007 C C . TYR B 1 60 ? -6.23 -2.254 -10.031 1 88.56 60 TYR B C 1
ATOM 3009 O O . TYR B 1 60 ? -5.973 -2.209 -11.234 1 88.56 60 TYR B O 1
ATOM 3017 N N . PHE B 1 61 ? -7.188 -2.943 -9.461 1 84.56 61 PHE B N 1
ATOM 3018 C CA . PHE B 1 61 ? -8.172 -3.613 -10.305 1 84.56 61 PHE B CA 1
ATOM 3019 C C . PHE B 1 61 ? -9.219 -2.623 -10.805 1 84.56 61 PHE B C 1
ATOM 3021 O O . PHE B 1 61 ? -9.898 -1.97 -10.008 1 84.56 61 PHE B O 1
ATOM 3028 N N . VAL B 1 62 ? -9.344 -2.514 -12.07 1 82.06 62 VAL B N 1
ATOM 3029 C CA . VAL B 1 62 ? -10.297 -1.562 -12.641 1 82.06 62 VAL B CA 1
ATOM 3030 C C . VAL B 1 62 ? -11.531 -2.301 -13.148 1 82.06 62 VAL B C 1
ATOM 3032 O O . VAL B 1 62 ? -12.656 -1.96 -12.773 1 82.06 62 VAL B O 1
ATOM 3035 N N . LYS B 1 63 ? -11.305 -3.301 -13.914 1 83.06 63 LYS B N 1
ATOM 3036 C CA . LYS B 1 63 ? -12.406 -4.086 -14.469 1 83.06 63 LYS B CA 1
ATOM 3037 C C . LYS B 1 63 ? -11.938 -5.477 -14.883 1 83.06 63 LYS B C 1
ATOM 3039 O O . LYS B 1 63 ? -10.742 -5.688 -15.117 1 83.06 63 LYS B O 1
ATOM 3044 N N . SER B 1 64 ? -12.914 -6.387 -15.039 1 83 64 SER B N 1
ATOM 3045 C CA . SER B 1 64 ? -12.594 -7.746 -15.469 1 83 64 SER B CA 1
ATOM 3046 C C . SER B 1 64 ? -12.102 -7.77 -16.906 1 83 64 SER B C 1
ATOM 3048 O O . SER B 1 64 ? -12.453 -6.898 -17.703 1 83 64 SER B O 1
ATOM 3050 N N . LEU B 1 65 ? -11.227 -8.711 -17.156 1 86.56 65 LEU B N 1
ATOM 3051 C CA . LEU B 1 65 ? -10.75 -8.828 -18.531 1 86.56 65 LEU B CA 1
ATOM 3052 C C . LEU B 1 65 ? -11.203 -10.148 -19.156 1 86.56 65 LEU B C 1
ATOM 3054 O O . LEU B 1 65 ? -11.617 -11.062 -18.438 1 86.56 65 LEU B O 1
ATOM 3058 N N . ASN B 1 66 ? -11.242 -10.18 -20.531 1 88.62 66 ASN B N 1
ATOM 3059 C CA . ASN B 1 66 ? -11.5 -11.406 -21.281 1 88.62 66 ASN B CA 1
ATOM 3060 C C . ASN B 1 66 ? -10.25 -12.273 -21.375 1 88.62 66 ASN B C 1
ATOM 3062 O O . ASN B 1 66 ? -9.305 -11.93 -22.094 1 88.62 66 ASN B O 1
ATOM 3066 N N . THR B 1 67 ? -10.305 -13.406 -20.688 1 89.31 67 THR B N 1
ATOM 3067 C CA . THR B 1 67 ? -9.109 -14.234 -20.531 1 89.31 67 THR B CA 1
ATOM 3068 C C . THR B 1 67 ? -8.781 -14.938 -21.859 1 89.31 67 THR B C 1
ATOM 3070 O O . THR B 1 67 ? -7.688 -15.484 -22 1 89.31 67 THR B O 1
ATOM 3073 N N . LYS B 1 68 ? -9.609 -14.867 -22.828 1 89.25 68 LYS B N 1
ATOM 3074 C CA . LYS B 1 68 ? -9.406 -15.531 -24.109 1 89.25 68 LYS B CA 1
ATOM 3075 C C . LYS B 1 68 ? -8.68 -14.609 -25.094 1 89.25 68 LYS B C 1
ATOM 3077 O O . LYS B 1 68 ? -8.25 -15.055 -26.156 1 89.25 68 LYS B O 1
ATOM 3082 N N . LEU B 1 69 ? -8.609 -13.398 -24.781 1 90.12 69 LEU B N 1
ATOM 3083 C CA . LEU B 1 69 ? -7.973 -12.438 -25.672 1 90.12 69 LEU B CA 1
ATOM 3084 C C . LEU B 1 69 ? -6.551 -12.133 -25.219 1 90.12 69 LEU B C 1
ATOM 3086 O O . LEU B 1 69 ? -6.266 -12.125 -24.016 1 90.12 69 LEU B O 1
ATOM 3090 N N . PRO B 1 70 ? -5.727 -11.867 -26.219 1 91.94 70 PRO B N 1
ATOM 3091 C CA . PRO B 1 70 ? -4.398 -11.391 -25.828 1 91.94 70 PRO B CA 1
ATOM 3092 C C . PRO B 1 70 ? -4.445 -10.094 -25.031 1 91.94 70 PRO B C 1
ATOM 3094 O O . PRO B 1 70 ? -5.434 -9.359 -25.094 1 91.94 70 PRO B O 1
ATOM 3097 N N . LEU B 1 71 ? -3.354 -9.922 -24.297 1 94.25 71 LEU B N 1
ATOM 3098 C CA . LEU B 1 71 ? -3.244 -8.719 -23.469 1 94.25 71 LEU B CA 1
ATOM 3099 C C . LEU B 1 71 ? -2.32 -7.695 -24.125 1 94.25 71 LEU B C 1
ATOM 3101 O O . LEU B 1 71 ? -1.247 -8.047 -24.609 1 94.25 71 LEU B O 1
ATOM 3105 N N . LYS B 1 72 ? -2.844 -6.559 -24.172 1 96.94 72 LYS B N 1
ATOM 3106 C CA . LYS B 1 72 ? -1.969 -5.434 -24.5 1 96.94 72 LYS B CA 1
ATOM 3107 C C . LYS B 1 72 ? -1.51 -4.715 -23.234 1 96.94 72 LYS B C 1
ATOM 3109 O O . LYS B 1 72 ? -2.33 -4.348 -22.391 1 96.94 72 LYS B O 1
ATOM 3114 N N . ILE B 1 73 ? -0.227 -4.586 -23.078 1 97.69 73 ILE B N 1
ATOM 3115 C CA . ILE B 1 73 ? 0.359 -3.92 -21.922 1 97.69 73 ILE B CA 1
ATOM 3116 C C . ILE B 1 73 ? 1.121 -2.676 -22.375 1 97.69 73 ILE B C 1
ATOM 3118 O O . ILE B 1 73 ? 2.057 -2.768 -23.172 1 97.69 73 ILE B O 1
ATOM 3122 N N . ILE B 1 74 ? 0.698 -1.581 -21.891 1 98 74 ILE B N 1
ATOM 3123 C CA . ILE B 1 74 ? 1.338 -0.317 -22.234 1 98 74 ILE B CA 1
ATOM 3124 C C . ILE B 1 74 ? 2.062 0.247 -21.016 1 98 74 ILE B C 1
ATOM 3126 O O . ILE B 1 74 ? 1.475 0.37 -19.938 1 98 74 ILE B O 1
ATOM 3130 N N . VAL B 1 75 ? 3.318 0.588 -21.25 1 97.94 75 VAL B N 1
ATOM 3131 C CA . VAL B 1 75 ? 4.141 1.128 -20.172 1 97.94 75 VAL B CA 1
ATOM 3132 C C . VAL B 1 75 ? 4.379 2.619 -20.406 1 97.94 75 VAL B C 1
ATOM 3134 O O . VAL B 1 75 ? 4.656 3.043 -21.531 1 97.94 75 VAL B O 1
ATOM 3137 N N . GLU B 1 76 ? 4.18 3.375 -19.391 1 94.12 76 GLU B N 1
ATOM 3138 C CA . GLU B 1 76 ? 4.559 4.785 -19.391 1 94.12 76 GLU B CA 1
ATOM 3139 C C . GLU B 1 76 ? 5.828 5.016 -18.578 1 94.12 76 GLU B C 1
ATOM 3141 O O . GLU B 1 76 ? 5.902 4.625 -17.406 1 94.12 76 GLU B O 1
ATOM 3146 N N . LYS B 1 77 ? 6.773 5.707 -19.234 1 94.75 77 LYS B N 1
ATOM 3147 C CA . LYS B 1 77 ? 8 6.07 -18.547 1 94.75 77 LYS B CA 1
ATOM 3148 C C . LYS B 1 77 ? 7.805 7.328 -17.703 1 94.75 77 LYS B C 1
ATOM 3150 O O . LYS B 1 77 ? 8.305 8.398 -18.047 1 94.75 77 LYS B O 1
ATOM 3155 N N . THR B 1 78 ? 7.23 7.145 -16.594 1 89.75 78 THR B N 1
ATOM 3156 C CA . THR B 1 78 ? 6.824 8.25 -15.734 1 89.75 78 THR B CA 1
ATOM 3157 C C . THR B 1 78 ? 8.039 9.07 -15.305 1 89.75 78 THR B C 1
ATOM 3159 O O . THR B 1 78 ? 8 10.305 -15.344 1 89.75 78 THR B O 1
ATOM 3162 N N . ARG B 1 79 ? 9.133 8.43 -14.875 1 89.25 79 ARG B N 1
ATOM 3163 C CA . ARG B 1 79 ? 10.367 9.102 -14.469 1 89.25 79 ARG B CA 1
ATOM 3164 C C . ARG B 1 79 ? 11.547 8.141 -14.523 1 89.25 79 ARG B C 1
ATOM 3166 O O . ARG B 1 79 ? 11.438 6.984 -14.109 1 89.25 79 ARG B O 1
ATOM 3173 N N . SER B 1 80 ? 12.57 8.641 -15.039 1 92.75 80 SER B N 1
ATOM 3174 C CA . SER B 1 80 ? 13.828 7.91 -15.039 1 92.75 80 SER B CA 1
ATOM 3175 C C . SER B 1 80 ? 14.906 8.672 -14.273 1 92.75 80 SER B C 1
ATOM 3177 O O . SER B 1 80 ? 15.664 9.453 -14.852 1 92.75 80 SER B O 1
ATOM 3179 N N . GLY B 1 81 ? 14.93 8.359 -12.992 1 87.94 81 GLY B N 1
ATOM 3180 C CA . GLY B 1 81 ? 15.914 9.031 -12.164 1 87.94 81 GLY B CA 1
ATOM 3181 C C . GLY B 1 81 ? 17.219 8.266 -12.047 1 87.94 81 GLY B C 1
ATOM 3182 O O . GLY B 1 81 ? 17.344 7.164 -12.586 1 87.94 81 GLY B O 1
ATOM 3183 N N . ARG B 1 82 ? 18.156 8.914 -11.328 1 87.88 82 ARG B N 1
ATOM 3184 C CA . ARG B 1 82 ? 19.469 8.32 -11.141 1 87.88 82 ARG B CA 1
ATOM 3185 C C . ARG B 1 82 ? 19.391 7.066 -10.281 1 87.88 82 ARG B C 1
ATOM 3187 O O . ARG B 1 82 ? 20.031 6.059 -10.586 1 87.88 82 ARG B O 1
ATOM 3194 N N . ASN B 1 83 ? 18.531 7.148 -9.219 1 88.62 83 ASN B N 1
ATOM 3195 C CA . ASN B 1 83 ? 18.5 6.055 -8.25 1 88.62 83 ASN B CA 1
ATOM 3196 C C . ASN B 1 83 ? 17.203 5.258 -8.336 1 88.62 83 ASN B C 1
ATOM 3198 O O . ASN B 1 83 ? 17.156 4.105 -7.902 1 88.62 83 ASN B O 1
ATOM 3202 N N . PHE B 1 84 ? 16.203 5.988 -8.883 1 90.69 84 PHE B N 1
ATOM 3203 C CA . PHE B 1 84 ? 14.891 5.348 -8.992 1 90.69 84 PHE B CA 1
ATOM 3204 C C . PHE B 1 84 ? 14.273 5.605 -10.359 1 90.69 84 PHE B C 1
ATOM 3206 O O . PHE B 1 84 ? 14.43 6.691 -10.922 1 90.69 84 PHE B O 1
ATOM 3213 N N .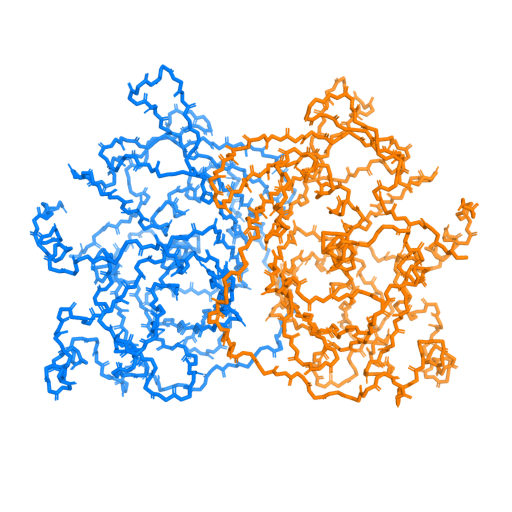 SER B 1 85 ? 13.617 4.637 -10.844 1 94.56 85 SER B N 1
ATOM 3214 C CA . SER B 1 85 ? 12.789 4.77 -12.039 1 94.56 85 SER B CA 1
ATOM 3215 C C . SER B 1 85 ? 11.336 4.414 -11.742 1 94.56 85 SER B C 1
ATOM 3217 O O . SER B 1 85 ? 11.062 3.412 -11.078 1 94.56 85 SER B O 1
ATOM 3219 N N . PHE B 1 86 ? 10.484 5.293 -12.203 1 92.62 86 PHE B N 1
ATOM 3220 C CA . PHE B 1 86 ? 9.055 5.086 -12.031 1 92.62 86 PHE B CA 1
ATOM 3221 C C . PHE B 1 86 ? 8.398 4.699 -13.352 1 92.62 86 PHE B C 1
ATOM 3223 O O . PHE B 1 86 ? 8.664 5.32 -14.383 1 92.62 86 PHE B O 1
ATOM 3230 N N . ARG B 1 87 ? 7.641 3.631 -13.273 1 96 87 ARG B N 1
ATOM 3231 C CA . ARG B 1 87 ? 6.898 3.191 -14.453 1 96 87 ARG B CA 1
ATOM 3232 C C . ARG B 1 87 ? 5.434 2.93 -14.109 1 96 87 ARG B C 1
ATOM 3234 O O . ARG B 1 87 ? 5.129 2.377 -13.055 1 96 87 ARG B O 1
ATOM 3241 N N . SER B 1 88 ? 4.613 3.41 -14.977 1 94.06 88 SER B N 1
ATOM 3242 C CA . SER B 1 88 ? 3.207 3.021 -14.953 1 94.06 88 SER B CA 1
ATOM 3243 C C . SER B 1 88 ? 2.893 2.023 -16.062 1 94.06 88 SER B C 1
ATOM 3245 O O . SER B 1 88 ? 3.457 2.102 -17.156 1 94.06 88 SER B O 1
ATOM 3247 N N . ALA B 1 89 ? 2.084 1.038 -15.758 1 96.75 89 ALA B N 1
ATOM 3248 C CA . ALA B 1 89 ? 1.67 0.071 -16.766 1 96.75 89 ALA B CA 1
ATOM 3249 C C . ALA B 1 89 ? 0.16 -0.148 -16.734 1 96.75 89 ALA B C 1
ATOM 3251 O O . ALA B 1 89 ? -0.46 -0.07 -15.672 1 96.75 89 ALA B O 1
ATOM 3252 N N . GLN B 1 90 ? -0.378 -0.394 -17.922 1 95.5 90 GLN B N 1
ATOM 3253 C CA . GLN B 1 90 ? -1.8 -0.693 -18.047 1 95.5 90 GLN B CA 1
ATOM 3254 C C . GLN B 1 90 ? -2.025 -1.937 -18.906 1 95.5 90 GLN B C 1
ATOM 3256 O O . GLN B 1 90 ? -1.32 -2.152 -19.891 1 95.5 90 GLN B O 1
ATOM 3261 N N . ILE B 1 91 ? -2.941 -2.699 -18.469 1 95.56 91 ILE B N 1
ATOM 3262 C CA . ILE B 1 91 ? -3.445 -3.773 -19.312 1 95.56 91 ILE B CA 1
ATOM 3263 C C . ILE B 1 91 ? -4.723 -3.318 -20.016 1 95.56 91 ILE B C 1
ATOM 3265 O O . ILE B 1 91 ? -5.688 -2.916 -19.359 1 95.56 91 ILE B O 1
ATOM 3269 N N . ILE B 1 92 ? -4.641 -3.441 -21.297 1 93.81 92 ILE B N 1
ATOM 3270 C CA . ILE B 1 92 ? -5.711 -2.898 -22.125 1 93.81 92 ILE B CA 1
ATOM 3271 C C . ILE B 1 92 ? -6.285 -4 -23.016 1 93.81 92 ILE B C 1
ATOM 3273 O O . ILE B 1 92 ? -5.547 -4.848 -23.516 1 93.81 92 ILE B O 1
ATOM 3277 N N . GLN B 1 93 ? -7.586 -4.027 -23.109 1 90 93 GLN B N 1
ATOM 3278 C CA . GLN B 1 93 ? -8.273 -4.883 -24.062 1 90 93 GLN B CA 1
ATOM 3279 C C . GLN B 1 93 ? -9.344 -4.105 -24.828 1 90 93 GLN B C 1
ATOM 3281 O O . GLN B 1 93 ? -9.805 -3.061 -24.359 1 90 93 GLN B O 1
ATOM 3286 N N . LYS B 1 94 ? -9.609 -4.586 -26.047 1 80.81 94 LYS B N 1
ATOM 3287 C CA . LYS B 1 94 ? -10.695 -4.008 -26.828 1 80.81 94 LYS B CA 1
ATOM 3288 C C . LYS B 1 94 ? -12.047 -4.559 -26.375 1 80.81 94 LYS B C 1
ATOM 3290 O O . LYS B 1 94 ? -12.172 -5.75 -26.094 1 80.81 94 LYS B O 1
ATOM 3295 N N . ASP B 1 95 ? -12.898 -3.668 -25.875 1 64.19 95 ASP B N 1
ATOM 3296 C CA . ASP B 1 95 ? -14.25 -4.125 -25.547 1 64.19 95 ASP B CA 1
ATOM 3297 C C . ASP B 1 95 ? -14.992 -4.582 -26.797 1 64.19 95 ASP B C 1
ATOM 3299 O O . ASP B 1 95 ? -14.82 -4.004 -27.875 1 64.19 95 ASP B O 1
ATOM 3303 N N . LYS B 1 96 ? -15.461 -5.887 -26.797 1 58.41 96 LYS B N 1
ATOM 3304 C CA . LYS B 1 96 ? -16.188 -6.473 -27.906 1 58.41 96 LYS B CA 1
ATOM 3305 C C . LYS B 1 96 ? -17.172 -5.477 -28.516 1 58.41 96 LYS B C 1
ATOM 3307 O O . LYS B 1 96 ? -17.391 -5.461 -29.719 1 58.41 96 LYS B O 1
ATOM 3312 N N . ASN B 1 97 ? -17.844 -4.918 -27.516 1 54.44 97 ASN B N 1
ATOM 3313 C CA . ASN B 1 97 ? -18.984 -4.148 -28 1 54.44 97 ASN B CA 1
ATOM 3314 C C . ASN B 1 97 ? -18.562 -2.758 -28.469 1 54.44 97 ASN B C 1
ATOM 3316 O O . ASN B 1 97 ? -19.328 -2.061 -29.125 1 54.44 97 ASN B O 1
ATOM 3320 N N . PHE B 1 98 ? -17.406 -2.363 -27.906 1 56.66 98 PHE B N 1
ATOM 3321 C CA . PHE B 1 98 ? -17.109 -0.971 -28.234 1 56.66 98 PHE B CA 1
ATOM 3322 C C . PHE B 1 98 ? -15.742 -0.845 -28.891 1 56.66 98 PHE B C 1
ATOM 3324 O O . PHE B 1 98 ? -14.867 -1.688 -28.672 1 56.66 98 PHE B O 1
ATOM 3331 N N . GLN B 1 99 ? -15.633 -0.164 -30.078 1 61.56 99 GLN B N 1
ATOM 3332 C CA . GLN B 1 99 ? -14.43 0.195 -30.828 1 61.56 99 GLN B CA 1
ATOM 3333 C C . GLN B 1 99 ? -13.383 0.819 -29.906 1 61.56 99 GLN B C 1
ATOM 3335 O O . GLN B 1 99 ? -12.242 1.052 -30.328 1 61.56 99 GLN B O 1
ATOM 3340 N N . ASN B 1 100 ? -13.688 0.879 -28.484 1 74.88 100 ASN B N 1
ATOM 3341 C CA . ASN B 1 100 ? -12.727 1.629 -27.688 1 74.88 100 ASN B CA 1
ATOM 3342 C C . ASN B 1 100 ? -11.922 0.708 -26.781 1 74.88 100 ASN B C 1
ATOM 3344 O O . ASN B 1 100 ? -12.438 -0.302 -26.297 1 74.88 100 ASN B O 1
ATOM 3348 N N . GLU B 1 101 ? -10.664 0.871 -26.781 1 85.5 101 GLU B N 1
ATOM 3349 C CA . GLU B 1 101 ? -9.766 0.217 -25.844 1 85.5 101 GLU B CA 1
ATOM 3350 C C . GLU B 1 101 ? -10.008 0.709 -24.422 1 85.5 101 GLU B C 1
ATOM 3352 O O . GLU B 1 101 ? -10.227 1.902 -24.203 1 85.5 101 GLU B O 1
ATOM 3357 N N . GLU B 1 102 ? -10.164 -0.332 -23.531 1 86.12 102 GLU B N 1
ATOM 3358 C CA . GLU B 1 102 ? -10.391 0.012 -22.125 1 86.12 102 GLU B CA 1
ATOM 3359 C C . GLU B 1 102 ? -9.266 -0.518 -21.234 1 86.12 102 GLU B C 1
ATOM 3361 O O . GLU B 1 102 ? -8.695 -1.577 -21.516 1 86.12 102 GLU B O 1
ATOM 3366 N N . VAL B 1 103 ? -9.008 0.249 -20.203 1 88.62 103 VAL B N 1
ATOM 3367 C CA . VAL B 1 103 ? -8.031 -0.166 -19.219 1 88.62 103 VAL B CA 1
ATOM 3368 C C . VAL B 1 103 ? -8.68 -1.127 -18.219 1 88.62 103 VAL B C 1
ATOM 3370 O O . VAL B 1 103 ? -9.727 -0.824 -17.641 1 88.62 103 VAL B O 1
ATOM 3373 N N . HIS B 1 104 ? -7.992 -2.262 -18 1 89.5 104 HIS B N 1
ATOM 3374 C CA . HIS B 1 104 ? -8.531 -3.281 -17.094 1 89.5 104 HIS B CA 1
ATOM 3375 C C . HIS B 1 104 ? -7.754 -3.34 -15.789 1 89.5 104 HIS B C 1
ATOM 3377 O O . HIS B 1 104 ? -8.32 -3.654 -14.742 1 89.5 104 HIS B O 1
ATOM 3383 N N . TYR B 1 105 ? -6.504 -3.068 -15.906 1 92.38 105 TYR B N 1
ATOM 3384 C CA . TYR B 1 105 ? -5.633 -3.021 -14.734 1 92.38 105 TYR B CA 1
ATOM 3385 C C . TYR B 1 105 ? -4.613 -1.898 -14.852 1 92.38 105 TYR B C 1
ATOM 3387 O O . TYR B 1 105 ? -4.137 -1.6 -15.953 1 92.38 105 TYR B O 1
ATOM 3395 N N . HIS B 1 106 ? -4.367 -1.311 -13.742 1 93.06 106 HIS B N 1
ATOM 3396 C CA . HIS B 1 106 ? -3.34 -0.279 -13.656 1 93.06 106 HIS B CA 1
ATOM 3397 C C . HIS B 1 106 ? -2.273 -0.649 -12.625 1 93.06 106 HIS B C 1
ATOM 3399 O O . HIS B 1 106 ? -2.594 -1.149 -11.547 1 93.06 106 HIS B O 1
ATOM 3405 N N . PHE B 1 107 ? -1.03 -0.412 -13.047 1 95.25 107 PHE B N 1
ATOM 3406 C CA . PHE B 1 107 ? 0.093 -0.749 -12.188 1 95.25 107 PHE B CA 1
ATOM 3407 C C . PHE B 1 107 ? 1.062 0.423 -12.07 1 95.25 107 PHE B C 1
ATOM 3409 O O . PHE B 1 107 ? 1.247 1.174 -13.031 1 95.25 107 PHE B O 1
ATOM 3416 N N . GLU B 1 108 ? 1.593 0.589 -10.914 1 93.88 108 GLU B N 1
ATOM 3417 C CA . GLU B 1 108 ? 2.729 1.475 -10.68 1 93.88 108 GLU B CA 1
ATOM 3418 C C . GLU B 1 108 ? 3.914 0.711 -10.094 1 93.88 108 GLU B C 1
ATOM 3420 O O . GLU B 1 108 ? 3.752 -0.064 -9.148 1 93.88 108 GLU B O 1
ATOM 3425 N N . PHE B 1 109 ? 5.062 0.958 -10.734 1 96.69 109 PHE B N 1
ATOM 3426 C CA . PHE B 1 109 ? 6.273 0.29 -10.273 1 96.69 109 PHE B CA 1
ATOM 3427 C C . PHE B 1 109 ? 7.371 1.305 -9.977 1 96.69 109 PHE B C 1
ATOM 3429 O O . PHE B 1 109 ? 7.5 2.311 -10.68 1 96.69 109 PHE B O 1
ATOM 3436 N N . THR B 1 110 ? 8.109 1.022 -8.945 1 95.81 110 THR B N 1
ATOM 3437 C CA . THR B 1 110 ? 9.398 1.691 -8.773 1 95.81 110 THR B CA 1
ATOM 3438 C C . THR B 1 110 ? 10.539 0.687 -8.852 1 95.81 110 THR B C 1
ATOM 3440 O O . THR B 1 110 ? 10.438 -0.424 -8.32 1 95.81 110 THR B O 1
ATOM 3443 N N . PHE B 1 111 ? 11.5 1.068 -9.57 1 96.38 111 PHE B N 1
ATOM 3444 C CA . PHE B 1 111 ? 12.734 0.3 -9.664 1 96.38 111 PHE B CA 1
ATOM 3445 C C . PHE B 1 111 ? 13.898 1.068 -9.055 1 96.38 111 PHE B C 1
ATOM 3447 O O . PHE B 1 111 ? 14.008 2.285 -9.219 1 96.38 111 PHE B O 1
ATOM 3454 N N . LYS B 1 112 ? 14.688 0.326 -8.344 1 94 112 LYS B N 1
ATOM 3455 C CA . LYS B 1 112 ? 15.82 0.964 -7.676 1 94 112 LYS B CA 1
ATOM 3456 C C . LYS B 1 112 ? 17.141 0.461 -8.242 1 94 112 LYS B C 1
ATOM 3458 O O . LYS B 1 112 ? 17.312 -0.738 -8.477 1 94 112 LYS B O 1
ATOM 3463 N N . LYS B 1 113 ? 18.047 1.408 -8.375 1 93.19 113 LYS B N 1
ATOM 3464 C CA . LYS B 1 113 ? 19.391 1.046 -8.828 1 93.19 113 LYS B CA 1
ATOM 3465 C C . LYS B 1 113 ? 20.125 0.232 -7.773 1 93.19 113 LYS B C 1
ATOM 3467 O O . LYS B 1 113 ? 20.125 0.588 -6.594 1 93.19 113 LYS B O 1
ATOM 3472 N N . ARG B 1 114 ? 20.688 -0.817 -8.25 1 89 114 ARG B N 1
ATOM 3473 C CA . ARG B 1 114 ? 21.484 -1.652 -7.355 1 89 114 ARG B CA 1
ATOM 3474 C C . ARG B 1 114 ? 22.734 -0.916 -6.883 1 89 114 ARG B C 1
ATOM 3476 O O . ARG B 1 114 ? 23.469 -0.352 -7.691 1 89 114 ARG B O 1
ATOM 3483 N N . THR B 1 115 ? 22.781 -0.829 -5.5 1 78.62 115 THR B N 1
ATOM 3484 C CA . THR B 1 115 ? 23.984 -0.211 -4.969 1 78.62 115 THR B CA 1
ATOM 3485 C C . THR B 1 115 ? 24.828 -1.233 -4.207 1 78.62 115 THR B C 1
ATOM 3487 O O . THR B 1 115 ? 24.281 -2.17 -3.617 1 78.62 115 THR B O 1
ATOM 3490 N N . GLY B 1 116 ? 26.031 -1.334 -4.52 1 67.94 116 GLY B N 1
ATOM 3491 C CA . GLY B 1 116 ? 26.938 -2.24 -3.822 1 67.94 116 GLY B CA 1
ATOM 3492 C C . GLY B 1 116 ? 27.203 -1.819 -2.391 1 67.94 116 GLY B C 1
ATOM 3493 O O . GLY B 1 116 ? 27.875 -2.545 -1.643 1 67.94 116 GLY B O 1
ATOM 3494 N N . LYS B 1 117 ? 26.688 -0.738 -1.932 1 65.38 117 LYS B N 1
ATOM 3495 C CA . LYS B 1 117 ? 27.016 -0.245 -0.598 1 65.38 117 LYS B CA 1
ATOM 3496 C C . LYS B 1 117 ? 26.094 -0.856 0.457 1 65.38 117 LYS B C 1
ATOM 3498 O O . LYS B 1 117 ? 24.906 -1.066 0.208 1 65.38 117 LYS B O 1
ATOM 3503 N N . GLY B 1 118 ? 26.719 -1.392 1.443 1 65.62 118 GLY B N 1
ATOM 3504 C CA . GLY B 1 118 ? 25.969 -1.887 2.584 1 65.62 118 GLY B CA 1
ATOM 3505 C C . GLY B 1 118 ? 25.062 -0.839 3.199 1 65.62 118 GLY B C 1
ATOM 3506 O O . GLY B 1 118 ? 25.375 0.353 3.17 1 65.62 118 GLY B O 1
ATOM 3507 N N . SER B 1 119 ? 23.812 -1.227 3.314 1 68.31 119 SER B N 1
ATOM 3508 C CA . SER B 1 119 ? 22.875 -0.327 3.986 1 68.31 119 SER B CA 1
ATOM 3509 C C . SER B 1 119 ? 22.484 -0.865 5.359 1 68.31 119 SER B C 1
ATOM 3511 O O . SER B 1 119 ? 22.641 -2.057 5.633 1 68.31 119 SER B O 1
ATOM 3513 N N . LEU B 1 120 ? 22.25 0.103 6.305 1 73.5 120 LEU B N 1
ATOM 3514 C CA . LEU B 1 120 ? 21.672 -0.27 7.59 1 73.5 120 LEU B CA 1
ATOM 3515 C C . LEU B 1 120 ? 20.422 -1.125 7.398 1 73.5 120 LEU B C 1
ATOM 3517 O O . LEU B 1 120 ? 19.609 -0.85 6.52 1 73.5 120 LEU B O 1
ATOM 3521 N N . LYS B 1 121 ? 20.484 -2.268 8.117 1 81.12 121 LYS B N 1
ATOM 3522 C CA . LYS B 1 121 ? 19.312 -3.135 8.102 1 81.12 121 LYS B CA 1
ATOM 3523 C C . LYS B 1 121 ? 18.656 -3.197 9.484 1 81.12 121 LYS B C 1
ATOM 3525 O O . LYS B 1 121 ? 19.312 -3.475 10.477 1 81.12 121 LYS B O 1
ATOM 3530 N N . PHE B 1 122 ? 17.312 -2.809 9.414 1 82.75 122 PHE B N 1
ATOM 3531 C CA . PHE B 1 122 ? 16.562 -2.795 10.664 1 82.75 122 PHE B CA 1
ATOM 3532 C C . PHE B 1 122 ? 15.094 -3.123 10.414 1 82.75 122 PHE B C 1
ATOM 3534 O O . PHE B 1 122 ? 14.523 -2.697 9.414 1 82.75 122 PHE B O 1
ATOM 3541 N N . THR B 1 123 ? 14.602 -4.004 11.367 1 85.81 123 THR B N 1
ATOM 3542 C CA . THR B 1 123 ? 13.172 -4.289 11.312 1 85.81 123 THR B CA 1
ATOM 3543 C C . THR B 1 123 ? 12.586 -4.379 12.719 1 85.81 123 THR B C 1
ATOM 3545 O O . THR B 1 123 ? 13.273 -4.797 13.656 1 85.81 123 THR B O 1
ATOM 3548 N N . GLN B 1 124 ? 11.367 -3.926 12.836 1 82.62 124 GLN B N 1
ATOM 3549 C CA . GLN B 1 124 ? 10.656 -4.047 14.109 1 82.62 124 GLN B CA 1
ATOM 3550 C C . GLN B 1 124 ? 9.695 -5.23 14.094 1 82.62 124 GLN B C 1
ATOM 3552 O O . GLN B 1 124 ? 9.031 -5.512 15.086 1 82.62 124 GLN B O 1
ATOM 3557 N N . VAL B 1 125 ? 9.656 -5.914 13.008 1 88.31 125 VAL B N 1
ATOM 3558 C CA . VAL B 1 125 ? 8.758 -7.055 12.875 1 88.31 125 VAL B CA 1
ATOM 3559 C C . VAL B 1 125 ? 9.453 -8.328 13.352 1 88.31 125 VAL B C 1
ATOM 3561 O O . VAL B 1 125 ? 10.609 -8.578 12.984 1 88.31 125 VAL B O 1
ATOM 3564 N N . ASN B 1 126 ? 8.789 -9.109 14.102 1 89.81 126 ASN B N 1
ATOM 3565 C CA . ASN B 1 126 ? 9.367 -10.344 14.625 1 89.81 126 ASN B CA 1
ATOM 3566 C C . ASN B 1 126 ? 9.305 -11.469 13.602 1 89.81 126 ASN B C 1
ATOM 3568 O O . ASN B 1 126 ? 8.297 -11.633 12.906 1 89.81 126 ASN B O 1
ATOM 3572 N N . VAL B 1 127 ? 10.406 -12.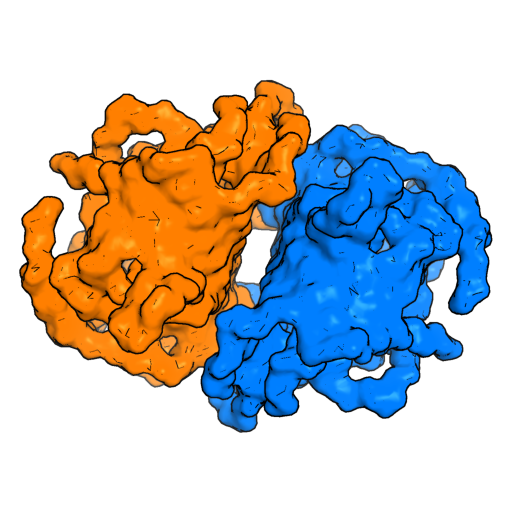195 13.539 1 92.38 127 VAL B N 1
ATOM 3573 C CA . VAL B 1 127 ? 10.445 -13.383 12.688 1 92.38 127 VAL B CA 1
ATOM 3574 C C . VAL B 1 127 ? 9.484 -14.438 13.227 1 92.38 127 VAL B C 1
ATOM 3576 O O . VAL B 1 127 ? 9.453 -14.703 14.43 1 92.38 127 VAL B O 1
ATOM 3579 N N . PRO B 1 128 ? 8.656 -15.016 12.359 1 91.69 128 PRO B N 1
ATOM 3580 C CA . PRO B 1 128 ? 7.754 -16.062 12.828 1 91.69 128 PRO B CA 1
ATOM 3581 C C . PRO B 1 128 ? 8.5 -17.312 13.297 1 91.69 128 PRO B C 1
ATOM 3583 O O . PRO B 1 128 ? 9.531 -17.672 12.727 1 91.69 128 PRO B O 1
ATOM 3586 N N . VAL B 1 129 ? 7.91 -17.859 14.297 1 92.38 129 VAL B N 1
ATOM 3587 C CA . VAL B 1 129 ? 8.438 -19.141 14.781 1 92.38 129 VAL B CA 1
ATOM 3588 C C . VAL B 1 129 ? 7.59 -20.281 14.242 1 92.38 129 VAL B C 1
ATOM 3590 O O . VAL B 1 129 ? 6.484 -20.531 14.734 1 92.38 129 VAL B O 1
ATOM 3593 N N . VAL B 1 130 ? 8.062 -20.938 13.234 1 92.69 130 VAL B N 1
ATOM 3594 C CA . VAL B 1 130 ? 7.375 -22.047 12.594 1 92.69 130 VAL B CA 1
ATOM 3595 C C . VAL B 1 130 ? 8.367 -23.188 12.328 1 92.69 130 VAL B C 1
ATOM 3597 O O . VAL B 1 130 ? 9.57 -22.938 12.219 1 92.69 130 VAL B O 1
ATOM 3600 N N . PRO B 1 131 ? 7.883 -24.438 12.258 1 94.38 131 PRO B N 1
ATOM 3601 C CA . PRO B 1 131 ? 8.797 -25.516 11.898 1 94.38 131 PRO B CA 1
ATOM 3602 C C . PRO B 1 131 ? 9.367 -25.375 10.484 1 94.38 131 PRO B C 1
ATOM 3604 O O . PRO B 1 131 ? 8.727 -24.766 9.625 1 94.38 131 PRO B O 1
ATOM 3607 N N . GLN B 1 132 ? 10.578 -25.891 10.367 1 95.75 132 GLN B N 1
ATOM 3608 C CA . GLN B 1 132 ? 11.18 -25.922 9.039 1 95.75 132 GLN B CA 1
ATOM 3609 C C . GLN B 1 132 ? 10.383 -26.812 8.102 1 95.75 132 GLN B C 1
ATOM 3611 O O . GLN B 1 132 ? 9.68 -27.719 8.547 1 95.75 132 GLN B O 1
ATOM 3616 N N . PRO B 1 133 ? 10.469 -26.5 6.824 1 95.19 133 PRO B N 1
ATOM 3617 C CA . PRO B 1 133 ? 9.594 -27.203 5.879 1 95.19 133 PRO B CA 1
ATOM 3618 C C . PRO B 1 133 ? 9.805 -28.719 5.895 1 95.19 133 PRO B C 1
ATOM 3620 O O . PRO B 1 133 ? 8.859 -29.484 5.691 1 95.19 133 PRO B O 1
ATOM 3623 N N . GLU B 1 134 ? 11.008 -29.156 6.184 1 94.81 134 GLU B N 1
ATOM 3624 C CA . GLU B 1 134 ? 11.328 -30.594 6.164 1 94.81 134 GLU B CA 1
ATOM 3625 C C . GLU B 1 134 ? 10.617 -31.328 7.293 1 94.81 134 GLU B C 1
ATOM 3627 O O . GLU B 1 134 ? 10.5 -32.562 7.266 1 94.81 134 GLU B O 1
ATOM 3632 N N . ARG B 1 135 ? 10.133 -30.641 8.234 1 94.38 135 ARG B N 1
ATOM 3633 C CA . ARG B 1 135 ? 9.484 -31.234 9.398 1 94.38 135 ARG B CA 1
ATOM 3634 C C . ARG B 1 135 ? 7.969 -31.156 9.281 1 94.38 135 ARG B C 1
ATOM 3636 O O . ARG B 1 135 ? 7.254 -31.453 10.242 1 94.38 135 ARG B O 1
ATOM 3643 N N . LEU B 1 136 ? 7.547 -30.719 8.227 1 93.5 136 LEU B N 1
ATOM 3644 C CA . LEU B 1 136 ? 6.113 -30.516 8.031 1 93.5 136 LEU B CA 1
ATOM 3645 C C . LEU B 1 136 ? 5.566 -31.484 6.988 1 93.5 136 LEU B C 1
ATOM 3647 O O . LEU B 1 136 ? 6.32 -32.031 6.176 1 93.5 136 LEU B O 1
ATOM 3651 N N . ARG B 1 137 ? 4.227 -31.672 7.094 1 88.56 137 ARG B N 1
ATOM 3652 C CA . ARG B 1 137 ? 3.535 -32.469 6.082 1 88.56 137 ARG B CA 1
ATOM 3653 C C . ARG B 1 137 ? 3.383 -31.672 4.785 1 88.56 137 ARG B C 1
ATOM 3655 O O . ARG B 1 137 ? 3.113 -30.469 4.809 1 88.56 137 ARG B O 1
ATOM 3662 N N . THR B 1 138 ? 3.541 -32.406 3.73 1 85.5 138 THR B N 1
ATOM 3663 C CA . THR B 1 138 ? 3.326 -31.781 2.432 1 85.5 138 THR B CA 1
ATOM 3664 C C . THR B 1 138 ? 1.853 -31.438 2.238 1 85.5 138 THR B C 1
ATOM 3666 O O . THR B 1 138 ? 0.993 -31.906 2.984 1 85.5 138 THR B O 1
ATOM 3669 N N . PHE B 1 139 ? 1.692 -30.562 1.294 1 80.69 139 PHE B N 1
ATOM 3670 C CA . PHE B 1 139 ? 0.323 -30.172 0.963 1 80.69 139 PHE B CA 1
ATOM 3671 C C . PHE B 1 139 ? -0.513 -31.406 0.633 1 80.69 139 PHE B C 1
ATOM 3673 O O . PHE B 1 139 ? -1.655 -31.531 1.082 1 80.69 139 PHE B O 1
ATOM 3680 N N . GLU B 1 140 ? 0.024 -32.312 -0.146 1 78.25 140 GLU B N 1
ATOM 3681 C CA . GLU B 1 140 ? -0.66 -33.562 -0.531 1 78.25 140 GLU B CA 1
ATOM 3682 C C . GLU B 1 140 ? -1.026 -34.375 0.693 1 78.25 140 GLU B C 1
ATOM 3684 O O . GLU B 1 140 ? -2.121 -34.938 0.764 1 78.25 140 GLU B O 1
ATOM 3689 N N . GLN B 1 141 ? -0.135 -34.469 1.588 1 81.69 141 GLN B N 1
ATOM 3690 C CA . GLN B 1 141 ? -0.372 -35.219 2.816 1 81.69 141 GLN B CA 1
ATOM 3691 C C . GLN B 1 141 ? -1.503 -34.594 3.631 1 81.69 141 GLN B C 1
ATOM 3693 O O . GLN B 1 141 ? -2.307 -35.312 4.23 1 81.69 141 GLN B O 1
ATOM 3698 N N . VAL B 1 142 ? -1.521 -33.312 3.625 1 76.69 142 VAL B N 1
ATOM 3699 C CA . VAL B 1 142 ? -2.568 -32.594 4.355 1 76.69 142 VAL B CA 1
ATOM 3700 C C . VAL B 1 142 ? -3.922 -32.875 3.701 1 76.69 142 VAL B C 1
ATOM 3702 O O . VAL B 1 142 ? -4.922 -33.062 4.395 1 76.69 142 VAL B O 1
ATOM 3705 N N . LEU B 1 143 ? -3.938 -32.812 2.385 1 72.94 143 LEU B N 1
ATOM 3706 C CA . LEU B 1 143 ? -5.168 -33.062 1.642 1 72.94 143 LEU B CA 1
ATOM 3707 C C . LEU B 1 143 ? -5.711 -34.469 1.92 1 72.94 143 LEU B C 1
ATOM 3709 O O . LEU B 1 143 ? -6.926 -34.656 1.963 1 72.94 143 LEU B O 1
ATOM 3713 N N . GLU B 1 144 ? -4.84 -35.375 2.012 1 74.06 144 GLU B N 1
ATOM 3714 C CA . GLU B 1 144 ? -5.23 -36.75 2.252 1 74.06 144 GLU B CA 1
ATOM 3715 C C . GLU B 1 144 ? -5.977 -36.906 3.576 1 74.06 144 GLU B C 1
ATOM 3717 O O . GLU B 1 144 ? -6.793 -37.812 3.74 1 74.06 144 GLU B O 1
ATOM 3722 N N . ASP B 1 145 ? -5.691 -36 4.379 1 69.5 145 ASP B N 1
ATOM 3723 C CA . ASP B 1 145 ? -6.297 -36.094 5.699 1 69.5 145 ASP B CA 1
ATOM 3724 C C . ASP B 1 145 ? -7.66 -35.406 5.73 1 69.5 145 ASP B C 1
ATOM 3726 O O . ASP B 1 145 ? -8.391 -35.5 6.719 1 69.5 145 ASP B O 1
ATOM 3730 N N . LEU B 1 146 ? -7.988 -34.688 4.68 1 65.44 146 LEU B N 1
ATOM 3731 C CA . LEU B 1 146 ? -9.188 -33.875 4.684 1 65.44 146 LEU B CA 1
ATOM 3732 C C . LEU B 1 146 ? -10.445 -34.719 4.797 1 65.44 146 LEU B C 1
ATOM 3734 O O . LEU B 1 146 ? -11.359 -34.406 5.547 1 65.44 146 LEU B O 1
ATOM 3738 N N . PRO B 1 147 ? -10.57 -35.75 3.984 1 60.53 147 PRO B N 1
ATOM 3739 C CA . PRO B 1 147 ? -11.773 -36.594 4.152 1 60.53 147 PRO B CA 1
ATOM 3740 C C . PRO B 1 147 ? -11.992 -37.031 5.602 1 60.53 147 PRO B C 1
ATOM 3742 O O . PRO B 1 147 ? -13.133 -37.094 6.062 1 60.53 147 PRO B O 1
ATOM 3745 N N . ARG B 1 148 ? -10.922 -37.25 6.191 1 59.41 148 ARG B N 1
ATOM 3746 C CA . ARG B 1 148 ? -11.039 -37.688 7.582 1 59.41 148 ARG B CA 1
ATOM 3747 C C . ARG B 1 148 ? -11.625 -36.562 8.445 1 59.41 148 ARG B C 1
ATOM 3749 O O . ARG B 1 148 ? -12.25 -36.812 9.469 1 59.41 148 ARG B O 1
ATOM 3756 N N . LEU B 1 149 ? -11.383 -35.406 7.996 1 54.5 149 LEU B N 1
ATOM 3757 C CA . LEU B 1 149 ? -11.859 -34.25 8.766 1 54.5 149 LEU B CA 1
ATOM 3758 C C . LEU B 1 149 ? -13.188 -33.75 8.227 1 54.5 149 LEU B C 1
ATOM 3760 O O . LEU B 1 149 ? -13.656 -32.688 8.609 1 54.5 149 LEU B O 1
ATOM 3764 N N . ARG B 1 150 ? -13.852 -34.531 7.422 1 52.5 150 ARG B N 1
ATOM 3765 C CA . ARG B 1 150 ? -15.156 -34.25 6.844 1 52.5 150 ARG B CA 1
ATOM 3766 C C . ARG B 1 150 ? -15.086 -33.062 5.887 1 52.5 150 ARG B C 1
ATOM 3768 O O . ARG B 1 150 ? -16.031 -32.281 5.77 1 52.5 150 ARG B O 1
ATOM 3775 N N . PHE B 1 151 ? -13.797 -32.688 5.641 1 53.06 151 PHE B N 1
ATOM 3776 C CA . PHE B 1 151 ? -13.664 -31.703 4.574 1 53.06 151 PHE B CA 1
ATOM 3777 C C . PHE B 1 151 ? -13.492 -32.375 3.223 1 53.06 151 PHE B C 1
ATOM 3779 O O . PHE B 1 151 ? -12.758 -33.375 3.102 1 53.06 151 PHE B O 1
ATOM 3786 N N . ASN B 1 152 ? -14.523 -32.125 2.33 1 48.22 152 ASN B N 1
ATOM 3787 C CA . ASN B 1 152 ? -14.312 -32.656 0.991 1 48.22 152 ASN B CA 1
ATOM 3788 C C . ASN B 1 152 ? -13.109 -32.031 0.31 1 48.22 152 ASN B C 1
ATOM 3790 O O . ASN B 1 152 ? -12.828 -30.844 0.521 1 48.22 152 ASN B O 1
ATOM 3794 N N . LYS B 1 153 ? -12.164 -32.875 -0.07 1 48.75 153 LYS B N 1
ATOM 3795 C CA . LYS B 1 153 ? -10.977 -32.438 -0.806 1 48.75 153 LYS B CA 1
ATOM 3796 C C . LYS B 1 153 ? -11.273 -31.234 -1.685 1 48.75 153 LYS B C 1
ATOM 3798 O O . LYS B 1 153 ? -10.43 -30.344 -1.836 1 48.75 153 LYS B O 1
ATOM 3803 N N . ILE B 1 154 ? -12.414 -31.312 -2.184 1 44.47 154 ILE B N 1
ATOM 3804 C CA . ILE B 1 154 ? -12.836 -30.281 -3.137 1 44.47 154 ILE B CA 1
ATOM 3805 C C . ILE B 1 154 ? -13.008 -28.953 -2.416 1 44.47 154 ILE B C 1
ATOM 3807 O O . ILE B 1 154 ? -12.766 -27.891 -2.996 1 44.47 154 ILE B O 1
ATOM 3811 N N . GLN B 1 155 ? -13.406 -29.188 -1.17 1 46.25 155 GLN B N 1
ATOM 3812 C CA . GLN B 1 155 ? -13.656 -27.969 -0.394 1 46.25 155 GLN B CA 1
ATOM 3813 C C . GLN B 1 155 ? -12.359 -27.297 0.01 1 46.25 155 GLN B C 1
ATOM 3815 O O . GLN B 1 155 ? -12.367 -26.156 0.474 1 46.25 155 GLN B O 1
ATOM 3820 N N . ALA B 1 156 ? -11.422 -28.219 0.006 1 45.19 156 ALA B N 1
ATOM 3821 C CA . ALA B 1 156 ? -10.125 -27.688 0.427 1 45.19 156 ALA B CA 1
ATOM 3822 C C . ALA B 1 156 ? -9.664 -26.562 -0.497 1 45.19 156 ALA B C 1
ATOM 3824 O O . ALA B 1 156 ? -9.984 -26.562 -1.688 1 45.19 156 ALA B O 1
ATOM 3825 N N . VAL B 1 157 ? -9.43 -25.453 0.041 1 46.56 157 VAL B N 1
ATOM 3826 C CA . VAL B 1 157 ? -8.992 -24.219 -0.623 1 46.56 157 VAL B CA 1
ATOM 3827 C C . VAL B 1 157 ? -8 -24.562 -1.729 1 46.56 157 VAL B C 1
ATOM 3829 O O . VAL B 1 157 ? -6.801 -24.688 -1.475 1 46.56 157 VAL B O 1
ATOM 3832 N N . VAL B 1 158 ? -8.219 -25.828 -2.361 1 47.59 158 VAL B N 1
ATOM 3833 C CA . VAL B 1 158 ? -7.34 -25.844 -3.523 1 47.59 158 VAL B CA 1
ATOM 3834 C C . VAL B 1 158 ? -7.465 -24.516 -4.285 1 47.59 158 VAL B C 1
ATOM 3836 O O . VAL B 1 158 ? -8.57 -24.109 -4.645 1 47.59 158 VAL B O 1
ATOM 3839 N N . PRO B 1 159 ? -6.406 -23.797 -4.148 1 50.81 159 PRO B N 1
ATOM 3840 C CA . PRO B 1 159 ? -6.414 -22.469 -4.762 1 50.81 159 PRO B CA 1
ATOM 3841 C C . PRO B 1 159 ? -7.086 -22.453 -6.133 1 50.81 159 PRO B C 1
ATOM 3843 O O . PRO B 1 159 ? -7.039 -23.453 -6.855 1 50.81 159 PRO B O 1
ATOM 3846 N N . VAL B 1 160 ? -8.148 -21.656 -6.344 1 55.22 160 VAL B N 1
ATOM 3847 C CA . VAL B 1 160 ? -8.828 -21.281 -7.582 1 55.22 160 VAL B CA 1
ATOM 3848 C C . VAL B 1 160 ? -7.824 -21.234 -8.734 1 55.22 160 VAL B C 1
ATOM 3850 O O . VAL B 1 160 ? -8.195 -21.359 -9.898 1 55.22 160 VAL B O 1
ATOM 3853 N N . PHE B 1 161 ? -6.57 -21.312 -8.227 1 63.47 161 PHE B N 1
ATOM 3854 C CA . PHE B 1 161 ? -5.613 -21.156 -9.312 1 63.47 161 PHE B CA 1
ATOM 3855 C C . PHE B 1 161 ? -4.621 -22.312 -9.328 1 63.47 161 PHE B C 1
ATOM 3857 O O . PHE B 1 161 ? -3.541 -22.219 -8.742 1 63.47 161 PHE B O 1
ATOM 3864 N N . PRO B 1 162 ? -4.98 -23.406 -9.961 1 64.88 162 PRO B N 1
ATOM 3865 C CA . PRO B 1 162 ? -4.141 -24.594 -9.992 1 64.88 162 PRO B CA 1
ATOM 3866 C C . PRO B 1 162 ? -2.727 -24.328 -10.492 1 64.88 162 PRO B C 1
ATOM 3868 O O . PRO B 1 162 ? -1.793 -25.047 -10.156 1 64.88 162 PRO B O 1
ATOM 3871 N N . GLU B 1 163 ? -2.672 -23.266 -11.25 1 70.56 163 GLU B N 1
ATOM 3872 C CA . GLU B 1 163 ? -1.374 -22.906 -11.812 1 70.56 163 GLU B CA 1
ATOM 3873 C C . GLU B 1 163 ? -0.358 -22.609 -10.711 1 70.56 163 GLU B C 1
ATOM 3875 O O . GLU B 1 163 ? 0.842 -22.828 -10.891 1 70.56 163 GLU B O 1
ATOM 3880 N N . ILE B 1 164 ? -0.804 -22.25 -9.609 1 77.56 164 ILE B N 1
ATOM 3881 C CA . ILE B 1 164 ? 0.098 -21.938 -8.508 1 77.56 164 ILE B CA 1
ATOM 3882 C C . ILE B 1 164 ? 0.773 -23.219 -8.008 1 77.56 164 ILE B C 1
ATOM 3884 O O . ILE B 1 164 ? 1.988 -23.234 -7.805 1 77.56 164 ILE B O 1
ATOM 3888 N N . PHE B 1 165 ? 0.078 -24.25 -7.961 1 76.56 165 PHE B N 1
ATOM 3889 C CA . PHE B 1 165 ? 0.598 -25.5 -7.406 1 76.56 165 PHE B CA 1
ATOM 3890 C C . PHE B 1 165 ? 1.445 -26.234 -8.43 1 76.56 165 PHE B C 1
ATOM 3892 O O . PHE B 1 165 ? 2.225 -27.125 -8.078 1 76.56 165 PHE B O 1
ATOM 3899 N N . LYS B 1 166 ? 1.156 -25.875 -9.625 1 77 166 LYS B N 1
ATOM 3900 C CA . LYS B 1 166 ? 2.01 -26.422 -10.672 1 77 166 LYS B CA 1
ATOM 3901 C C . LYS B 1 166 ? 3.4 -25.797 -10.641 1 77 166 LYS B C 1
ATOM 3903 O O . LYS B 1 166 ? 4.398 -26.484 -10.891 1 77 166 LYS B O 1
ATOM 3908 N N . ASN B 1 167 ? 3.404 -24.562 -10.258 1 83.81 167 ASN B N 1
ATOM 3909 C CA . ASN B 1 167 ? 4.645 -23.812 -10.352 1 83.81 167 ASN B CA 1
ATOM 3910 C C . ASN B 1 167 ? 5.363 -23.719 -9.008 1 83.81 167 ASN B C 1
ATOM 3912 O O . ASN B 1 167 ? 6.566 -23.469 -8.961 1 83.81 167 ASN B O 1
ATOM 3916 N N . TYR B 1 168 ? 4.582 -23.969 -7.945 1 89.44 168 TYR B N 1
ATOM 3917 C CA . TYR B 1 168 ? 5.16 -23.797 -6.617 1 89.44 168 TYR B CA 1
ATOM 3918 C C . TYR B 1 168 ? 4.926 -25.031 -5.758 1 89.44 168 TYR B C 1
ATOM 3920 O O . TYR B 1 168 ? 3.859 -25.656 -5.824 1 89.44 168 TYR B O 1
ATOM 3928 N N . GLU B 1 169 ? 5.977 -25.406 -5.047 1 90.81 169 GLU B N 1
ATOM 3929 C CA . GLU B 1 169 ? 5.773 -26.297 -3.906 1 90.81 169 GLU B CA 1
ATOM 3930 C C . GLU B 1 169 ? 5.332 -25.531 -2.67 1 90.81 169 GLU B C 1
ATOM 3932 O O . GLU B 1 169 ? 5.977 -24.547 -2.279 1 90.81 169 GLU B O 1
ATOM 3937 N N . ILE B 1 170 ? 4.23 -25.891 -2.139 1 89.19 170 ILE B N 1
ATOM 3938 C CA . ILE B 1 170 ? 3.674 -25.203 -0.977 1 89.19 170 ILE B CA 1
ATOM 3939 C C . ILE B 1 170 ? 3.527 -26.188 0.181 1 89.19 170 ILE B C 1
ATOM 3941 O O . ILE B 1 170 ? 2.979 -27.281 0.009 1 89.19 170 ILE B O 1
ATOM 3945 N N . ILE B 1 171 ? 4.07 -25.844 1.353 1 90.25 171 ILE B N 1
ATOM 3946 C CA . ILE B 1 171 ? 3.986 -26.641 2.564 1 90.25 171 ILE B CA 1
ATOM 3947 C C . ILE B 1 171 ? 3.301 -25.844 3.67 1 90.25 171 ILE B C 1
ATOM 3949 O O . ILE B 1 171 ? 3.883 -24.906 4.219 1 90.25 171 ILE B O 1
ATOM 3953 N N . PRO B 1 172 ? 2.055 -26.234 4.016 1 86.31 172 PRO B N 1
ATOM 3954 C CA . PRO B 1 172 ? 1.346 -25.5 5.066 1 86.31 172 PRO B CA 1
ATOM 3955 C C . PRO B 1 172 ? 1.979 -25.688 6.445 1 86.31 172 PRO B C 1
ATOM 3957 O O . PRO B 1 172 ? 2.43 -26.781 6.777 1 86.31 172 PRO B O 1
ATOM 3960 N N . CYS B 1 173 ? 2.084 -24.562 7.184 1 86.5 173 CYS B N 1
ATOM 3961 C CA . CYS B 1 173 ? 2.607 -24.641 8.539 1 86.5 173 CYS B CA 1
ATOM 3962 C C . CYS B 1 173 ? 1.501 -24.969 9.531 1 86.5 173 CYS B C 1
ATOM 3964 O O . CYS B 1 173 ? 1.764 -25.547 10.594 1 86.5 173 CYS B O 1
ATOM 3966 N N . ASN B 1 174 ? 0.229 -24.484 9.188 1 74.69 174 ASN B N 1
ATOM 3967 C CA . ASN B 1 174 ? -0.883 -24.703 10.109 1 74.69 174 ASN B CA 1
ATOM 3968 C C . ASN B 1 174 ? -1.717 -25.922 9.711 1 74.69 174 ASN B C 1
ATOM 3970 O O . ASN B 1 174 ? -2.889 -26.016 10.078 1 74.69 174 ASN B O 1
ATOM 3974 N N . GLY B 1 175 ? -1.172 -26.812 9.07 1 64.44 175 GLY B N 1
ATOM 3975 C CA . GLY B 1 175 ? -1.813 -28.078 8.711 1 64.44 175 GLY B CA 1
ATOM 3976 C C . GLY B 1 175 ? -3.168 -27.875 8.055 1 64.44 175 GLY B C 1
ATOM 3977 O O . GLY B 1 175 ? -3.293 -27.141 7.078 1 64.44 175 GLY B O 1
ATOM 3978 N N . VAL B 1 176 ? -4.188 -28.359 8.836 1 58.19 176 VAL B N 1
ATOM 3979 C CA . VAL B 1 176 ? -5.531 -28.453 8.273 1 58.19 176 VAL B CA 1
ATOM 3980 C C . VAL B 1 176 ? -6.18 -27.078 8.25 1 58.19 176 VAL B C 1
ATOM 3982 O O . VAL B 1 176 ? -7.004 -26.797 7.379 1 58.19 176 VAL B O 1
ATOM 3985 N N . GLU B 1 177 ? -5.684 -26.188 8.992 1 62.53 177 GLU B N 1
ATOM 3986 C CA . GLU B 1 177 ? -6.301 -24.859 9.07 1 62.53 177 GLU B CA 1
ATOM 3987 C C . GLU B 1 177 ? -5.977 -24.031 7.836 1 62.53 177 GLU B C 1
ATOM 3989 O O . GLU B 1 177 ? -6.719 -23.109 7.492 1 62.53 177 GLU B O 1
ATOM 3994 N N . PHE B 1 178 ? -4.949 -24.438 7.23 1 59.19 178 PHE B N 1
ATOM 3995 C CA . PHE B 1 178 ? -4.57 -23.766 5.996 1 59.19 178 PHE B CA 1
ATOM 3996 C C . PHE B 1 178 ? -5.613 -24 4.91 1 59.19 178 PHE B C 1
ATOM 3998 O O . PHE B 1 178 ? -5.883 -23.109 4.094 1 59.19 178 PHE B O 1
ATOM 4005 N N . VAL B 1 179 ? -6.125 -25.203 5.047 1 55.88 179 VAL B N 1
ATOM 4006 C CA . VAL B 1 179 ? -7.02 -25.609 3.971 1 55.88 179 VAL B CA 1
ATOM 4007 C C . VAL B 1 179 ? -8.469 -25.422 4.398 1 55.88 179 VAL B C 1
ATOM 4009 O O . VAL B 1 179 ? -9.312 -25.016 3.594 1 55.88 179 VAL B O 1
ATOM 4012 N N . ALA B 1 180 ? -8.586 -25.688 5.645 1 54.12 180 ALA B N 1
ATOM 4013 C CA . ALA B 1 180 ? -9.969 -25.719 6.125 1 54.12 180 ALA B CA 1
ATOM 4014 C C . ALA B 1 180 ? -10.352 -24.391 6.781 1 54.12 180 ALA B C 1
ATOM 4016 O O . ALA B 1 180 ? -11.523 -24.156 7.078 1 54.12 180 ALA B O 1
ATOM 4017 N N . GLY B 1 181 ? -9.516 -23.453 6.816 1 56.66 181 GLY B N 1
ATOM 4018 C CA . GLY B 1 181 ? -9.773 -22.203 7.512 1 56.66 181 GLY B CA 1
ATOM 4019 C C . GLY B 1 181 ? -9.539 -22.297 9.008 1 56.66 181 GLY B C 1
ATOM 4020 O O . GLY B 1 181 ? -9.438 -23.391 9.562 1 56.66 181 GLY B O 1
ATOM 4021 N N . PRO B 1 182 ? -9.281 -21.078 9.625 1 50 182 PRO B N 1
ATOM 4022 C CA . PRO B 1 182 ? -8.984 -21.094 11.062 1 50 182 PRO B CA 1
ATOM 4023 C C . PRO B 1 182 ? -10.086 -21.734 11.891 1 50 182 PRO B C 1
ATOM 4025 O O . PRO B 1 182 ? -11.266 -21.438 11.688 1 50 182 PRO B O 1
ATOM 4028 N N . GLN B 1 183 ? -9.914 -22.891 12.5 1 47.78 183 GLN B N 1
ATOM 4029 C CA . GLN B 1 183 ? -10.875 -23.516 13.406 1 47.78 183 GLN B CA 1
ATOM 4030 C C . GLN B 1 183 ? -10.906 -22.797 14.75 1 47.78 183 GLN B C 1
ATOM 4032 O O . GLN B 1 183 ? -11.883 -22.906 15.5 1 47.78 183 GLN B O 1
ATOM 4037 N N . ARG B 1 184 ? -9.758 -22.281 15.125 1 45.91 184 ARG B N 1
ATOM 4038 C CA . ARG B 1 184 ? -9.68 -21.594 16.406 1 45.91 184 ARG B CA 1
ATOM 4039 C C . ARG B 1 184 ? -9.344 -20.109 16.203 1 45.91 184 ARG B C 1
ATOM 4041 O O . ARG B 1 184 ? -9.492 -19.578 15.109 1 45.91 184 ARG B O 1
ATOM 4048 N N . GLU B 1 185 ? -8.68 -19.578 17.266 1 50.25 185 GLU B N 1
ATOM 4049 C CA . GLU B 1 185 ? -8.203 -18.188 17.328 1 50.25 185 GLU B CA 1
ATOM 4050 C C . GLU B 1 185 ? -7.469 -17.812 16.047 1 50.25 185 GLU B C 1
ATOM 4052 O O . GLU B 1 185 ? -6.84 -18.656 15.406 1 50.25 185 GLU B O 1
ATOM 4057 N N . ALA B 1 186 ? -7.988 -16.734 15.438 1 53.75 186 ALA B N 1
ATOM 4058 C CA . ALA B 1 186 ? -7.543 -16.203 14.156 1 53.75 186 ALA B CA 1
ATOM 4059 C C . ALA B 1 186 ? -6.023 -16.234 14.047 1 53.75 186 ALA B C 1
ATOM 4061 O O . ALA B 1 186 ? -5.324 -15.445 14.688 1 53.75 186 ALA B O 1
ATOM 4062 N N . LEU B 1 187 ? -5.484 -17.344 13.625 1 61.88 187 LEU B N 1
ATOM 4063 C CA . LEU B 1 187 ? -4.043 -17.484 13.469 1 61.88 187 LEU B CA 1
ATOM 4064 C C . LEU B 1 187 ? -3.578 -16.938 12.117 1 61.88 187 LEU B C 1
ATOM 4066 O O . LEU B 1 187 ? -4.316 -17 11.133 1 61.88 187 LEU B O 1
ATOM 4070 N N . LYS B 1 188 ? -2.475 -16.203 12.281 1 77.19 188 LYS B N 1
ATOM 4071 C CA . LYS B 1 188 ? -1.795 -15.82 11.047 1 77.19 188 LYS B CA 1
ATOM 4072 C C . LYS B 1 188 ? -1.534 -17.031 10.164 1 77.19 188 LYS B C 1
ATOM 4074 O O . LYS B 1 188 ? -1.273 -18.125 10.664 1 77.19 188 LYS B O 1
ATOM 4079 N N . GLN B 1 189 ? -1.707 -16.844 8.969 1 80.06 189 GLN B N 1
ATOM 4080 C CA . GLN B 1 189 ? -1.43 -17.906 8.008 1 80.06 189 GLN B CA 1
ATOM 4081 C C . GLN B 1 189 ? 0.061 -17.984 7.695 1 80.06 189 GLN B C 1
ATOM 4083 O O . GLN B 1 189 ? 0.695 -16.984 7.383 1 80.06 189 GLN B O 1
ATOM 4088 N N . HIS B 1 190 ? 0.562 -19.297 7.883 1 89 190 HIS B N 1
ATOM 4089 C CA . HIS B 1 190 ? 1.954 -19.547 7.523 1 89 190 HIS B CA 1
ATOM 4090 C C . HIS B 1 190 ? 2.074 -20.719 6.566 1 89 190 HIS B C 1
ATOM 4092 O O . HIS B 1 190 ? 1.424 -21.75 6.762 1 89 190 HIS B O 1
ATOM 4098 N N . PHE B 1 191 ? 2.805 -20.516 5.5 1 90.25 191 PHE B N 1
ATOM 4099 C CA . PHE B 1 191 ? 3.193 -21.656 4.672 1 90.25 191 PHE B CA 1
ATOM 4100 C C . PHE B 1 191 ? 4.547 -21.406 4.02 1 90.25 191 PHE B C 1
ATOM 4102 O O . PHE B 1 191 ? 4.906 -20.266 3.73 1 90.25 191 PHE B O 1
ATOM 4109 N N . TRP B 1 192 ? 5.285 -22.453 3.844 1 94.69 192 TRP B N 1
ATOM 4110 C CA . TRP B 1 192 ? 6.512 -22.406 3.055 1 94.69 192 TRP B CA 1
ATOM 4111 C C . TRP B 1 192 ? 6.211 -22.562 1.569 1 94.69 192 TRP B C 1
ATOM 4113 O O . TRP B 1 192 ? 5.309 -23.312 1.188 1 94.69 192 TRP B O 1
ATOM 4123 N N . PHE B 1 193 ? 6.992 -21.891 0.691 1 93.75 193 PHE B N 1
ATOM 4124 C CA . PHE B 1 193 ? 6.828 -22.078 -0.746 1 93.75 193 PHE B CA 1
ATOM 4125 C C . PHE B 1 193 ? 8.18 -22.016 -1.454 1 93.75 193 PHE B C 1
ATOM 4127 O O . PHE B 1 193 ? 9.117 -21.391 -0.962 1 93.75 193 PHE B O 1
ATOM 4134 N N . ARG B 1 194 ? 8.289 -22.688 -2.453 1 94.62 194 ARG B N 1
ATOM 4135 C CA . ARG B 1 194 ? 9.461 -22.719 -3.32 1 94.62 194 ARG B CA 1
ATOM 4136 C C . ARG B 1 194 ? 9.055 -22.875 -4.781 1 94.62 194 ARG B C 1
ATOM 4138 O O . ARG B 1 194 ? 8.141 -23.625 -5.102 1 94.62 194 ARG B O 1
ATOM 4145 N N . PHE B 1 195 ? 9.727 -22.062 -5.633 1 92.62 195 PHE B N 1
ATOM 4146 C CA . PHE B 1 195 ? 9.469 -22.172 -7.062 1 92.62 195 PHE B CA 1
ATOM 4147 C C . PHE B 1 195 ? 10.031 -23.484 -7.609 1 92.62 195 PHE B C 1
ATOM 4149 O O . PHE B 1 195 ? 11.188 -23.828 -7.348 1 92.62 195 PHE B O 1
ATOM 4156 N N . LYS B 1 196 ? 9.219 -24.219 -8.391 1 89.06 196 LYS B N 1
ATOM 4157 C CA . LYS B 1 196 ? 9.586 -25.547 -8.875 1 89.06 196 LYS B CA 1
ATOM 4158 C C . LYS B 1 196 ? 10.305 -25.469 -10.219 1 89.06 196 LYS B C 1
ATOM 4160 O O . LYS B 1 196 ? 11.008 -26.391 -10.617 1 89.06 196 LYS B O 1
ATOM 4165 N N . GLY B 1 197 ? 10.094 -24.359 -10.883 1 81.88 197 GLY B N 1
ATOM 4166 C CA . GLY B 1 197 ? 10.602 -24.281 -12.242 1 81.88 197 GLY B CA 1
ATOM 4167 C C . GLY B 1 197 ? 12.109 -24.203 -12.32 1 81.88 197 GLY B C 1
ATOM 4168 O O . GLY B 1 197 ? 12.766 -23.844 -11.344 1 81.88 197 GLY B O 1
ATOM 4169 N N . ASN B 1 198 ? 12.664 -24.781 -13.414 1 79 198 ASN B N 1
ATOM 4170 C CA . ASN B 1 198 ? 14.078 -24.672 -13.742 1 79 198 ASN B CA 1
ATOM 4171 C C . ASN B 1 198 ? 14.344 -23.547 -14.742 1 79 198 ASN B C 1
ATOM 4173 O O . ASN B 1 198 ? 14.102 -23.703 -15.938 1 79 198 ASN B O 1
ATOM 4177 N N . LEU B 1 199 ? 14.625 -22.438 -14.164 1 80.12 199 LEU B N 1
ATOM 4178 C CA . LEU B 1 199 ? 14.867 -21.312 -15.055 1 80.12 199 LEU B CA 1
ATOM 4179 C C . LEU B 1 199 ? 16.328 -21.234 -15.453 1 80.12 199 LEU B C 1
ATOM 4181 O O . LEU B 1 199 ? 17.219 -21.453 -14.625 1 80.12 199 LEU B O 1
ATOM 4185 N N . ALA B 1 200 ? 16.562 -21.125 -16.75 1 73.44 200 ALA B N 1
ATOM 4186 C CA . ALA B 1 200 ? 17.922 -21.047 -17.281 1 73.44 200 ALA B CA 1
ATOM 4187 C C . ALA B 1 200 ? 18.656 -19.828 -16.75 1 73.44 200 ALA B C 1
ATOM 4189 O O . ALA B 1 200 ? 19.844 -19.906 -16.406 1 73.44 200 ALA B O 1
ATOM 4190 N N . GLU B 1 201 ? 18 -18.734 -16.812 1 77.88 201 GLU B N 1
ATOM 4191 C CA . GLU B 1 201 ? 18.578 -17.469 -16.328 1 77.88 201 GLU B CA 1
ATOM 4192 C C . GLU B 1 201 ? 17.953 -17.062 -14.992 1 77.88 201 GLU B C 1
ATOM 4194 O O . GLU B 1 201 ? 16.734 -17 -14.859 1 77.88 201 GLU B O 1
ATOM 4199 N N . ARG B 1 202 ? 18.906 -17.047 -14.047 1 83.12 202 ARG B N 1
ATOM 4200 C CA . ARG B 1 202 ? 18.453 -16.562 -12.742 1 83.12 202 ARG B CA 1
ATOM 4201 C C . ARG B 1 202 ? 19.078 -15.211 -12.43 1 83.12 202 ARG B C 1
ATOM 4203 O O . ARG B 1 202 ? 20.25 -14.969 -12.727 1 83.12 202 ARG B O 1
ATOM 4210 N N . SER B 1 203 ? 18.234 -14.305 -12.125 1 88.81 203 SER B N 1
ATOM 4211 C CA . SER B 1 203 ? 18.625 -12.984 -11.648 1 88.81 203 SER B CA 1
ATOM 4212 C C . SER B 1 203 ? 17.75 -12.547 -10.469 1 88.81 203 SER B C 1
ATOM 4214 O O . SER B 1 203 ? 16.719 -13.156 -10.195 1 88.81 203 SER B O 1
ATOM 4216 N N . SER B 1 204 ? 18.234 -11.602 -9.797 1 90.31 204 SER B N 1
ATOM 4217 C CA . SER B 1 204 ? 17.453 -11.039 -8.703 1 90.31 204 SER B CA 1
ATOM 4218 C C . SER B 1 204 ? 16.078 -10.594 -9.18 1 90.31 204 SER B C 1
ATOM 4220 O O . SER B 1 204 ? 15.07 -10.797 -8.484 1 90.31 204 SER B O 1
ATOM 4222 N N . PHE B 1 205 ? 16.078 -10.102 -10.359 1 93 205 PHE B N 1
ATOM 4223 C CA . PHE B 1 205 ? 14.812 -9.609 -10.891 1 93 205 PHE B CA 1
ATOM 4224 C C . PHE B 1 205 ? 13.859 -10.758 -11.172 1 93 205 PHE B C 1
ATOM 4226 O O . PHE B 1 205 ? 12.656 -10.656 -10.906 1 93 205 PHE B O 1
ATOM 4233 N N . ILE B 1 206 ? 14.359 -11.805 -11.695 1 92.62 206 ILE B N 1
ATOM 4234 C CA . ILE B 1 206 ? 13.516 -12.969 -11.969 1 92.62 206 ILE B CA 1
ATOM 4235 C C . ILE B 1 206 ? 12.945 -13.508 -10.656 1 92.62 206 ILE B C 1
ATOM 4237 O O . ILE B 1 206 ? 11.766 -13.867 -10.594 1 92.62 206 ILE B O 1
ATOM 4241 N N . ASP B 1 207 ? 13.758 -13.539 -9.656 1 94.19 207 ASP B N 1
ATOM 4242 C CA . ASP B 1 207 ? 13.266 -13.961 -8.352 1 94.19 207 ASP B CA 1
ATOM 4243 C C . ASP B 1 207 ? 12.18 -13.023 -7.848 1 94.19 207 ASP B C 1
ATOM 4245 O O . ASP B 1 207 ? 11.195 -13.461 -7.25 1 94.19 207 ASP B O 1
ATOM 4249 N N . GLN B 1 208 ? 12.336 -11.773 -8.102 1 95.44 208 GLN B N 1
ATOM 4250 C CA . GLN B 1 208 ? 11.336 -10.781 -7.719 1 95.44 208 GLN B CA 1
ATOM 4251 C C . GLN B 1 208 ? 10.039 -10.992 -8.492 1 95.44 208 GLN B C 1
ATOM 4253 O O . GLN B 1 208 ? 8.945 -10.82 -7.941 1 95.44 208 GLN B O 1
ATOM 4258 N N . LEU B 1 209 ? 10.164 -11.375 -9.758 1 94.56 209 LEU B N 1
ATOM 4259 C CA . LEU B 1 209 ? 8.977 -11.664 -10.547 1 94.56 209 LEU B CA 1
ATOM 4260 C C . LEU B 1 209 ? 8.227 -12.875 -9.984 1 94.56 209 LEU B C 1
ATOM 4262 O O . LEU B 1 209 ? 7 -12.883 -9.938 1 94.56 209 LEU B O 1
ATOM 4266 N N . ILE B 1 210 ? 8.977 -13.797 -9.625 1 93.44 210 ILE B N 1
ATOM 4267 C CA . ILE B 1 210 ? 8.406 -15 -9.047 1 93.44 210 ILE B CA 1
ATOM 4268 C C . ILE B 1 210 ? 7.676 -14.656 -7.75 1 93.44 210 ILE B C 1
ATOM 4270 O O . ILE B 1 210 ? 6.582 -15.164 -7.488 1 93.44 210 ILE B O 1
ATOM 4274 N N . LEU B 1 211 ? 8.234 -13.773 -6.961 1 94.69 211 LEU B N 1
ATOM 4275 C CA . LEU B 1 211 ? 7.582 -13.305 -5.742 1 94.69 211 LEU B CA 1
ATOM 4276 C C . LEU B 1 211 ? 6.309 -12.531 -6.07 1 94.69 211 LEU B C 1
ATOM 4278 O O . LEU B 1 211 ? 5.281 -12.711 -5.41 1 94.69 211 LEU B O 1
ATOM 4282 N N . ALA B 1 212 ? 6.422 -11.664 -7.055 1 94.56 212 ALA B N 1
ATOM 4283 C CA . ALA B 1 212 ? 5.254 -10.891 -7.465 1 94.56 212 ALA B CA 1
ATOM 4284 C C . ALA B 1 212 ? 4.102 -11.805 -7.871 1 94.56 212 ALA B C 1
ATOM 4286 O O . ALA B 1 212 ? 2.947 -11.555 -7.512 1 94.56 212 ALA B O 1
ATOM 4287 N N . TYR B 1 213 ? 4.402 -12.852 -8.523 1 92.81 213 TYR B N 1
ATOM 4288 C CA . TYR B 1 213 ? 3.396 -13.805 -8.984 1 92.81 213 TYR B CA 1
ATOM 4289 C C . TYR B 1 213 ? 2.68 -14.453 -7.805 1 92.81 213 TYR B C 1
ATOM 4291 O O . TYR B 1 213 ? 1.448 -14.477 -7.758 1 92.81 213 TYR B O 1
ATOM 4299 N N . ILE B 1 214 ? 3.385 -14.906 -6.871 1 91.31 214 ILE B N 1
ATOM 4300 C CA . ILE B 1 214 ? 2.771 -15.695 -5.809 1 91.31 214 ILE B CA 1
ATOM 4301 C C . ILE B 1 214 ? 2.154 -14.766 -4.766 1 91.31 214 ILE B C 1
ATOM 4303 O O . ILE B 1 214 ? 1.361 -15.195 -3.93 1 91.31 214 ILE B O 1
ATOM 4307 N N . SER B 1 215 ? 2.453 -13.484 -4.77 1 92.06 215 SER B N 1
ATOM 4308 C CA . SER B 1 215 ? 2.094 -12.547 -3.707 1 92.06 215 SER B CA 1
ATOM 4309 C C . SER B 1 215 ? 0.579 -12.422 -3.574 1 92.06 215 SER B C 1
ATOM 4311 O O . SER B 1 215 ? 0.074 -12.039 -2.518 1 92.06 215 SER B O 1
ATOM 4313 N N . ASP B 1 216 ? -0.122 -12.781 -4.57 1 86.88 216 ASP B N 1
ATOM 4314 C CA . ASP B 1 216 ? -1.573 -12.633 -4.559 1 86.88 216 ASP B CA 1
ATOM 4315 C C . ASP B 1 216 ? -2.244 -13.828 -3.887 1 86.88 216 ASP B C 1
ATOM 4317 O O . ASP B 1 216 ? -3.471 -13.875 -3.773 1 86.88 216 ASP B O 1
ATOM 4321 N N . ILE B 1 217 ? -1.523 -14.797 -3.461 1 76.06 217 ILE B N 1
ATOM 4322 C CA . ILE B 1 217 ? -2.076 -16.016 -2.895 1 76.06 217 ILE B CA 1
ATOM 4323 C C . ILE B 1 217 ? -2.742 -15.711 -1.555 1 76.06 217 ILE B C 1
ATOM 4325 O O . ILE B 1 217 ? -3.586 -16.484 -1.084 1 76.06 217 ILE B O 1
ATOM 4329 N N . GLY B 1 218 ? -2.342 -14.734 -0.686 1 60.62 218 GLY B N 1
ATOM 4330 C CA . GLY B 1 218 ? -2.736 -14.445 0.684 1 60.62 218 GLY B CA 1
ATOM 4331 C C . GLY B 1 218 ? -4.23 -14.234 0.842 1 60.62 218 GLY B C 1
ATOM 4332 O O . GLY B 1 218 ? -4.773 -14.414 1.933 1 60.62 218 GLY B O 1
ATOM 4333 N N . LEU B 1 219 ? -5.012 -13.484 -0.01 1 56.66 219 LEU B N 1
ATOM 4334 C CA . LEU B 1 219 ? -6.398 -13.102 0.228 1 56.66 219 LEU B CA 1
ATOM 4335 C C . LEU B 1 219 ? -7.352 -14.227 -0.153 1 56.66 219 LEU B C 1
ATOM 4337 O O . LEU B 1 219 ? -8.562 -14.125 0.053 1 56.66 219 LEU B O 1
ATOM 4341 N N . THR B 1 220 ? -6.953 -15.32 -0.538 1 49.25 220 THR B N 1
ATOM 4342 C CA . THR B 1 220 ? -7.934 -16.141 -1.239 1 49.25 220 THR B CA 1
ATOM 4343 C C . THR B 1 220 ? -8.844 -16.859 -0.249 1 49.25 220 THR B C 1
ATOM 4345 O O . THR B 1 220 ? -9.867 -17.438 -0.638 1 49.25 220 THR B O 1
ATOM 4348 N N . TYR B 1 221 ? -8.578 -16.875 1.24 1 47.31 221 TYR B N 1
ATOM 4349 C CA . TYR B 1 221 ? -9.539 -17.781 1.851 1 47.31 221 TYR B CA 1
ATOM 4350 C C . TYR B 1 221 ? -10.117 -17.188 3.131 1 47.31 221 TYR B C 1
ATOM 4352 O O . TYR B 1 221 ? -9.391 -16.578 3.92 1 47.31 221 TYR B O 1
ATOM 4360 N N . SER B 1 222 ? -11.266 -16.359 3.047 1 45.88 222 SER B N 1
ATOM 4361 C CA . SER B 1 222 ? -11.859 -16.031 4.34 1 45.88 222 SER B CA 1
ATOM 4362 C C . SER B 1 222 ? -12.961 -17.016 4.711 1 45.88 222 SER B C 1
ATOM 4364 O O . SER B 1 222 ? -13.656 -17.531 3.836 1 45.88 222 SER B O 1
ATOM 4366 N N . LYS B 1 223 ? -12.711 -17.781 5.902 1 47.41 223 LYS B N 1
ATOM 4367 C CA . LYS B 1 223 ? -13.812 -18.578 6.441 1 47.41 223 LYS B CA 1
ATOM 4368 C C . LYS B 1 223 ? -14.969 -17.672 6.879 1 47.41 223 LYS B C 1
ATOM 4370 O O . LYS B 1 223 ? -14.766 -16.703 7.613 1 47.41 223 LYS B O 1
ATOM 4375 N N . THR B 1 224 ? -15.914 -17.484 6.043 1 42.59 224 THR B N 1
ATOM 4376 C CA . THR B 1 224 ? -17.125 -16.844 6.543 1 42.59 224 THR B CA 1
ATOM 4377 C C . THR B 1 224 ? -17.844 -17.75 7.531 1 42.59 224 THR B C 1
ATOM 4379 O O . THR B 1 224 ? -17.578 -18.953 7.59 1 42.59 224 THR B O 1
ATOM 4382 N N . ASN B 1 225 ? -19 -17.156 8.172 1 39.88 225 ASN B N 1
ATOM 4383 C CA . ASN B 1 225 ? -20.016 -17.406 9.195 1 39.88 225 ASN B CA 1
ATOM 4384 C C . ASN B 1 225 ? -20.219 -18.906 9.422 1 39.88 225 ASN B C 1
ATOM 4386 O O . ASN B 1 225 ? -21.312 -19.422 9.25 1 39.88 225 ASN B O 1
ATOM 4390 N N . GLY B 1 226 ? -19.172 -19.688 9.719 1 40.62 226 GLY B N 1
ATOM 4391 C CA . GLY B 1 226 ? -19.391 -21.047 10.203 1 40.62 226 GLY B CA 1
ATOM 4392 C C . GLY B 1 226 ? -19.359 -22.094 9.102 1 40.62 226 GLY B C 1
ATOM 4393 O O . GLY B 1 226 ? -19.312 -23.297 9.383 1 40.62 226 GLY B O 1
ATOM 4394 N N . ASN B 1 227 ? -19.953 -21.781 7.945 1 39.88 227 ASN B N 1
ATOM 4395 C CA . ASN B 1 227 ? -19.891 -22.797 6.91 1 39.88 227 ASN B CA 1
ATOM 4396 C C . ASN B 1 227 ? -18.641 -22.672 6.051 1 39.88 227 ASN B C 1
ATOM 4398 O O . ASN B 1 227 ? -18.297 -21.578 5.609 1 39.88 227 ASN B O 1
ATOM 4402 N N . ILE B 1 228 ? -17.703 -23.453 6.305 1 41.19 228 ILE B N 1
ATOM 4403 C CA . ILE B 1 228 ? -16.484 -23.641 5.508 1 41.19 228 ILE B CA 1
ATOM 4404 C C . ILE B 1 228 ? -16.859 -23.703 4.023 1 41.19 228 ILE B C 1
ATOM 4406 O O . ILE B 1 228 ? -15.977 -23.734 3.162 1 41.19 228 ILE B O 1
ATOM 4410 N N . ASP B 1 229 ? -18.062 -23.969 3.645 1 41.44 229 ASP B N 1
ATOM 4411 C CA . ASP B 1 229 ? -18.25 -24.359 2.252 1 41.44 229 ASP B CA 1
ATOM 4412 C C . ASP B 1 229 ? -17.781 -23.266 1.3 1 41.44 229 ASP B C 1
ATOM 4414 O O . ASP B 1 229 ? -17.422 -23.547 0.15 1 41.44 229 ASP B O 1
ATOM 4418 N N . THR B 1 230 ? -18.297 -22.094 1.49 1 41.16 230 THR B N 1
ATOM 4419 C CA . THR B 1 230 ? -18.219 -21.203 0.343 1 41.16 230 THR B CA 1
ATOM 4420 C C . THR B 1 230 ? -16.938 -20.375 0.374 1 41.16 230 THR B C 1
ATOM 4422 O O . THR B 1 230 ? -16.703 -19.609 1.305 1 41.16 230 THR B O 1
ATOM 4425 N N . TYR B 1 231 ? -15.914 -21.047 -0.133 1 43.16 231 TYR B N 1
ATOM 4426 C CA . TYR B 1 231 ? -14.719 -20.25 -0.414 1 43.16 231 TYR B CA 1
ATOM 4427 C C . TYR B 1 231 ? -15.07 -19 -1.208 1 43.16 231 TYR B C 1
ATOM 4429 O O . TYR B 1 231 ? -15.711 -19.094 -2.258 1 43.16 231 TYR B O 1
ATOM 4437 N N . ARG B 1 232 ? -15.438 -17.953 -0.618 1 47.78 232 ARG B N 1
ATOM 4438 C CA . ARG B 1 232 ? -15.719 -16.734 -1.387 1 47.78 232 ARG B CA 1
ATOM 4439 C C . ARG B 1 232 ? -14.461 -16.234 -2.086 1 47.78 232 ARG B C 1
ATOM 4441 O O . ARG B 1 232 ? -13.391 -16.188 -1.485 1 47.78 232 ARG B O 1
ATOM 4448 N N . LEU B 1 233 ? -14.422 -16.625 -3.398 1 50.97 233 LEU B N 1
ATOM 4449 C CA . LEU B 1 233 ? -13.391 -15.961 -4.191 1 50.97 233 LEU B CA 1
ATOM 4450 C C . LEU B 1 233 ? -13.422 -14.453 -3.965 1 50.97 233 LEU B C 1
ATOM 4452 O O . LEU B 1 233 ? -14.477 -13.828 -4.09 1 50.97 233 LEU B O 1
ATOM 4456 N N . LEU B 1 234 ? -12.398 -13.961 -3.26 1 63.41 234 LEU B N 1
ATOM 4457 C CA . LEU B 1 234 ? -12.266 -12.531 -2.982 1 63.41 234 LEU B CA 1
ATOM 4458 C C . LEU B 1 234 ? -11.922 -11.766 -4.254 1 63.41 234 LEU B C 1
ATOM 4460 O O . LEU B 1 234 ? -11.25 -12.289 -5.141 1 63.41 234 LEU B O 1
ATOM 4464 N N . GLY B 1 235 ? -12.711 -10.781 -4.707 1 71.94 235 GLY B N 1
ATOM 4465 C CA . GLY B 1 235 ? -12.328 -9.828 -5.734 1 71.94 235 GLY B CA 1
ATOM 4466 C C . GLY B 1 235 ? -11.312 -8.805 -5.25 1 71.94 235 GLY B C 1
ATOM 4467 O O . GLY B 1 235 ? -11.625 -7.969 -4.406 1 71.94 235 GLY B O 1
ATOM 4468 N N . SER B 1 236 ? -10.078 -8.945 -5.805 1 81 236 SER B N 1
ATOM 4469 C CA . SER B 1 236 ? -9.023 -8.031 -5.406 1 81 236 SER B CA 1
ATOM 4470 C C . SER B 1 236 ? -9.359 -6.594 -5.789 1 81 236 SER B C 1
ATOM 4472 O O . SER B 1 236 ? -9.898 -6.344 -6.867 1 81 236 SER B O 1
ATOM 4474 N N . LEU B 1 237 ? -9.172 -5.723 -4.914 1 88.69 237 LEU B N 1
ATOM 4475 C CA . LEU B 1 237 ? -9.344 -4.301 -5.195 1 88.69 237 LEU B CA 1
ATOM 4476 C C . LEU B 1 237 ? -7.996 -3.637 -5.465 1 88.69 237 LEU B C 1
ATOM 4478 O O . LEU B 1 237 ? -7.863 -2.855 -6.41 1 88.69 237 LEU B O 1
ATOM 4482 N N . ASP B 1 238 ? -7.082 -3.904 -4.672 1 92.81 238 ASP B N 1
ATOM 4483 C CA . ASP B 1 238 ? -5.734 -3.371 -4.844 1 92.81 238 ASP B CA 1
ATOM 4484 C C . ASP B 1 238 ? -4.695 -4.301 -4.219 1 92.81 238 ASP B C 1
ATOM 4486 O O . ASP B 1 238 ? -5.039 -5.203 -3.457 1 92.81 238 ASP B O 1
ATOM 4490 N N . HIS B 1 239 ? -3.492 -4.172 -4.656 1 94.69 239 HIS B N 1
ATOM 4491 C CA . HIS B 1 239 ? -2.35 -4.969 -4.223 1 94.69 239 HIS B CA 1
ATOM 4492 C C . HIS B 1 239 ? -1.062 -4.156 -4.27 1 94.69 239 HIS B C 1
ATOM 4494 O O . HIS B 1 239 ? -0.686 -3.639 -5.324 1 94.69 239 HIS B O 1
ATOM 4500 N N . SER B 1 240 ? -0.44 -3.973 -3.082 1 96.25 240 SER B N 1
ATOM 4501 C CA . SER B 1 240 ? 0.811 -3.227 -2.986 1 96.25 240 SER B CA 1
ATOM 4502 C C . SER B 1 240 ? 1.911 -4.074 -2.355 1 96.25 240 SER B C 1
ATOM 4504 O O . SER B 1 240 ? 1.651 -4.852 -1.437 1 96.25 240 SER B O 1
ATOM 4506 N N . GLY B 1 241 ? 3.131 -3.877 -2.855 1 97 241 GLY B N 1
ATOM 4507 C CA . GLY B 1 241 ? 4.242 -4.66 -2.342 1 97 241 GLY B CA 1
ATOM 4508 C C . GLY B 1 241 ? 5.551 -3.896 -2.32 1 97 241 GLY B C 1
ATOM 4509 O O . GLY B 1 241 ? 5.762 -2.994 -3.133 1 97 241 GLY B O 1
ATOM 4510 N N . TRP B 1 242 ? 6.402 -4.297 -1.433 1 97.69 242 TRP B N 1
ATOM 4511 C CA . TRP B 1 242 ? 7.719 -3.703 -1.229 1 97.69 242 TRP B CA 1
ATOM 4512 C C . TRP B 1 242 ? 8.789 -4.781 -1.08 1 97.69 242 TRP B C 1
ATOM 4514 O O . TRP B 1 242 ? 8.656 -5.68 -0.245 1 97.69 242 TRP B O 1
ATOM 4524 N N . ILE B 1 243 ? 9.789 -4.633 -1.894 1 97.25 243 ILE B N 1
ATOM 4525 C CA . ILE B 1 243 ? 10.914 -5.555 -1.812 1 97.25 243 ILE B CA 1
ATOM 4526 C C . ILE B 1 243 ? 11.969 -4.996 -0.86 1 97.25 243 ILE B C 1
ATOM 4528 O O . ILE B 1 243 ? 12.453 -3.877 -1.043 1 97.25 243 ILE B O 1
ATOM 4532 N N . HIS B 1 244 ? 12.336 -5.832 0.128 1 95.25 244 HIS B N 1
ATOM 4533 C CA . HIS B 1 244 ? 13.188 -5.328 1.203 1 95.25 244 HIS B CA 1
ATOM 4534 C C . HIS B 1 244 ? 14.633 -5.789 1.028 1 95.25 244 HIS B C 1
ATOM 4536 O O . HIS B 1 244 ? 15.539 -5.246 1.662 1 95.25 244 HIS B O 1
ATOM 4542 N N . ASP B 1 245 ? 14.781 -6.836 0.253 1 92.25 245 ASP B N 1
ATOM 4543 C CA . ASP B 1 245 ? 16.109 -7.387 0.042 1 92.25 245 ASP B CA 1
ATOM 4544 C C . ASP B 1 245 ? 16.234 -8.031 -1.338 1 92.25 245 ASP B C 1
ATOM 4546 O O . ASP B 1 245 ? 15.242 -8.516 -1.89 1 92.25 245 ASP B O 1
ATOM 4550 N N . ILE B 1 246 ? 17.438 -7.953 -1.87 1 88.38 246 ILE B N 1
ATOM 4551 C CA . ILE B 1 246 ? 17.641 -8.547 -3.186 1 88.38 246 ILE B CA 1
ATOM 4552 C C . ILE B 1 246 ? 18.469 -9.828 -3.049 1 88.38 246 ILE B C 1
ATOM 4554 O O . ILE B 1 246 ? 18.688 -10.547 -4.031 1 88.38 246 ILE B O 1
ATOM 4558 N N . LYS B 1 247 ? 18.875 -10.094 -1.873 1 88.38 247 LYS B N 1
ATOM 4559 C CA . LYS B 1 247 ? 19.688 -11.281 -1.631 1 88.38 247 LYS B CA 1
ATOM 4560 C C . LYS B 1 247 ? 18.812 -12.469 -1.228 1 88.38 247 LYS B C 1
ATOM 4562 O O . LYS B 1 247 ? 18.891 -12.945 -0.093 1 88.38 247 LYS B O 1
ATOM 4567 N N . PHE B 1 248 ? 18.094 -12.953 -2.15 1 93.12 248 PHE B N 1
ATOM 4568 C CA . PHE B 1 248 ? 17.281 -14.156 -1.955 1 93.12 248 PHE B CA 1
ATOM 4569 C C . PHE B 1 248 ? 17.125 -14.922 -3.266 1 93.12 248 PHE B C 1
ATOM 4571 O O . PHE B 1 248 ? 17.469 -14.406 -4.332 1 93.12 248 PHE B O 1
ATOM 4578 N N . ASN B 1 249 ? 16.766 -16.141 -3.078 1 92.81 249 ASN B N 1
ATOM 4579 C CA . ASN B 1 249 ? 16.406 -16.938 -4.242 1 92.81 249 ASN B CA 1
ATOM 4580 C C . ASN B 1 249 ? 15.125 -17.734 -4.004 1 92.81 249 ASN B C 1
ATOM 4582 O O . ASN B 1 249 ? 14.758 -18 -2.857 1 92.81 249 ASN B O 1
ATOM 4586 N N . THR B 1 250 ? 14.469 -18.047 -5.07 1 93.81 250 THR B N 1
ATOM 4587 C CA . THR B 1 250 ? 13.172 -18.703 -4.965 1 93.81 250 THR B CA 1
ATOM 4588 C C . THR B 1 250 ? 13.312 -20.203 -5.176 1 93.81 250 THR B C 1
ATOM 4590 O O . THR B 1 250 ? 12.312 -20.938 -5.203 1 93.81 250 THR B O 1
ATOM 4593 N N . ASN B 1 251 ? 14.586 -20.703 -5.324 1 90.88 251 ASN B N 1
ATOM 4594 C CA . ASN B 1 251 ? 14.844 -22.141 -5.402 1 90.88 251 ASN B CA 1
ATOM 4595 C C . ASN B 1 251 ? 14.828 -22.797 -4.02 1 90.88 251 ASN B C 1
ATOM 4597 O O . ASN B 1 251 ? 14.742 -24.016 -3.906 1 90.88 251 ASN B O 1
ATOM 4601 N N . ASP B 1 252 ? 15.039 -22.016 -3.051 1 93.19 252 ASP B N 1
ATOM 4602 C CA . ASP B 1 252 ? 14.898 -22.469 -1.673 1 93.19 252 ASP B CA 1
ATOM 4603 C C . ASP B 1 252 ? 13.57 -22.016 -1.07 1 93.19 252 ASP B C 1
ATOM 4605 O O . ASP B 1 252 ? 12.914 -21.125 -1.612 1 93.19 252 ASP B O 1
ATOM 4609 N N . PHE B 1 253 ? 13.234 -22.672 0.045 1 96.94 253 PHE B N 1
ATOM 4610 C CA . PHE B 1 253 ? 11.953 -22.344 0.667 1 96.94 253 PHE B CA 1
ATOM 4611 C C . PHE B 1 253 ? 11.977 -20.938 1.252 1 96.94 253 PHE B C 1
ATOM 4613 O O . PHE B 1 253 ? 12.969 -20.531 1.858 1 96.94 253 PHE B O 1
ATOM 4620 N N . LEU B 1 254 ? 10.93 -20.25 0.951 1 97.5 254 LEU B N 1
ATOM 4621 C CA . LEU B 1 254 ? 10.578 -18.984 1.591 1 97.5 254 LEU B CA 1
ATOM 4622 C C . LEU B 1 254 ? 9.305 -19.125 2.414 1 97.5 254 LEU B C 1
ATOM 4624 O O . LEU B 1 254 ? 8.469 -20 2.137 1 97.5 254 LEU B O 1
ATOM 4628 N N . LEU B 1 255 ? 9.188 -18.328 3.408 1 96.19 255 LEU B N 1
ATOM 4629 C CA . LEU B 1 255 ? 8.039 -18.406 4.297 1 96.19 255 LEU B CA 1
ATOM 4630 C C . LEU B 1 255 ? 7.066 -17.266 4.027 1 96.19 255 LEU B C 1
ATOM 4632 O O . LEU B 1 255 ? 7.465 -16.094 4.02 1 96.19 255 LEU B O 1
ATOM 4636 N N . TRP B 1 256 ? 5.809 -17.641 3.811 1 94 256 TRP B N 1
ATOM 4637 C CA . TRP B 1 256 ? 4.703 -16.688 3.746 1 94 256 TRP B CA 1
ATOM 4638 C C . TRP B 1 256 ? 4.066 -16.5 5.117 1 94 256 TRP B C 1
ATOM 4640 O O . TRP B 1 256 ? 3.713 -17.469 5.785 1 94 256 TRP B O 1
ATOM 4650 N N . GLU B 1 257 ? 3.938 -15.281 5.539 1 92.06 257 GLU B N 1
ATOM 4651 C CA . GLU B 1 257 ? 3.156 -14.898 6.711 1 92.06 257 GLU B CA 1
ATOM 4652 C C . GLU B 1 257 ? 2.004 -13.977 6.328 1 92.06 257 GLU B C 1
ATOM 4654 O O . GLU B 1 257 ? 2.227 -12.844 5.906 1 92.06 257 GLU B O 1
ATOM 4659 N N . GLY B 1 258 ? 0.818 -14.508 6.477 1 88.88 258 GLY B N 1
ATOM 4660 C CA . GLY B 1 258 ? -0.369 -13.719 6.191 1 88.88 258 GLY B CA 1
ATOM 4661 C C . GLY B 1 258 ? -1.097 -13.258 7.441 1 88.88 258 GLY B C 1
ATOM 4662 O O . GLY B 1 258 ? -1.359 -14.062 8.344 1 88.88 258 GLY B O 1
ATOM 4663 N N . GLU B 1 259 ? -1.37 -11.953 7.473 1 87.12 259 GLU B N 1
ATOM 4664 C CA . GLU B 1 259 ? -2.088 -11.367 8.602 1 87.12 259 GLU B CA 1
ATOM 4665 C C . GLU B 1 259 ? -3.291 -10.562 8.133 1 87.12 259 GLU B C 1
ATOM 4667 O O . GLU B 1 259 ? -3.158 -9.672 7.281 1 87.12 259 GLU B O 1
ATOM 4672 N N . CYS B 1 260 ? -4.438 -10.945 8.648 1 86.62 260 CYS B N 1
ATOM 4673 C CA . CYS B 1 260 ? -5.617 -10.133 8.367 1 86.62 260 CYS B CA 1
ATOM 4674 C C . CYS B 1 260 ? -5.621 -8.867 9.211 1 86.62 260 CYS B C 1
ATOM 4676 O O . CYS B 1 260 ? -5.898 -8.906 10.406 1 86.62 260 CYS B O 1
ATOM 4678 N N . THR B 1 261 ? -5.328 -7.746 8.57 1 91.62 261 THR B N 1
ATOM 4679 C CA . THR B 1 261 ? -5.348 -6.469 9.281 1 91.62 261 THR B CA 1
ATOM 4680 C C . THR B 1 261 ? -6.762 -6.129 9.742 1 91.62 261 THR B C 1
ATOM 4682 O O . THR B 1 261 ? -6.977 -5.805 10.914 1 91.62 261 THR B O 1
ATOM 4685 N N . MET B 1 262 ? -7.684 -6.258 8.758 1 89.88 262 MET B N 1
ATOM 4686 C CA . MET B 1 262 ? -9.07 -5.938 9.102 1 89.88 262 MET B CA 1
ATOM 4687 C C . MET B 1 262 ? -10.031 -6.543 8.086 1 89.88 262 MET B C 1
ATOM 4689 O O . MET B 1 262 ? -9.805 -6.461 6.879 1 89.88 262 MET B O 1
ATOM 4693 N N . HIS B 1 263 ? -10.961 -7.211 8.625 1 86.19 263 HIS B N 1
ATOM 4694 C CA . HIS B 1 263 ? -12.172 -7.562 7.883 1 86.19 263 HIS B CA 1
ATOM 4695 C C . HIS B 1 263 ? -13.367 -6.742 8.359 1 86.19 263 HIS B C 1
ATOM 4697 O O . HIS B 1 263 ? -13.805 -6.883 9.5 1 86.19 263 HIS B O 1
ATOM 4703 N N . SER B 1 264 ? -13.75 -5.844 7.5 1 86.25 264 SER B N 1
ATOM 4704 C CA . SER B 1 264 ? -14.867 -4.953 7.816 1 86.25 264 SER B CA 1
ATOM 4705 C C . SER B 1 264 ? -15.453 -4.336 6.555 1 86.25 264 SER B C 1
ATOM 4707 O O . SER B 1 264 ? -14.82 -4.352 5.496 1 86.25 264 SER B O 1
ATOM 4709 N N . LEU B 1 265 ? -16.688 -3.928 6.594 1 86.94 265 LEU B N 1
ATOM 4710 C CA . LEU B 1 265 ? -17.328 -3.176 5.527 1 86.94 265 LEU B CA 1
ATOM 4711 C C . LEU B 1 265 ? -17.375 -3.984 4.234 1 86.94 265 LEU B C 1
ATOM 4713 O O . LEU B 1 265 ? -17.219 -3.432 3.146 1 86.94 265 LEU B O 1
ATOM 4717 N N . GLY B 1 266 ? -17.375 -5.25 4.336 1 81.19 266 GLY B N 1
ATOM 4718 C CA . GLY B 1 266 ? -17.516 -6.109 3.174 1 81.19 266 GLY B CA 1
ATOM 4719 C C . GLY B 1 266 ? -16.219 -6.305 2.41 1 81.19 266 GLY B C 1
ATOM 4720 O O . GLY B 1 266 ? -16.234 -6.684 1.238 1 81.19 266 GLY B O 1
ATOM 4721 N N . ARG B 1 267 ? -15.125 -5.977 3.082 1 86 267 ARG B N 1
ATOM 4722 C CA . ARG B 1 267 ? -13.82 -6.168 2.467 1 86 267 ARG B CA 1
ATOM 4723 C C . ARG B 1 267 ? -12.781 -6.594 3.504 1 86 267 ARG B C 1
ATOM 4725 O O . ARG B 1 267 ? -13.016 -6.457 4.707 1 86 267 ARG B O 1
ATOM 4732 N N . ALA B 1 268 ? -11.734 -7.141 3.049 1 86.56 268 ALA B N 1
ATOM 4733 C CA . ALA B 1 268 ? -10.625 -7.527 3.912 1 86.56 268 ALA B CA 1
ATOM 4734 C C . ALA B 1 268 ? -9.312 -6.938 3.41 1 86.56 268 ALA B C 1
ATOM 4736 O O . ALA B 1 268 ? -9.062 -6.887 2.203 1 86.56 268 ALA B O 1
ATOM 4737 N N . VAL B 1 269 ? -8.562 -6.48 4.383 1 91.44 269 VAL B N 1
ATOM 4738 C CA . VAL B 1 269 ? -7.199 -6.023 4.109 1 91.44 269 VAL B CA 1
ATOM 4739 C C . VAL B 1 269 ? -6.199 -6.926 4.828 1 91.44 269 VAL B C 1
ATOM 4741 O O . VAL B 1 269 ? -6.316 -7.16 6.031 1 91.44 269 VAL B O 1
ATOM 4744 N N . THR B 1 270 ? -5.285 -7.414 4.07 1 90.06 270 THR B N 1
ATOM 4745 C CA . THR B 1 270 ? -4.246 -8.258 4.652 1 90.06 270 THR B CA 1
ATOM 4746 C C . THR B 1 270 ? -2.873 -7.609 4.48 1 90.06 270 THR B C 1
ATOM 4748 O O . THR B 1 270 ? -2.645 -6.867 3.523 1 90.06 270 THR B O 1
ATOM 4751 N N . HIS B 1 271 ? -2.1 -7.809 5.441 1 92.88 271 HIS B N 1
ATOM 4752 C CA . HIS B 1 271 ? -0.686 -7.457 5.387 1 92.88 271 HIS B CA 1
ATOM 4753 C C . HIS B 1 271 ? 0.195 -8.695 5.531 1 92.88 271 HIS B C 1
ATOM 4755 O O . HIS B 1 271 ? 0.2 -9.336 6.578 1 92.88 271 HIS B O 1
ATOM 4761 N N . ASN B 1 272 ? 0.91 -8.953 4.445 1 93.31 272 ASN B N 1
ATOM 4762 C CA . ASN B 1 272 ? 1.646 -10.211 4.332 1 93.31 272 ASN B CA 1
ATOM 4763 C C . ASN B 1 272 ? 3.15 -9.969 4.25 1 93.31 272 ASN B C 1
ATOM 4765 O O . ASN B 1 272 ? 3.594 -8.906 3.824 1 93.31 272 ASN B O 1
ATOM 4769 N N . ARG B 1 273 ? 3.869 -10.969 4.73 1 95.94 273 ARG B N 1
ATOM 4770 C CA . ARG B 1 273 ? 5.324 -10.867 4.75 1 95.94 273 ARG B CA 1
ATOM 4771 C C . ARG B 1 273 ? 5.969 -12.148 4.223 1 95.94 273 ARG B C 1
ATOM 4773 O O . ARG B 1 273 ? 5.41 -13.234 4.375 1 95.94 273 ARG B O 1
ATOM 4780 N N . ILE B 1 274 ? 7.09 -11.961 3.59 1 97.12 274 ILE B N 1
ATOM 4781 C CA . ILE B 1 274 ? 7.852 -13.094 3.086 1 97.12 274 ILE B CA 1
ATOM 4782 C C . ILE B 1 274 ? 9.227 -13.133 3.748 1 97.12 274 ILE B C 1
ATOM 4784 O O . ILE B 1 274 ? 9.945 -12.125 3.752 1 97.12 274 ILE B O 1
ATOM 4788 N N . TRP B 1 275 ? 9.578 -14.289 4.242 1 97.31 275 TRP B N 1
ATOM 4789 C CA . TRP B 1 275 ? 10.828 -14.492 4.973 1 97.31 275 TRP B CA 1
ATOM 4790 C C . TRP B 1 275 ? 11.68 -15.562 4.309 1 97.31 275 TRP B C 1
ATOM 4792 O O . TRP B 1 275 ? 11.148 -16.531 3.758 1 97.31 275 TRP B O 1
ATOM 4802 N N . THR B 1 276 ? 12.984 -15.383 4.391 1 96.81 276 THR B N 1
ATOM 4803 C CA . THR B 1 276 ? 13.852 -16.5 4.055 1 96.81 276 THR B CA 1
ATOM 4804 C C . THR B 1 276 ? 13.82 -17.562 5.152 1 96.81 276 THR B C 1
ATOM 4806 O O . THR B 1 276 ? 13.32 -17.312 6.25 1 96.81 276 THR B O 1
ATOM 4809 N N . ARG B 1 277 ? 14.359 -18.688 4.816 1 93.94 277 ARG B N 1
ATOM 4810 C CA . ARG B 1 277 ? 14.453 -19.766 5.793 1 93.94 277 ARG B CA 1
ATOM 4811 C C . ARG B 1 277 ? 15.273 -19.344 7.008 1 93.94 277 ARG B C 1
ATOM 4813 O O . ARG B 1 277 ? 15.031 -19.812 8.117 1 93.94 277 ARG B O 1
ATOM 4820 N N . GLY B 1 278 ? 16.172 -18.484 6.758 1 94.19 278 GLY B N 1
ATOM 4821 C CA . GLY B 1 278 ? 17.031 -18 7.816 1 94.19 278 GLY B CA 1
ATOM 4822 C C . GLY B 1 278 ? 16.422 -16.875 8.617 1 94.19 278 GLY B C 1
ATOM 4823 O O . GLY B 1 278 ? 17.016 -16.391 9.586 1 94.19 278 GLY B O 1
ATOM 4824 N N . GLY B 1 279 ? 15.297 -16.406 8.219 1 95.06 279 GLY B N 1
ATOM 4825 C CA . GLY B 1 279 ? 14.586 -15.445 9.039 1 95.06 279 GLY B CA 1
ATOM 4826 C C . GLY B 1 279 ? 14.766 -14.016 8.562 1 95.06 279 GLY B C 1
ATOM 4827 O O . GLY B 1 279 ? 14.531 -13.07 9.32 1 95.06 279 GLY B O 1
ATOM 4828 N N . GLU B 1 280 ? 15.219 -13.812 7.371 1 95 280 GLU B N 1
ATOM 4829 C CA . GLU B 1 280 ? 15.32 -12.469 6.82 1 95 280 GLU B CA 1
ATOM 4830 C C . GLU B 1 280 ? 14.039 -12.062 6.105 1 95 280 GLU B C 1
ATOM 4832 O O . GLU B 1 280 ? 13.531 -12.797 5.258 1 95 280 GLU B O 1
ATOM 4837 N N . LEU B 1 281 ? 13.57 -10.859 6.469 1 96.75 281 LEU B N 1
ATOM 4838 C CA . LEU B 1 281 ? 12.398 -10.32 5.789 1 96.75 281 LEU B CA 1
ATOM 4839 C C . LEU B 1 281 ? 12.766 -9.789 4.406 1 96.75 281 LEU B C 1
ATOM 4841 O O . LEU B 1 281 ? 13.555 -8.852 4.293 1 96.75 281 LEU B O 1
ATOM 4845 N N . ILE B 1 282 ? 12.117 -10.359 3.371 1 96.75 282 ILE B N 1
ATOM 4846 C CA . ILE B 1 282 ? 12.617 -9.984 2.051 1 96.75 282 ILE B CA 1
ATOM 4847 C C . ILE B 1 282 ? 11.547 -9.188 1.304 1 96.75 282 ILE B C 1
ATOM 4849 O O . ILE B 1 282 ? 11.836 -8.516 0.315 1 96.75 282 ILE B O 1
ATOM 4853 N N . ALA B 1 283 ? 10.289 -9.25 1.719 1 97.75 283 ALA B N 1
ATOM 4854 C CA . ALA B 1 283 ? 9.227 -8.492 1.068 1 97.75 283 ALA B CA 1
ATOM 4855 C C . ALA B 1 283 ? 7.992 -8.398 1.963 1 97.75 283 ALA B C 1
ATOM 4857 O O . ALA B 1 283 ? 7.816 -9.211 2.875 1 97.75 283 ALA B O 1
ATOM 4858 N N . SER B 1 284 ? 7.219 -7.434 1.746 1 97.31 284 SER B N 1
ATOM 4859 C CA . SER B 1 284 ? 5.902 -7.281 2.352 1 97.31 284 SER B CA 1
ATOM 4860 C C . SER B 1 284 ? 4.867 -6.836 1.322 1 97.31 284 SER B C 1
ATOM 4862 O O . SER B 1 284 ? 5.199 -6.137 0.364 1 97.31 284 SER B O 1
ATOM 4864 N N . PHE B 1 285 ? 3.637 -7.305 1.522 1 95.69 285 PHE B N 1
ATOM 4865 C CA . PHE B 1 285 ? 2.529 -7.02 0.617 1 95.69 285 PHE B CA 1
ATOM 4866 C C . PHE B 1 285 ? 1.267 -6.676 1.396 1 95.69 285 PHE B C 1
ATOM 4868 O O . PHE B 1 285 ? 0.976 -7.293 2.422 1 95.69 285 PHE B O 1
ATOM 4875 N N . THR B 1 286 ? 0.548 -5.664 0.934 1 95.06 286 THR B N 1
ATOM 4876 C CA . THR B 1 286 ? -0.788 -5.375 1.444 1 95.06 286 THR B CA 1
ATOM 4877 C C . THR B 1 286 ? -1.829 -5.496 0.336 1 95.06 286 THR B C 1
ATOM 4879 O O . THR B 1 286 ? -1.637 -4.973 -0.764 1 95.06 286 THR B O 1
ATOM 4882 N N . GLN B 1 287 ? -2.859 -6.238 0.674 1 92 287 GLN B N 1
ATOM 4883 C CA . GLN B 1 287 ? -3.895 -6.477 -0.325 1 92 287 GLN B CA 1
ATOM 4884 C C . GLN B 1 287 ? -5.285 -6.258 0.262 1 92 287 GLN B C 1
ATOM 4886 O O . GLN B 1 287 ? -5.531 -6.574 1.428 1 92 287 GLN B O 1
ATOM 4891 N N . GLU B 1 288 ? -6.125 -5.68 -0.591 1 91.81 288 GLU B N 1
ATOM 4892 C CA . GLU B 1 288 ? -7.539 -5.52 -0.253 1 91.81 288 GLU B CA 1
ATOM 4893 C C . GLU B 1 288 ? -8.43 -6.301 -1.215 1 91.81 288 GLU B C 1
ATOM 4895 O O . GLU B 1 288 ? -8.203 -6.289 -2.426 1 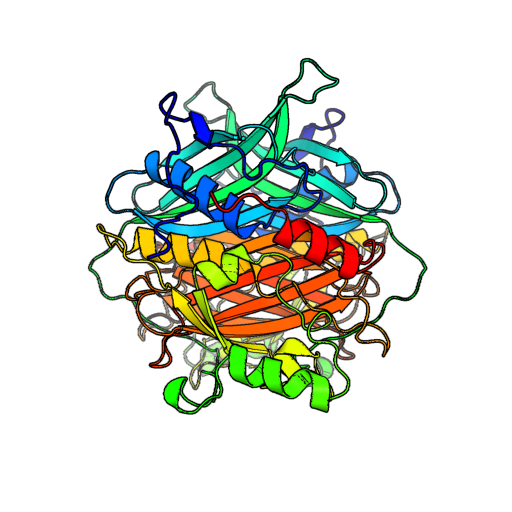91.81 288 GLU B O 1
ATOM 4900 N N . ALA B 1 289 ? -9.414 -6.969 -0.642 1 86.81 289 ALA B N 1
ATOM 4901 C CA . ALA B 1 289 ? -10.352 -7.734 -1.466 1 86.81 289 ALA B CA 1
ATOM 4902 C C . ALA B 1 289 ? -11.773 -7.605 -0.941 1 86.81 289 ALA B C 1
ATOM 4904 O O . ALA B 1 289 ? -11.992 -7.508 0.269 1 86.81 289 ALA B O 1
ATOM 4905 N N . ILE B 1 290 ? -12.664 -7.68 -1.88 1 84 290 ILE B N 1
ATOM 4906 C CA . ILE B 1 290 ? -14.078 -7.699 -1.521 1 84 290 ILE B CA 1
ATOM 4907 C C . ILE B 1 290 ? -14.445 -9.062 -0.942 1 84 290 ILE B C 1
ATOM 4909 O O . ILE B 1 290 ? -14.023 -10.102 -1.459 1 84 290 ILE B O 1
ATOM 4913 N N . THR B 1 291 ? -15.227 -9.016 0.125 1 77.38 291 THR B N 1
ATOM 4914 C CA . THR B 1 291 ? -15.586 -10.273 0.767 1 77.38 291 THR B CA 1
ATOM 4915 C C . THR B 1 291 ? -17.094 -10.523 0.672 1 77.38 291 THR B C 1
ATOM 4917 O O . THR B 1 291 ? -17.562 -11.617 0.961 1 77.38 291 THR B O 1
ATOM 4920 N N . GLU B 1 292 ? -17.797 -9.539 0.406 1 70.44 292 GLU B N 1
ATOM 4921 C CA . GLU B 1 292 ? -19.25 -9.703 0.339 1 70.44 292 GLU B CA 1
ATOM 4922 C C . GLU B 1 292 ? -19.75 -9.539 -1.09 1 70.44 292 GLU B C 1
ATOM 4924 O O . GLU B 1 292 ? -19.188 -8.773 -1.871 1 70.44 292 GLU B O 1
ATOM 4929 N N . GLY B 1 293 ? -20.844 -10.281 -1.344 1 61.72 293 GLY B N 1
ATOM 4930 C CA . GLY B 1 293 ? -21.5 -10.148 -2.631 1 61.72 293 GLY B CA 1
ATOM 4931 C C . GLY B 1 293 ? -20.812 -10.914 -3.742 1 61.72 293 GLY B C 1
ATOM 4932 O O . GLY B 1 293 ? -21.156 -10.766 -4.914 1 61.72 293 GLY B O 1
ATOM 4933 N N . VAL B 1 294 ? -19.703 -11.578 -3.305 1 56.91 294 VAL B N 1
ATOM 4934 C CA . VAL B 1 294 ? -19 -12.336 -4.336 1 56.91 294 VAL B CA 1
ATOM 4935 C C . VAL B 1 294 ? -19.656 -13.711 -4.504 1 56.91 294 VAL B C 1
ATOM 4937 O O . VAL B 1 294 ? -20.047 -14.344 -3.52 1 56.91 294 VAL B O 1
ATOM 4940 N N . LYS B 1 295 ? -20.109 -13.938 -5.742 1 54.75 295 LYS B N 1
ATOM 4941 C CA . LYS B 1 295 ? -20.734 -15.227 -6.039 1 54.75 295 LYS B CA 1
ATOM 4942 C C . LYS B 1 295 ? -19.828 -16.375 -5.613 1 54.75 295 LYS B C 1
ATOM 4944 O O . LYS B 1 295 ? -18.625 -16.375 -5.895 1 54.75 295 LYS B O 1
ATOM 4949 N N . PRO B 1 296 ? -20.375 -17.172 -4.684 1 53.38 296 PRO B N 1
ATOM 4950 C CA . PRO B 1 296 ? -19.562 -18.328 -4.301 1 53.38 296 PRO B CA 1
ATOM 4951 C C . PRO B 1 296 ? -19.109 -19.156 -5.504 1 53.38 296 PRO B C 1
ATOM 4953 O O . PRO B 1 296 ? -19.828 -19.234 -6.512 1 53.38 296 PRO B O 1
ATOM 4956 N N . LEU B 1 297 ? -17.828 -19.375 -5.527 1 48.56 297 LEU B N 1
ATOM 4957 C CA . LEU B 1 297 ? -17.391 -20.266 -6.59 1 48.56 297 LEU B CA 1
ATOM 4958 C C . LEU B 1 297 ? -18.016 -21.656 -6.438 1 48.56 297 LEU B C 1
ATOM 4960 O O . LEU B 1 297 ? -18.094 -22.188 -5.332 1 48.56 297 LEU B O 1
ATOM 4964 N N . ASN B 1 298 ? -18.969 -21.922 -7.359 1 46.47 298 ASN B N 1
ATOM 4965 C CA . ASN B 1 298 ? -19.391 -23.312 -7.395 1 46.47 298 ASN B CA 1
ATOM 4966 C C . ASN B 1 298 ? -18.203 -24.25 -7.59 1 46.47 298 ASN B C 1
ATOM 4968 O O . ASN B 1 298 ? -17.656 -24.359 -8.688 1 46.47 298 ASN B O 1
ATOM 4972 N N . ILE B 1 299 ? -17.594 -24.594 -6.484 1 47.81 299 ILE B N 1
ATOM 4973 C CA . ILE B 1 299 ? -16.406 -25.453 -6.461 1 47.81 299 ILE B CA 1
ATOM 4974 C C . ILE B 1 299 ? -16.578 -26.578 -7.473 1 47.81 299 ILE B C 1
ATOM 4976 O O . ILE B 1 299 ? -15.609 -26.969 -8.141 1 47.81 299 ILE B O 1
ATOM 4980 N N . LYS B 1 300 ? -17.797 -27.156 -7.5 1 48.22 300 LYS B N 1
ATOM 4981 C CA . LYS B 1 300 ? -18.031 -28.234 -8.445 1 48.22 300 LYS B CA 1
ATOM 4982 C C . LYS B 1 300 ? -17.812 -27.781 -9.883 1 48.22 300 LYS B C 1
ATOM 4984 O O . LYS B 1 300 ? -17.203 -28.5 -10.688 1 48.22 300 LYS B O 1
ATOM 4989 N N . GLU B 1 301 ? -18.203 -26.609 -10.07 1 50.44 301 GLU B N 1
ATOM 4990 C CA . GLU B 1 301 ? -18.047 -26.078 -11.422 1 50.44 301 GLU B CA 1
ATOM 4991 C C . GLU B 1 301 ? -16.609 -25.641 -11.672 1 50.44 301 GLU B C 1
ATOM 4993 O O . GLU B 1 301 ? -16.078 -25.828 -12.773 1 50.44 301 GLU B O 1
ATOM 4998 N N . ALA B 1 302 ? -15.977 -25.172 -10.648 1 50.12 302 ALA B N 1
ATOM 4999 C CA . ALA B 1 302 ? -14.602 -24.719 -10.789 1 50.12 302 ALA B CA 1
ATOM 5000 C C . ALA B 1 302 ? -13.656 -25.891 -11.016 1 50.12 302 ALA B C 1
ATOM 5002 O O . ALA B 1 302 ? -12.734 -25.812 -11.836 1 50.12 302 ALA B O 1
ATOM 5003 N N . ALA B 1 303 ? -13.844 -26.922 -10.328 1 49.34 303 ALA B N 1
ATOM 5004 C CA . ALA B 1 303 ? -13.078 -28.156 -10.492 1 49.34 303 ALA B CA 1
ATOM 5005 C C . ALA B 1 303 ? -13.258 -28.719 -11.898 1 49.34 303 ALA B C 1
ATOM 5007 O O . ALA B 1 303 ? -12.297 -29.172 -12.523 1 49.34 303 ALA B O 1
ATOM 5008 N N . ARG B 1 304 ? -14.508 -28.719 -12.297 1 50.38 304 ARG B N 1
ATOM 5009 C CA . ARG B 1 304 ? -14.797 -29.219 -13.633 1 50.38 304 ARG B CA 1
ATOM 5010 C C . ARG B 1 304 ? -14.094 -28.391 -14.703 1 50.38 304 ARG B C 1
ATOM 5012 O O . ARG B 1 304 ? -13.57 -28.922 -15.68 1 50.38 304 ARG B O 1
ATOM 5019 N N . ALA B 1 305 ? -14.055 -27.141 -14.391 1 49.5 305 ALA B N 1
ATOM 5020 C CA . ALA B 1 305 ? -13.422 -26.234 -15.352 1 49.5 305 ALA B CA 1
ATOM 5021 C C . ALA B 1 305 ? -11.906 -26.438 -15.367 1 49.5 305 ALA B C 1
ATOM 5023 O O . ALA B 1 305 ? -11.273 -26.391 -16.422 1 49.5 305 ALA B O 1
ATOM 5024 N N . ALA B 1 306 ? -11.297 -26.609 -14.266 1 49.97 306 ALA B N 1
ATOM 5025 C CA . ALA B 1 306 ? -9.867 -26.859 -14.133 1 49.97 306 ALA B CA 1
ATOM 5026 C C . ALA B 1 306 ? -9.469 -28.156 -14.828 1 49.97 306 ALA B C 1
ATOM 5028 O O . ALA B 1 306 ? -8.406 -28.234 -15.445 1 49.97 306 ALA B O 1
ATOM 5029 N N . GLU B 1 307 ? -10.281 -29.125 -14.633 1 47.88 307 GLU B N 1
ATOM 5030 C CA . GLU B 1 307 ? -10.023 -30.422 -15.258 1 47.88 307 GLU B CA 1
ATOM 5031 C C . GLU B 1 307 ? -10.109 -30.328 -16.781 1 47.88 307 GLU B C 1
ATOM 5033 O O . GLU B 1 307 ? -9.406 -31.047 -17.5 1 47.88 307 GLU B O 1
ATOM 5038 N N . ASN B 1 308 ? -10.938 -29.375 -17.172 1 43.06 308 ASN B N 1
ATOM 5039 C CA . ASN B 1 308 ? -11.172 -29.312 -18.609 1 43.06 308 ASN B CA 1
ATOM 5040 C C . ASN B 1 308 ? -10.219 -28.344 -19.281 1 43.06 308 ASN B C 1
ATOM 5042 O O . ASN B 1 308 ? -10.367 -28.031 -20.469 1 43.06 308 ASN B O 1
ATOM 5046 N N . ARG B 1 309 ? -9.391 -27.734 -18.516 1 43.38 309 ARG B N 1
ATOM 5047 C CA . ARG B 1 309 ? -8.43 -26.812 -19.125 1 43.38 309 ARG B CA 1
ATOM 5048 C C . ARG B 1 309 ? -7.402 -27.594 -19.953 1 43.38 309 ARG B C 1
ATOM 5050 O O . ARG B 1 309 ? -6.84 -28.578 -19.484 1 43.38 309 ARG B O 1
ATOM 5057 N N . PRO B 1 310 ? -7.293 -27.344 -21.156 1 36.19 310 PRO B N 1
ATOM 5058 C CA . PRO B 1 310 ? -6.309 -28.078 -21.953 1 36.19 310 PRO B CA 1
ATOM 5059 C C . PRO B 1 310 ? -4.883 -27.906 -21.438 1 36.19 310 PRO B C 1
ATOM 5061 O O . PRO B 1 310 ? -4.52 -26.828 -20.953 1 36.19 310 PRO B O 1
ATOM 5064 N N . LYS B 1 311 ? -4.23 -29.078 -20.875 1 37.59 311 LYS B N 1
ATOM 5065 C CA . LYS B 1 311 ? -2.799 -29.172 -20.609 1 37.59 311 LYS B CA 1
ATOM 5066 C C . LYS B 1 311 ? -1.978 -28.469 -21.672 1 37.59 311 LYS B C 1
ATOM 5068 O O . LYS B 1 311 ? -1.991 -28.875 -22.844 1 37.59 311 LYS B O 1
ATOM 5073 N N . ILE B 1 312 ? -1.764 -27.047 -21.594 1 31.7 312 ILE B N 1
ATOM 5074 C CA . ILE B 1 312 ? -0.878 -26.484 -22.594 1 31.7 312 ILE B CA 1
ATOM 5075 C C . ILE B 1 312 ? 0.577 -26.734 -22.203 1 31.7 312 ILE B C 1
ATOM 5077 O O . ILE B 1 312 ? 0.953 -26.562 -21.047 1 31.7 312 ILE B O 1
#

Solvent-accessible surface area (backbone atoms only — not comparable to full-atom values): 34038 Å² total; per-residue (Å²): 120,55,72,79,50,76,60,59,77,53,41,73,78,51,89,42,35,33,39,34,66,42,81,34,94,48,84,40,93,70,74,66,61,12,50,55,46,23,32,47,50,51,57,42,51,73,65,46,68,89,63,49,35,74,34,35,40,38,37,38,58,68,46,84,64,67,25,54,44,58,37,34,36,42,40,42,82,74,37,82,51,92,56,42,32,35,32,34,34,32,36,33,42,69,42,91,89,39,101,48,74,42,72,24,33,42,35,41,36,35,28,31,48,72,66,91,65,87,49,72,75,48,62,62,63,79,69,82,89,69,82,56,71,90,78,44,58,45,45,68,60,47,49,67,47,24,57,80,67,74,34,52,60,76,62,30,62,63,60,97,47,62,67,53,62,65,37,29,48,53,31,40,69,54,51,62,35,68,40,65,31,69,85,60,78,77,60,67,46,41,31,34,35,24,48,60,47,75,66,89,76,80,45,56,53,54,39,48,37,55,47,44,30,57,61,58,63,72,66,54,70,52,74,46,92,83,50,66,76,45,46,31,54,42,50,64,46,34,41,34,36,39,51,50,52,69,89,65,64,44,77,43,58,30,33,41,39,33,33,48,56,35,29,29,82,43,26,35,34,32,48,28,37,33,25,40,79,87,56,48,68,33,32,39,36,39,37,31,25,36,64,54,93,46,70,57,55,55,52,75,56,48,54,52,48,62,70,63,47,76,89,124,120,56,72,79,50,74,60,58,76,53,40,73,78,52,89,40,35,32,37,33,66,43,80,34,94,48,82,40,94,70,75,66,60,12,51,54,47,24,31,48,50,52,58,44,51,73,65,47,68,87,62,50,34,75,33,35,40,36,37,37,59,66,46,83,65,67,25,55,42,58,38,34,36,41,41,41,82,74,36,81,52,94,56,41,30,36,32,35,34,33,34,34,43,69,42,91,89,39,101,48,75,40,72,24,33,42,36,40,37,35,28,31,50,70,66,91,65,86,50,72,75,48,63,62,63,79,69,83,90,70,81,55,71,89,77,44,59,45,45,68,58,47,49,65,47,24,58,80,66,74,34,52,63,74,57,29,61,60,60,95,48,63,65,52,63,64,39,28,48,55,31,40,69,53,51,62,34,67,39,61,28,69,87,60,80,80,60,67,46,41,31,34,35,23,49,60,46,75,66,90,76,80,46,57,53,55,38,49,37,55,48,43,31,56,62,57,63,74,66,52,70,52,70,47,95,83,51,61,72,51,45,32,53,43,50,65,45,35,41,36,37,39,50,50,53,70,90,67,65,44,78,42,58,30,35,40,39,32,32,48,55,35,29,28,82,43,27,35,35,32,48,30,38,33,25,41,79,88,55,47,71,33,33,39,34,40,37,32,24,35,64,53,91,46,69,55,56,54,52,72,56,50,52,52,49,60,70,63,45,76,91,123

Foldseek 3Di:
DPQDDLQPPWADPDLFKIKGAQQAQDFDQDDQVLSVQLNQLVSQVSNADPQWAWFKKKKFFDATDGSNGMWMKGKDFPDHDPFKTKIKIFTWDDDPVDNDIDTGMIMITMIGGDDPDDDDDDDPDDFDDFDDQVPADFPVRLLVCQVVVVHDSLQFPCDLCVVCVVFKGKTWRVRNCNGQNDPDDRDWGKIKMATPHDDPDDDLRVQVSVCSSCVSVQPQADCPDPDSRFRQGWAWGMKMKGFDDSPDGRRAIKMKTKDFPDDDPQKTKIKMWIADPVRHTGMIMITMTGRPPRPGPPSVVSVVVVVPGPPD/DPQDDLQPPWADPDLFKIKGAQQAQDFDQDDQVLSVQLNQLVSQVSNADPQWAWFKKKKFFDATDGSNGMWMKGKDFPDHDPFKTKIKIFTWDQDPVDNDIDTGMIMITMIGGDDPDDDDDDDPDFFDDFDDQVPADFPVRLLVCQVVVVHDSLLFPPPLCVVCVVFKGKTWRVRNCNGQNDPDDRDWGKIKMATPHDDPDDALRVQVSVCSSCVSVQPQADPPDPDSRFSQGWAWGMKMKGFDDSPDHRRAIKMKTKDFPDDDPQKTKIKMWIADPVRHTGMIMITMTGRPPRPGPPSVVSVVVVVPGPPD

Sequence (624 aa):
MCDYVPWKNIEQIDDVTFRAPAISTTEDPRVYLGNLLAKAAFCAHRTVDSGFDLNSLHSYFVKSLNTKLPLKIIVEKTRSGRNFSFRSAQIIQKDKNFQNEEVHYHFEFTFKKRTGKGSLKFTQVNVPVVPQPERLRTFEQVLEDLPRLRFNKIQAVVPVFPEIFKNYEIIPCNGVEFVAGPQREALKQHFWFRFKGNLAERSSFIDQLILAYISDIGLTYSKTNGNIDTYRLLGSLDHSGWIHDIKFNTNDFLLWEGECTMHSLGRAVTHNRIWTRGGELIASFTQEAITEGVKPLNIKEAARAAENRPKIMCDYVPWKNIEQIDDVTFRAPAISTTEDPRVYLGNLLAKAAFCAHRTVDSGFDLNSLHSYFVKSLNTKLPLKIIVEKTRSGRNFSFRSAQIIQKDKNFQNEEVHYHFEFTFKKRTGKGSLKFTQVNVPVVPQPERLRTFEQVLEDLPRLRFNKIQAVVPVFPEIFKNYEIIPCNGVEFVAGPQREALKQHFWFRFKGNLAERSSFIDQLILAYISDIGLTYSKTNGNIDTYRLLGSLDHSGWIHDIKFNTNDFLLWEGECTMHSLGRAVTHNRIWTRGGELIASFTQEAITEGVKPLNIKEAARAAENRPKI

Nearest PDB structures (foldseek):
  4qfw-assembly2_B  TM=8.145E-01  e=3.263E-24  Yersinia pestis
  4r4u-assembly2_C  TM=8.277E-01  e=1.353E-23  Yersinia pestis
  4qfw-assembly3_C  TM=8.240E-01  e=2.390E-23  Yersinia pestis
  4r4u-assembly2_D  TM=8.142E-01  e=2.258E-23  Yersinia pestis
  3u0a-assembly1_B  TM=8.490E-01  e=3.373E-21  Mycobacterium marinum M

Organism: Bursaphelenchus xylophilus (NCBI:txid6326)

InterPro domains:
  IPR003703 Acyl-CoA thioesterase [PTHR11066] (9-291)
  IPR029069 HotDog domain superfamily [SSF54637] (6-105)
  IPR029069 HotDog domain superfamily [SSF54637] (124-290)
  IPR042171 Acyl-CoA thioesterase, double hotdog domain [G3DSA:2.40.160.210] (7-292)
  IPR049449 Acyl-CoA thioesterase-like, N-terminal HotDog domain [PF13622] (30-95)
  IPR049450 Acyl-CoA thioesterase-like, C-terminal domain [PF20789] (157-290)

pLDDT: mean 79.96, std 18.22, range [31.7, 98.38]

Secondary structure (DSSP, 8-state):
-----TTTT-EE-SSSEEEE--S-SS--S---HHHHHHHHHHHHHTTS-TTEEEEEEEEEE-S---TTSPEEEEEEEEEE-SSEEEEEEEEEEE-SS-SSEEEEEEEEEEEEE---S----B--SPPP----GGGS--HHHHHHTTGGGT--GGGS---S-HHHHHHEEEEESSTHHHHH--SSS-PPEEEEEEE----SS--HHHHHHHHHHHGGGGGS----SS-TT--B--EEEEEEEEE--S---SSS-EEEEEEEEEEETTEEEEEEEEEETTS-EEEEEEEEEE-SSPPB--HHHHHHHHHTS---/-----TTTT-EE-SSSEEEE--S-SS--S---HHHHHHHHHHHHHTTS-TTEEEEEEEEEE-S---TTSPEEEEEEEEEE-SSEEEEEEEEEEE-SS-SSEEEEEEEEEEEEE---S----B--SPPP----GGGS--HHHHHHTTGGGT--TTTS---S-HHHHHHEEEEESSTHHHHH--SSS-PPEEEEEEE----SS--HHHHHHHHHHHGGGGGS----SS-TT-----EEEEEEEEE--S---SSS-EEEEEEEEEEETTEEEEEEEEEETTS-EEEEEEEEEE-SSPPP--HHHHHHHHHTS---